Protein AF-A0A954HXX6-F1 (afdb_monomer)

Radius of gyration: 40.53 Å; Cα contacts (8 Å, |Δi|>4): 606; chains: 1; bounding box: 80×91×129 Å

Solvent-accessible surface area (backbone atoms only — not comparable to full-atom values): 27710 Å² total; per-residue (Å²): 133,92,82,87,87,83,88,88,87,85,90,79,89,86,84,88,86,80,82,85,83,89,87,81,86,80,91,85,85,80,82,90,76,82,86,73,76,79,72,83,77,65,93,74,74,62,68,73,45,69,90,47,86,68,91,82,79,88,73,93,83,75,96,83,85,81,90,83,90,81,83,90,83,81,93,83,88,83,90,85,86,87,82,84,87,86,83,87,84,82,90,84,86,85,87,86,85,87,87,82,91,78,82,81,86,78,79,84,85,67,85,68,83,80,73,48,73,47,95,61,99,61,77,76,86,67,87,64,80,61,55,48,36,50,41,64,46,68,45,72,33,76,78,8,32,29,27,66,38,60,37,87,92,21,32,32,44,76,64,69,55,51,60,56,22,26,38,30,22,45,72,66,25,52,26,11,26,60,95,86,43,74,36,64,61,51,58,45,40,60,72,60,28,48,98,79,27,42,37,41,31,35,30,30,40,60,88,77,66,46,78,42,82,44,77,40,52,36,38,62,65,46,46,67,36,31,27,37,38,40,62,86,67,100,66,73,51,57,87,64,16,30,37,39,43,31,41,26,39,48,88,47,94,91,52,86,60,49,77,76,30,77,34,79,47,70,77,38,51,66,75,73,38,76,48,71,42,64,35,60,60,86,81,59,57,88,89,57,49,35,26,50,45,41,36,32,30,43,88,94,38,56,41,26,30,44,84,67,89,41,64,25,55,87,90,32,64,44,63,71,42,78,39,67,32,41,74,58,75,65,70,23,70,63,56,52,48,50,52,52,51,52,48,50,45,47,46,30,38,70,71,66,67,38,77,65,51,73,69,55,48,52,32,52,50,56,34,50,75,71,70,46,58,68,66,60,52,51,23,40,58,69,40,33,67,68,41,40,54,73,25,75,68,34,76,69,46,37,55,40,50,49,30,38,74,74,68,71,38,79,64,50,77,66,56,48,54,53,52,51,52,49,34,59,74,49,75,62,40,47,50,59,48,42,43,53,49,52,53,57,54,73,67,64,125

Mean predicted aligned error: 19.92 Å

Secondary structure (DSSP, 8-state):
---------------------------S--------------TT--TTSTT--------SS---------PPP-----------------------------------------PBPPSSSS-----SPPSEE--EEEEEETTEEEEEEEPTTSHHHHTT--TT-EEEEETTEE-EEETTEEE-HHHHHHHHS-TT-EEEEEEE-TTT--EEEEEEEPEESSEEEEEEEE-SS--PPPTTEEEEEEEEEESSTTSPPEEEEEEEEEEE-SS-EEEEEEE-GGG--TTSEEEEEEEEEETTEEEEE--S-EEESTTS--SSEEEE-EE-STT-HHHHHHHHHHHHHHHIIIIISSPPPHHHHHHHHHHHHTT--HHHHHHHHHTSHHHHHHTTT-HHHHHHHHHHHHTSSPPPHHHHHHHHHHHHHTTT-HHHHHHHHHHHHHH--

Nearest PDB structures (foldseek):
  5wec-assembly1_A  TM=9.262E-01  e=3.530E-09  Vibrio cholerae O395
  8bcy-assembly1_A  TM=2.534E-01  e=5.682E-02  Homo sapiens
  6g6w-assembly1_A  TM=2.147E-01  e=6.371E-02  Homo sapiens
  5m6u-assembly1_A  TM=2.571E-01  e=2.515E-01  Homo sapiens
  7lq1-assembly1_A  TM=2.203E-01  e=2.820E-01  Homo sapiens

Sequence (445 aa):
MIRKLSLTATMLAAALTTGRPACAIDPVRTPTGNPQVPQPIDPYTNPYLPGISIGGSVIPGTSVYPGGTTLPPGLQNDSRNRVNDPLSSIPGGVSPDTGDFSAAVNGTSRVAPQYLPPGQTVPPQTQQPSKWRLGVYSKDTDAGVRIIQVVRGSAAERAGLEANDVIVCVAGYQVGYVGGVPYDCAYEFERNADADGWVSLLVQNNRDSKLMPLPLQLDSRYSRIDGNITYRENYPLPQGAMATVELRETLRPGAPAVTIARKEITNLTTTPIRYVLDYDPSLIDNRRTYALHATITSGTQTLFATRSTIPVINNGSLRNVPVLVESTGAGSPYADRNRQIEQIVTWFRTYLGREPRALELAAWQAHIDRGGSINDAQVQILSMPEFYNKADASDVTYIRELHKLILNKEPTQQELAYWMNRVQANNRLRPEVAREFLAAVGVQR

Foldseek 3Di:
DDDDYDDDDDDDDDDDDDDDDDDDDPPDDDDDDDPDDPDPDPPPPFCLFPPDPDPDDDDPDDDDDDDDDDDDDDDDDDDDDDDDDDDDDDPDDDDDDDDDDDDPDDDDPPVDPPQDEAPDPADPPDPDFFQFAQAFDWDFDQQAIFGQQHHPPFQCVVLVHGHGKGFQDKQRHGAGQHPNHHHDVSVSQRVAQDPQQWIWTFIQHPPPRDTDIGIIHTDGLWDKFKAWEDEDDPDWDAFFKKKKKFKWWDPDVPDDTDTQWMDMDTGGTDDRDIDMTTGHCVPDDLVTWIFMKMFIDHDPGTQWIQPDTQTDDNPHDRYRRYTYIYGPPPRNLVVVLVVLLVVLQVCCCQQLVDGDDPVSSVSSSVCVSVVHDSLLSNLSSLQTPSNCVVLVVDPLSSVQSLCCRPVVDGDDPVRSVVLVVVCVVVVVRSSSSSSVSVVVVVPPD

pLDDT: mean 71.83, std 24.6, range [24.84, 97.19]

Structure (mmCIF, N/CA/C/O backbone):
data_AF-A0A954HXX6-F1
#
_entry.id   AF-A0A954HXX6-F1
#
loop_
_atom_site.group_PDB
_atom_site.id
_atom_site.type_symbol
_atom_site.label_atom_id
_atom_site.label_alt_id
_atom_site.label_comp_id
_atom_site.label_asym_id
_atom_site.label_entity_id
_atom_site.label_seq_id
_atom_site.pdbx_PDB_ins_code
_atom_site.Cartn_x
_atom_site.Cartn_y
_atom_site.Cartn_z
_atom_site.occupancy
_atom_site.B_iso_or_equiv
_atom_site.auth_seq_id
_atom_site.auth_comp_id
_atom_site.auth_asym_id
_atom_site.auth_atom_id
_atom_site.pdbx_PDB_model_num
ATOM 1 N N . MET A 1 1 ? -0.246 18.489 89.925 1.00 41.41 1 MET A N 1
ATOM 2 C CA . MET A 1 1 ? 0.199 19.675 89.157 1.00 41.41 1 MET A CA 1
ATOM 3 C C . MET A 1 1 ? 1.666 19.466 88.798 1.00 41.41 1 MET A C 1
ATOM 5 O O . MET A 1 1 ? 2.406 19.188 89.729 1.00 41.41 1 MET A O 1
ATOM 9 N N . ILE A 1 2 ? 2.052 19.653 87.515 1.00 35.06 2 ILE A N 1
ATOM 10 C CA . ILE A 1 2 ? 3.448 19.841 87.017 1.00 35.06 2 ILE A CA 1
ATOM 11 C C . ILE A 1 2 ? 4.269 18.512 86.987 1.00 35.06 2 ILE A C 1
ATOM 13 O O . ILE A 1 2 ? 4.214 17.780 87.958 1.00 35.06 2 ILE A O 1
ATOM 17 N N . ARG A 1 3 ? 5.030 18.039 85.977 1.00 32.28 3 ARG A N 1
ATOM 18 C CA . ARG A 1 3 ? 5.702 18.504 84.729 1.00 32.28 3 ARG A CA 1
ATOM 19 C C . ARG A 1 3 ? 5.977 17.244 83.857 1.00 32.28 3 ARG A C 1
ATOM 21 O O . ARG A 1 3 ? 6.195 16.179 84.411 1.00 32.28 3 ARG A O 1
ATOM 28 N N . LYS A 1 4 ? 5.791 17.278 82.530 1.00 32.78 4 LYS A N 1
ATOM 29 C CA . LYS A 1 4 ? 6.809 17.353 81.444 1.00 32.78 4 LYS A CA 1
ATOM 30 C C . LYS A 1 4 ? 7.990 16.343 81.444 1.00 32.78 4 LYS A C 1
ATOM 32 O O . LYS A 1 4 ? 8.864 16.431 82.290 1.00 32.78 4 LYS A O 1
ATOM 37 N N . LEU A 1 5 ? 8.044 15.610 80.318 1.00 33.66 5 LEU A N 1
ATOM 38 C CA . LEU A 1 5 ? 9.165 15.295 79.401 1.00 33.66 5 LEU A CA 1
ATOM 39 C C . LEU A 1 5 ? 10.297 14.282 79.725 1.00 33.66 5 LEU A C 1
ATOM 41 O O . LEU A 1 5 ? 11.064 14.438 80.662 1.00 33.66 5 LEU A O 1
ATOM 45 N N . SER A 1 6 ? 10.445 13.396 78.722 1.00 30.44 6 SER A N 1
ATOM 46 C CA . SER A 1 6 ? 11.641 12.957 77.965 1.00 30.44 6 SER A CA 1
ATOM 47 C C . SER A 1 6 ? 12.633 11.924 78.515 1.00 30.44 6 SER A C 1
ATOM 49 O O . SER A 1 6 ? 13.354 12.177 79.470 1.00 30.44 6 SER A O 1
ATOM 51 N N . LEU A 1 7 ? 12.707 10.825 77.743 1.00 34.28 7 LEU A N 1
ATOM 52 C CA . LEU A 1 7 ? 13.873 10.059 77.265 1.00 34.28 7 LEU A CA 1
ATOM 53 C C . LEU A 1 7 ? 15.247 10.344 77.895 1.00 34.28 7 LEU A C 1
ATOM 55 O O . LEU A 1 7 ? 15.769 11.441 77.727 1.00 34.28 7 LEU A O 1
ATOM 59 N N . THR A 1 8 ? 15.916 9.265 78.313 1.00 29.12 8 THR A N 1
ATOM 60 C CA . THR A 1 8 ? 17.307 8.954 77.927 1.00 29.12 8 THR A CA 1
ATOM 61 C C . THR A 1 8 ? 17.613 7.471 78.152 1.00 29.12 8 THR A C 1
ATOM 63 O O . THR A 1 8 ? 17.172 6.858 79.120 1.00 29.12 8 THR A O 1
ATOM 66 N N . ALA A 1 9 ? 18.346 6.901 77.198 1.00 31.19 9 ALA A N 1
ATOM 67 C CA . ALA A 1 9 ? 18.813 5.524 77.139 1.00 31.19 9 ALA A CA 1
ATOM 68 C C . ALA A 1 9 ? 20.226 5.395 77.722 1.00 31.19 9 ALA A C 1
ATOM 70 O O . ALA A 1 9 ? 21.036 6.290 77.489 1.00 31.19 9 ALA A O 1
ATOM 71 N N . THR A 1 10 ? 20.555 4.245 78.325 1.00 31.36 10 THR A N 1
ATOM 72 C CA . THR A 1 10 ? 21.948 3.774 78.419 1.00 31.36 10 THR A CA 1
ATOM 73 C C . THR A 1 10 ? 22.027 2.243 78.456 1.00 31.36 10 THR A C 1
ATOM 75 O O . THR A 1 10 ? 21.275 1.579 79.163 1.00 31.36 10 THR A O 1
ATOM 78 N N . MET A 1 11 ? 22.947 1.723 77.641 1.00 29.50 11 MET A N 1
ATOM 79 C CA . MET A 1 11 ? 23.333 0.329 77.394 1.00 29.50 11 MET A CA 1
ATOM 80 C C . MET A 1 11 ? 24.035 -0.379 78.568 1.00 29.50 11 MET A C 1
ATOM 82 O O . MET A 1 11 ? 24.769 0.270 79.307 1.00 29.50 11 MET A O 1
ATOM 86 N N . LEU A 1 12 ? 23.955 -1.722 78.588 1.00 28.64 12 LEU A N 1
ATOM 87 C CA . LEU A 1 12 ? 25.070 -2.684 78.788 1.00 28.64 12 LEU A CA 1
ATOM 88 C C . LEU A 1 12 ? 24.532 -4.104 78.454 1.00 28.64 12 LEU A C 1
ATOM 90 O O . LEU A 1 12 ? 23.548 -4.523 79.052 1.00 28.64 12 LEU A O 1
ATOM 94 N N . ALA A 1 13 ? 24.881 -4.735 77.320 1.00 26.92 13 ALA A N 1
ATOM 95 C CA . ALA A 1 13 ? 25.992 -5.692 77.097 1.00 26.92 13 ALA A CA 1
ATOM 96 C C . ALA A 1 13 ? 26.048 -6.850 78.122 1.00 26.92 13 ALA A C 1
ATOM 98 O O . ALA A 1 13 ? 25.933 -6.602 79.311 1.00 26.92 13 ALA A O 1
ATOM 99 N N . ALA A 1 14 ? 26.321 -8.121 77.818 1.00 27.56 14 ALA A N 1
ATOM 100 C CA . ALA A 1 14 ? 26.478 -8.944 76.617 1.00 27.56 14 ALA A CA 1
ATOM 101 C C . ALA A 1 14 ? 26.744 -10.379 77.137 1.00 27.56 14 ALA A C 1
ATOM 103 O O . ALA A 1 14 ? 27.437 -10.519 78.140 1.00 27.56 14 ALA A O 1
ATOM 104 N N . ALA A 1 15 ? 26.268 -11.427 76.457 1.00 29.20 15 ALA A N 1
ATOM 105 C CA . ALA A 1 15 ? 26.912 -12.750 76.447 1.00 29.20 15 ALA A CA 1
ATOM 106 C C . ALA A 1 15 ? 26.351 -13.595 75.290 1.00 29.20 15 ALA A C 1
ATOM 108 O O . ALA A 1 15 ? 25.379 -14.333 75.430 1.00 29.20 15 ALA A O 1
ATOM 109 N N . LEU A 1 16 ? 26.980 -13.442 74.123 1.00 30.64 16 LEU A N 1
ATOM 110 C CA . LEU A 1 16 ? 27.105 -14.500 73.123 1.00 30.64 16 LEU A CA 1
ATOM 111 C C . LEU A 1 16 ? 28.192 -15.482 73.573 1.00 30.64 16 LEU A C 1
ATOM 113 O O . LEU A 1 16 ? 29.149 -15.065 74.220 1.00 30.64 16 LEU A O 1
ATOM 117 N N . THR A 1 17 ? 28.066 -16.735 73.132 1.00 30.36 17 THR A N 1
ATOM 118 C CA . THR A 1 17 ? 29.104 -17.686 72.650 1.00 30.36 17 THR A CA 1
ATOM 119 C C . THR A 1 17 ? 28.586 -19.105 72.920 1.00 30.36 17 THR A C 1
ATOM 121 O O . THR A 1 17 ? 27.921 -19.327 73.920 1.00 30.36 17 THR A O 1
ATOM 124 N N . THR A 1 18 ? 28.743 -20.147 72.110 1.00 31.17 18 THR A N 1
ATOM 125 C CA . THR A 1 18 ? 29.427 -20.461 70.842 1.00 31.17 18 THR A CA 1
ATOM 126 C C . THR A 1 18 ? 28.917 -21.874 70.507 1.00 31.17 18 THR A C 1
ATOM 128 O O . THR A 1 18 ? 28.700 -22.669 71.411 1.00 31.17 18 THR A O 1
ATOM 131 N N . GLY A 1 19 ? 28.606 -22.230 69.267 1.00 27.80 19 GLY A N 1
ATOM 132 C CA . GLY A 1 19 ? 29.611 -22.800 68.371 1.00 27.80 19 GLY A CA 1
ATOM 133 C C . GLY A 1 19 ? 29.189 -24.211 67.939 1.00 27.80 19 GLY A C 1
ATOM 134 O O . GLY A 1 19 ? 28.997 -25.094 68.766 1.00 27.80 19 GLY A O 1
ATOM 135 N N . ARG A 1 20 ? 29.016 -24.399 66.626 1.00 39.72 20 ARG A N 1
ATOM 136 C CA . ARG A 1 20 ? 28.943 -25.712 65.956 1.00 39.72 20 ARG A CA 1
ATOM 137 C C . ARG A 1 20 ? 30.314 -26.417 66.041 1.00 39.72 20 ARG A C 1
ATOM 139 O O . ARG A 1 20 ? 31.318 -25.738 66.255 1.00 39.72 20 ARG A O 1
ATOM 146 N N . PRO A 1 21 ? 30.389 -27.726 65.747 1.00 35.66 21 PRO A N 1
ATOM 147 C CA . PRO A 1 21 ? 30.813 -28.064 64.386 1.00 35.66 21 PRO A CA 1
ATOM 148 C C . PRO A 1 21 ? 30.009 -29.199 63.732 1.00 35.66 21 PRO A C 1
ATOM 150 O O . PRO A 1 21 ? 29.339 -30.000 64.374 1.00 35.66 21 PRO A O 1
ATOM 153 N N . ALA A 1 22 ? 30.076 -29.200 62.403 1.00 30.56 22 ALA A N 1
ATOM 154 C CA . ALA A 1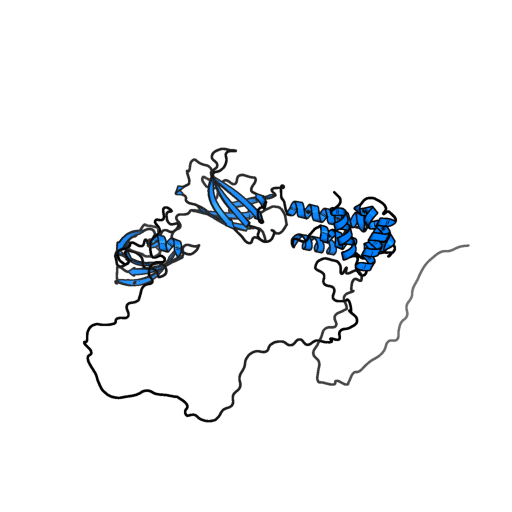 22 ? 29.570 -30.215 61.492 1.00 30.56 22 ALA A CA 1
ATOM 155 C C . ALA A 1 22 ? 30.241 -31.590 61.685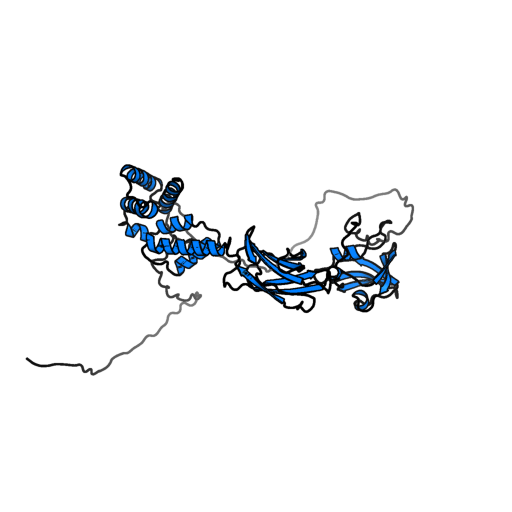 1.00 30.56 22 ALA A C 1
ATOM 157 O O . ALA A 1 22 ? 31.369 -31.639 62.164 1.00 30.56 22 ALA A O 1
ATOM 158 N N . CYS A 1 23 ? 29.569 -32.664 61.242 1.00 29.33 23 CYS A N 1
ATOM 159 C CA . CYS A 1 23 ? 30.110 -33.720 60.362 1.00 29.33 23 CYS A CA 1
ATOM 160 C C . CYS A 1 23 ? 29.150 -34.923 60.287 1.00 29.33 23 CYS A C 1
ATOM 162 O O . CYS A 1 23 ? 29.116 -35.747 61.190 1.00 29.33 23 CYS A O 1
ATOM 164 N N . ALA A 1 24 ? 28.410 -35.036 59.184 1.00 30.55 24 ALA A N 1
ATOM 165 C CA . ALA A 1 24 ? 28.187 -36.297 58.472 1.00 30.55 24 ALA A CA 1
ATOM 166 C C . ALA A 1 24 ? 27.642 -35.941 57.084 1.00 30.55 24 ALA A C 1
ATOM 168 O O . ALA A 1 24 ? 26.452 -35.720 56.875 1.00 30.55 24 ALA A O 1
ATOM 169 N N . ILE A 1 25 ? 28.593 -35.780 56.170 1.00 31.30 25 ILE A N 1
ATOM 170 C CA . ILE A 1 25 ? 28.407 -35.834 54.727 1.00 31.30 25 ILE A CA 1
ATOM 171 C C . ILE A 1 25 ? 27.990 -37.269 54.401 1.00 31.30 25 ILE A C 1
ATOM 173 O O . ILE A 1 25 ? 28.744 -38.189 54.705 1.00 31.30 25 ILE A O 1
ATOM 177 N N . ASP A 1 26 ? 26.828 -37.453 53.782 1.00 33.34 26 ASP A N 1
ATOM 178 C CA . ASP A 1 26 ? 26.613 -38.602 52.905 1.00 33.34 26 ASP A CA 1
ATOM 179 C C . ASP A 1 26 ? 26.933 -38.131 51.476 1.00 33.34 26 ASP A C 1
ATOM 181 O O . ASP A 1 26 ? 26.212 -37.285 50.927 1.00 33.34 26 ASP A O 1
ATOM 185 N N . PRO A 1 27 ? 28.068 -38.541 50.886 1.00 40.75 27 PRO A N 1
ATOM 186 C CA . PRO A 1 27 ? 28.430 -38.160 49.542 1.00 40.75 27 PRO A CA 1
ATOM 187 C C . PRO A 1 27 ? 27.837 -39.205 48.603 1.00 40.75 27 PRO A C 1
ATOM 189 O O . PRO A 1 27 ? 28.434 -40.256 48.419 1.00 40.75 27 PRO A O 1
ATOM 192 N N . VAL A 1 28 ? 26.675 -38.912 48.017 1.00 44.00 28 VAL A N 1
ATOM 193 C CA . VAL A 1 28 ? 26.312 -39.195 46.610 1.00 44.00 28 VAL A CA 1
ATOM 194 C C . VAL A 1 28 ? 24.820 -38.888 46.423 1.00 44.00 28 VAL A C 1
ATOM 196 O O . VAL A 1 28 ? 23.957 -39.720 46.679 1.00 44.00 28 VAL A O 1
ATOM 199 N N . ARG A 1 29 ? 24.554 -37.663 45.934 1.00 30.81 29 ARG A N 1
ATOM 200 C CA . ARG A 1 29 ? 23.444 -37.201 45.060 1.00 30.81 29 ARG A CA 1
ATOM 201 C C . ARG A 1 29 ? 22.873 -35.847 45.495 1.00 30.81 29 ARG A C 1
ATOM 203 O O . ARG A 1 29 ? 21.807 -35.753 46.090 1.00 30.81 29 ARG A O 1
ATOM 210 N N . THR A 1 30 ? 23.534 -34.781 45.065 1.00 34.59 30 THR A N 1
ATOM 211 C CA . THR A 1 30 ? 22.850 -33.545 44.653 1.00 34.59 30 THR A CA 1
ATOM 212 C C . THR A 1 30 ? 22.913 -33.439 43.127 1.00 34.59 30 THR A C 1
ATOM 214 O O . THR A 1 30 ? 23.863 -33.927 42.511 1.00 34.59 30 THR A O 1
ATOM 217 N N . PRO A 1 31 ? 21.897 -32.823 42.505 1.00 33.34 31 PRO A N 1
ATOM 218 C CA . PRO A 1 31 ? 22.186 -31.533 41.889 1.00 33.34 31 PRO A CA 1
ATOM 219 C C . PRO A 1 31 ? 21.185 -30.446 42.306 1.00 33.34 31 PRO A C 1
ATOM 221 O O . PRO A 1 31 ? 19.979 -30.556 42.117 1.00 33.34 31 PRO A O 1
ATOM 224 N N . THR A 1 32 ? 21.755 -29.394 42.892 1.00 41.19 32 THR A N 1
ATOM 225 C CA . THR A 1 32 ? 21.444 -27.964 42.719 1.00 41.19 32 THR A CA 1
ATOM 226 C C . THR A 1 32 ? 20.113 -27.574 42.057 1.00 41.19 32 THR A C 1
ATOM 228 O O . THR A 1 32 ? 19.982 -27.614 40.835 1.00 41.19 32 THR A O 1
ATOM 231 N N . GLY A 1 33 ? 19.202 -27.024 42.866 1.00 29.53 33 GLY A N 1
ATOM 232 C CA . GLY A 1 33 ? 18.099 -26.162 42.439 1.00 29.53 33 GLY A CA 1
ATOM 233 C C . GLY A 1 33 ? 17.953 -24.991 43.417 1.00 29.53 33 GLY A C 1
ATOM 234 O O . GLY A 1 33 ? 17.816 -25.193 44.619 1.00 29.53 33 GLY A O 1
ATOM 235 N N . ASN A 1 34 ? 18.065 -23.774 42.893 1.00 30.14 34 ASN A N 1
ATOM 236 C CA . ASN A 1 34 ? 18.049 -22.487 43.595 1.00 30.14 34 ASN A CA 1
ATOM 237 C C . ASN A 1 34 ? 16.744 -22.303 44.415 1.00 30.14 34 ASN A C 1
ATOM 239 O O . ASN A 1 34 ? 15.674 -22.530 43.845 1.00 30.14 34 ASN A O 1
ATOM 243 N N . PRO A 1 35 ? 16.756 -21.869 45.694 1.00 31.36 35 PRO A N 1
ATOM 244 C CA . PRO A 1 35 ? 15.517 -21.569 46.407 1.00 31.36 35 PRO A CA 1
ATOM 245 C C . PRO A 1 35 ? 14.899 -20.294 45.822 1.00 31.36 35 PRO A C 1
ATOM 247 O O . PRO A 1 35 ? 15.326 -19.180 46.126 1.00 31.36 35 PRO A O 1
ATOM 250 N N . GLN A 1 36 ? 13.902 -20.444 44.946 1.00 30.78 36 GLN A N 1
ATOM 251 C CA . GLN A 1 36 ? 13.072 -19.313 44.551 1.00 30.78 36 GLN A CA 1
ATOM 252 C C . GLN A 1 36 ? 12.306 -18.828 45.780 1.00 30.78 36 GLN A C 1
ATOM 254 O O . GLN A 1 36 ? 11.487 -19.548 46.349 1.00 30.78 36 GLN A O 1
ATOM 259 N N . VAL A 1 37 ? 12.577 -17.584 46.169 1.00 31.75 37 VAL A N 1
ATOM 260 C CA . VAL A 1 37 ? 11.682 -16.790 47.010 1.00 31.75 37 VAL A CA 1
ATOM 261 C C . VAL A 1 37 ? 10.301 -16.824 46.342 1.00 31.75 37 VAL A C 1
ATOM 263 O O . VAL A 1 37 ? 10.209 -16.411 45.180 1.00 31.75 37 VAL A O 1
ATOM 266 N N . PRO A 1 38 ? 9.239 -17.319 47.004 1.00 32.47 38 PRO A N 1
ATOM 267 C CA . PRO A 1 38 ? 7.900 -17.260 46.438 1.00 32.47 38 PRO A CA 1
ATOM 268 C C . PRO A 1 38 ? 7.553 -15.793 46.182 1.00 32.47 38 PRO A C 1
ATOM 270 O O . PRO A 1 38 ? 7.509 -14.987 47.112 1.00 32.47 38 PRO A O 1
ATOM 273 N N . GLN A 1 39 ? 7.363 -15.433 44.912 1.00 34.06 39 GLN A N 1
ATOM 274 C CA . GLN A 1 39 ? 6.786 -14.140 44.556 1.00 34.06 39 GLN A CA 1
ATOM 275 C C . GLN A 1 39 ? 5.391 -14.064 45.200 1.00 34.06 39 GLN A C 1
ATOM 277 O O . GLN A 1 39 ? 4.679 -15.075 45.175 1.00 34.06 39 GLN A O 1
ATOM 282 N N . PRO A 1 40 ? 4.978 -12.923 45.781 1.00 29.47 40 PRO A N 1
ATOM 283 C CA . PRO A 1 40 ? 3.629 -12.781 46.304 1.00 29.47 40 PRO A CA 1
ATOM 284 C C . PRO A 1 40 ? 2.646 -13.021 45.161 1.00 29.47 40 PRO A C 1
ATOM 286 O O . PRO A 1 40 ? 2.650 -12.301 44.164 1.00 29.47 40 PRO A O 1
ATOM 289 N N . ILE A 1 41 ? 1.831 -14.061 45.290 1.00 35.38 41 ILE A N 1
ATOM 290 C CA . ILE A 1 41 ? 0.692 -14.280 44.407 1.00 35.38 41 ILE A CA 1
ATOM 291 C C . ILE A 1 41 ? -0.264 -13.126 44.703 1.00 35.38 41 ILE A C 1
ATOM 293 O O . ILE A 1 41 ? -0.757 -13.035 45.826 1.00 35.38 41 ILE A O 1
ATOM 297 N N . ASP A 1 42 ? -0.474 -12.220 43.747 1.00 37.06 42 ASP A N 1
ATOM 298 C CA . ASP A 1 42 ? -1.486 -11.175 43.890 1.00 37.06 42 ASP A CA 1
ATOM 299 C C . ASP A 1 42 ? -2.862 -11.871 43.939 1.00 37.06 42 ASP A C 1
ATOM 301 O O . ASP A 1 42 ? -3.270 -12.494 42.944 1.00 37.06 42 ASP A O 1
ATOM 305 N N . PRO A 1 43 ? -3.575 -11.830 45.083 1.00 34.88 43 PRO A N 1
ATOM 306 C CA . PRO A 1 43 ? -4.821 -12.569 45.275 1.00 34.88 43 PRO A CA 1
ATOM 307 C C . PRO A 1 43 ? -5.969 -12.076 44.375 1.00 34.88 43 PRO A C 1
ATOM 309 O O . PRO A 1 43 ? -7.059 -12.642 44.423 1.00 34.88 43 PRO A O 1
ATOM 312 N N . TYR A 1 44 ? -5.736 -11.059 43.537 1.00 37.47 44 TYR A N 1
ATOM 313 C CA . TYR A 1 44 ? -6.722 -10.469 42.631 1.00 37.47 44 TYR A CA 1
ATOM 314 C C . TYR A 1 44 ? -6.477 -10.750 41.142 1.00 37.47 44 TYR A C 1
ATOM 316 O O . TYR A 1 44 ? -7.064 -10.079 40.290 1.00 37.47 44 TYR A O 1
ATOM 324 N N . THR A 1 45 ? -5.643 -11.737 40.792 1.00 41.66 45 THR A N 1
ATOM 325 C CA . THR A 1 45 ? -5.467 -12.136 39.384 1.00 41.66 45 THR A CA 1
ATOM 326 C C . THR A 1 45 ? -6.812 -12.611 38.815 1.00 41.66 45 THR A C 1
ATOM 328 O O . THR A 1 45 ? -7.319 -13.663 39.193 1.00 41.66 45 THR A O 1
ATOM 331 N N . ASN A 1 46 ? -7.427 -11.801 37.946 1.00 49.25 46 ASN A N 1
ATOM 332 C CA . ASN A 1 46 ? -8.789 -12.006 37.457 1.00 49.25 46 ASN A CA 1
ATOM 333 C C . ASN A 1 46 ? -8.815 -13.076 36.339 1.00 49.25 46 ASN A C 1
ATOM 335 O O . ASN A 1 46 ? -8.332 -12.792 35.239 1.00 49.25 46 ASN A O 1
ATOM 339 N N . PRO A 1 47 ? -9.395 -14.274 36.563 1.00 51.69 47 PRO A N 1
ATOM 340 C CA . PRO A 1 47 ? -9.428 -15.354 35.569 1.00 51.69 47 PRO A CA 1
ATOM 341 C C . PRO A 1 47 ? -10.350 -15.063 34.371 1.00 51.69 47 PRO A C 1
ATOM 343 O O . PRO A 1 47 ? -10.393 -15.850 33.432 1.00 51.69 47 PRO A O 1
ATOM 346 N N . TYR A 1 48 ? -11.084 -13.945 34.392 1.00 54.50 48 TYR A N 1
ATOM 347 C CA . TYR A 1 48 ? -12.034 -13.543 33.350 1.00 54.50 48 TYR A CA 1
ATOM 348 C C . TYR A 1 48 ? -11.449 -12.532 32.344 1.00 54.50 48 TYR A C 1
ATOM 350 O O . TYR A 1 48 ? -12.175 -11.977 31.521 1.00 54.50 48 TYR A O 1
ATOM 358 N N . LEU A 1 49 ? -10.140 -12.259 32.398 1.00 62.25 49 LEU A N 1
ATOM 359 C CA . LEU A 1 49 ? -9.472 -11.419 31.402 1.00 62.25 49 LEU A CA 1
ATOM 360 C C . LEU A 1 49 ? -9.183 -12.209 30.111 1.00 62.25 49 LEU A C 1
ATOM 362 O O . LEU A 1 49 ? -8.699 -13.344 30.172 1.00 62.25 49 LEU A O 1
ATOM 366 N N . PRO A 1 50 ? -9.419 -11.622 28.924 1.00 55.28 50 PRO A N 1
ATOM 367 C CA . PRO A 1 50 ? -9.185 -12.303 27.657 1.00 55.28 50 PRO A CA 1
ATOM 368 C C . PRO A 1 50 ? -7.699 -12.636 27.475 1.00 55.28 50 PRO A C 1
ATOM 370 O O . PRO A 1 50 ? -6.846 -11.755 27.425 1.00 55.28 50 PRO A O 1
ATOM 373 N N . GLY A 1 51 ? -7.389 -13.925 27.310 1.00 48.62 51 GLY A N 1
ATOM 374 C CA . GLY A 1 51 ? -6.021 -14.418 27.100 1.00 48.62 51 GLY A CA 1
ATOM 375 C C . GLY A 1 51 ? -5.241 -14.774 28.370 1.00 48.62 51 GLY A C 1
ATOM 376 O O . GLY A 1 51 ? -4.086 -15.172 28.249 1.00 48.62 51 GLY A O 1
ATOM 377 N N . ILE A 1 52 ? -5.846 -14.689 29.561 1.00 46.09 52 ILE A N 1
ATOM 378 C CA . ILE A 1 52 ? -5.244 -15.194 30.804 1.00 46.09 52 ILE A CA 1
ATOM 379 C C . ILE A 1 52 ? -5.848 -16.567 31.119 1.00 46.09 52 ILE A C 1
ATOM 381 O O . ILE A 1 52 ? -6.949 -16.666 31.650 1.00 46.09 52 ILE A O 1
ATOM 385 N N . SER A 1 53 ? -5.137 -17.650 30.799 1.00 33.12 53 SER A N 1
ATOM 386 C CA . SER A 1 53 ? -5.492 -18.987 31.288 1.00 33.12 53 SER A CA 1
ATOM 387 C C . SER A 1 53 ? -4.956 -19.169 32.711 1.00 33.12 53 SER A C 1
ATOM 389 O O . SER A 1 53 ? -3.764 -19.423 32.892 1.00 33.12 53 SER A O 1
ATOM 391 N N . ILE A 1 54 ? -5.818 -19.058 33.725 1.00 34.84 54 ILE A N 1
ATOM 392 C CA . ILE A 1 54 ? -5.491 -19.520 35.081 1.00 34.84 54 ILE A CA 1
ATOM 393 C C . ILE A 1 54 ? -5.858 -21.003 35.164 1.00 34.84 54 ILE A C 1
ATOM 395 O O . ILE A 1 54 ? -7.031 -21.369 35.154 1.00 34.84 54 ILE A O 1
ATOM 399 N N . GLY A 1 55 ? -4.845 -21.869 35.217 1.00 33.38 55 GLY A N 1
ATOM 400 C CA . GLY A 1 55 ? -5.040 -23.273 35.560 1.00 33.38 55 GLY A CA 1
ATOM 401 C C . GLY A 1 55 ? -5.600 -23.383 36.978 1.00 33.38 55 GLY A C 1
ATOM 402 O O . GLY A 1 55 ? -4.938 -22.979 37.930 1.00 33.38 55 GLY A O 1
ATOM 403 N N . GLY A 1 56 ? -6.816 -23.916 37.115 1.00 31.33 56 GLY A N 1
ATOM 404 C CA . GLY A 1 56 ? -7.410 -24.215 38.418 1.00 31.33 56 GLY A CA 1
ATOM 405 C C . GLY A 1 56 ? -8.927 -24.051 38.479 1.00 31.33 56 GLY A C 1
ATOM 406 O O . GLY A 1 56 ? -9.434 -23.084 39.036 1.00 31.33 56 GLY A O 1
ATOM 407 N N . SER A 1 57 ? -9.672 -25.040 37.990 1.00 28.31 57 SER A N 1
ATOM 408 C CA . SER A 1 57 ? -10.947 -25.421 38.608 1.00 28.31 57 SER A CA 1
ATOM 409 C C . SER A 1 57 ? -11.114 -26.928 38.495 1.00 28.31 57 SER A C 1
ATOM 411 O O . SER A 1 57 ? -11.165 -27.500 37.409 1.00 28.31 57 SER A O 1
ATOM 413 N N . VAL A 1 58 ? -11.097 -27.553 39.667 1.00 26.36 58 VAL A N 1
ATOM 414 C CA . VAL A 1 58 ? -11.230 -28.984 39.904 1.00 26.36 58 VAL A CA 1
ATOM 415 C C . VAL A 1 58 ? -12.638 -29.410 39.499 1.00 26.36 58 VAL A C 1
ATOM 417 O O . VAL A 1 58 ? -13.616 -28.990 40.112 1.00 26.36 58 VAL A O 1
ATOM 420 N N . ILE A 1 59 ? -12.738 -30.260 38.479 1.00 28.45 59 ILE A N 1
ATOM 421 C CA . ILE A 1 59 ? -13.921 -31.090 38.245 1.00 28.45 59 ILE A CA 1
ATOM 422 C C . ILE A 1 59 ? -13.807 -32.277 39.215 1.00 28.45 59 ILE A C 1
ATOM 424 O O . ILE A 1 59 ? -12.802 -32.992 39.157 1.00 28.45 59 ILE A O 1
ATOM 428 N N . PRO A 1 60 ? -14.776 -32.532 40.113 1.00 25.20 60 PRO A N 1
ATOM 429 C CA . PRO A 1 60 ? -14.795 -33.782 40.850 1.00 25.20 60 PRO A CA 1
ATOM 430 C C . PRO A 1 60 ? -15.195 -34.898 39.881 1.00 25.20 60 PRO A C 1
ATOM 432 O O . PRO A 1 60 ? -16.333 -34.946 39.420 1.00 25.20 60 PRO A O 1
ATOM 435 N N . GLY A 1 61 ? -14.255 -35.800 39.592 1.00 30.47 61 GLY A N 1
ATOM 436 C CA . GLY A 1 61 ? -14.569 -37.113 39.030 1.00 30.47 61 GLY A CA 1
ATOM 437 C C . GLY A 1 61 ? -14.105 -37.386 37.602 1.00 30.47 61 GLY A C 1
ATOM 438 O O . GLY A 1 61 ? -14.914 -37.805 36.792 1.00 30.47 61 GLY A O 1
ATOM 439 N N . THR A 1 62 ? -12.805 -37.274 37.325 1.00 27.45 62 THR A N 1
ATOM 440 C CA . THR A 1 62 ? -12.083 -38.254 36.487 1.00 27.45 62 THR A CA 1
ATOM 441 C C . THR A 1 62 ? -10.618 -38.272 36.914 1.00 27.45 62 THR A C 1
ATOM 443 O O . THR A 1 62 ? -9.949 -37.242 36.909 1.00 27.45 62 THR A O 1
ATOM 446 N N . SER A 1 63 ? -10.140 -39.442 37.335 1.00 27.36 63 SER A N 1
ATOM 447 C CA . SER A 1 63 ? -8.774 -39.681 37.804 1.00 27.36 63 SER A CA 1
ATOM 448 C C . SER A 1 63 ? -7.757 -39.527 36.672 1.00 27.36 63 SER A C 1
ATOM 450 O O . SER A 1 63 ? -7.782 -40.330 35.744 1.00 27.36 63 SER A O 1
ATOM 452 N N . VAL A 1 64 ? -6.847 -38.550 36.777 1.00 26.70 64 VAL A N 1
ATOM 453 C CA . VAL A 1 64 ? -5.515 -38.578 36.146 1.00 26.70 64 VAL A CA 1
ATOM 454 C C . VAL A 1 64 ? -4.522 -37.797 37.024 1.00 26.70 64 VAL A C 1
ATOM 456 O O . VAL A 1 64 ? -4.728 -36.622 37.307 1.00 26.70 64 VAL A O 1
ATOM 459 N N . TYR A 1 65 ? -3.424 -38.443 37.418 1.00 27.73 65 TYR A N 1
ATOM 460 C CA . TYR A 1 65 ? -2.180 -37.858 37.956 1.00 27.73 65 TYR A CA 1
ATOM 461 C C . TYR A 1 65 ? -1.012 -38.783 37.514 1.00 27.73 65 TYR A C 1
ATOM 463 O O . TYR A 1 65 ? -1.260 -39.975 37.332 1.00 27.73 65 TYR A O 1
ATOM 471 N N . PRO A 1 66 ? 0.270 -38.352 37.475 1.00 37.94 66 PRO A N 1
ATOM 472 C CA . PRO A 1 66 ? 0.825 -37.156 36.818 1.00 37.94 66 PRO A CA 1
ATOM 473 C C . PRO A 1 66 ? 2.186 -37.381 36.086 1.00 37.94 66 PRO A C 1
ATOM 475 O O . PRO A 1 66 ? 2.947 -38.271 36.433 1.00 37.94 66 PRO A O 1
ATOM 478 N N . GLY A 1 67 ? 2.519 -36.480 35.147 1.00 26.50 67 GLY A N 1
ATOM 479 C CA . GLY A 1 67 ? 3.859 -35.903 34.880 1.00 26.50 67 GLY A CA 1
ATOM 480 C C . GLY A 1 67 ? 5.068 -36.776 34.470 1.00 26.50 67 GLY A C 1
ATOM 481 O O . GLY A 1 67 ? 5.565 -37.580 35.248 1.00 26.50 67 GLY A O 1
ATOM 482 N N . GLY A 1 68 ? 5.676 -36.458 33.316 1.00 25.33 68 GLY A N 1
ATOM 483 C CA . GLY A 1 68 ? 7.049 -36.867 32.984 1.00 25.33 68 GLY A CA 1
ATOM 484 C C . GLY A 1 68 ? 7.609 -36.221 31.708 1.00 25.33 68 GLY A C 1
ATOM 485 O O . GLY A 1 68 ? 7.405 -36.725 30.611 1.00 25.33 68 GLY A O 1
ATOM 486 N N . THR A 1 69 ? 8.342 -35.116 31.847 1.00 30.31 69 THR A N 1
ATOM 487 C CA . THR A 1 69 ? 9.259 -34.574 30.826 1.00 30.31 69 THR A CA 1
ATOM 488 C C . THR A 1 69 ? 10.472 -35.487 30.647 1.00 30.31 69 THR A C 1
ATOM 490 O O . THR A 1 69 ? 11.164 -35.739 31.630 1.00 30.31 69 THR A O 1
ATOM 493 N N . THR A 1 70 ? 10.814 -35.877 29.412 1.00 29.09 70 THR A N 1
ATOM 494 C CA . THR A 1 70 ? 12.203 -36.214 29.037 1.00 29.09 70 THR A CA 1
ATOM 495 C C . THR A 1 70 ? 12.540 -35.740 27.618 1.00 29.09 70 THR A C 1
ATOM 497 O O . THR A 1 70 ? 11.718 -35.777 26.707 1.00 29.09 70 THR A O 1
ATOM 500 N N . LEU A 1 71 ? 13.764 -35.222 27.505 1.00 28.94 71 LEU A N 1
ATOM 501 C CA . LEU A 1 71 ? 14.465 -34.694 26.331 1.00 28.94 71 LEU A CA 1
ATOM 502 C C . LEU A 1 71 ? 14.794 -35.793 25.294 1.00 28.94 71 LEU A C 1
ATOM 504 O O . LEU A 1 71 ? 14.886 -36.960 25.673 1.00 28.94 71 LEU A O 1
ATOM 508 N N . PRO A 1 72 ? 15.085 -35.445 24.025 1.00 33.38 72 PRO A N 1
ATOM 509 C CA . PRO A 1 72 ? 15.601 -36.396 23.041 1.00 33.38 72 PRO A CA 1
ATOM 510 C C . PRO A 1 72 ? 17.142 -36.504 23.101 1.00 33.38 72 PRO A C 1
ATOM 512 O O . PRO A 1 72 ? 17.811 -35.468 23.121 1.00 33.38 72 PRO A O 1
ATOM 515 N N . PRO A 1 73 ? 17.743 -37.710 23.060 1.00 30.84 73 PRO A N 1
ATOM 516 C CA . PRO A 1 73 ? 19.171 -37.872 22.792 1.00 30.84 73 PRO A CA 1
ATOM 517 C C . PRO A 1 73 ? 19.443 -38.358 21.360 1.00 30.84 73 PRO A C 1
ATOM 519 O O . PRO A 1 73 ? 18.742 -39.217 20.825 1.00 30.84 73 PRO A O 1
ATOM 522 N N . GLY A 1 74 ? 20.494 -37.798 20.757 1.00 27.03 74 GLY A N 1
ATOM 523 C CA . GLY A 1 74 ? 21.018 -38.172 19.446 1.00 27.03 74 GLY A CA 1
ATOM 524 C C . GLY A 1 74 ? 22.068 -39.294 19.453 1.00 27.03 74 GLY A C 1
ATOM 525 O O . GLY A 1 74 ? 22.477 -39.795 20.493 1.00 27.03 74 GLY A O 1
ATOM 526 N N . LEU A 1 75 ? 22.459 -39.646 18.222 1.00 30.89 75 LEU A N 1
ATOM 527 C CA . LEU A 1 75 ? 23.699 -40.261 17.712 1.00 30.89 75 LEU A CA 1
ATOM 528 C C . LEU A 1 75 ? 24.778 -40.717 18.729 1.00 30.89 75 LEU A C 1
ATOM 530 O O . LEU A 1 75 ? 25.416 -39.867 19.335 1.00 30.89 75 LEU A O 1
ATOM 534 N N . GLN A 1 76 ? 25.104 -42.023 18.766 1.00 27.42 76 GLN A N 1
ATOM 535 C CA . GLN A 1 76 ? 26.374 -42.619 18.269 1.00 27.42 76 GLN A CA 1
ATOM 536 C C . GLN A 1 76 ? 26.618 -44.060 18.777 1.00 27.42 76 GLN A C 1
ATOM 538 O O . GLN A 1 76 ? 26.740 -44.309 19.967 1.00 27.42 76 GLN A O 1
ATOM 543 N N . ASN A 1 77 ? 26.690 -44.978 17.805 1.00 31.31 77 ASN A N 1
ATOM 544 C CA . ASN A 1 77 ? 27.714 -46.007 17.560 1.00 31.31 77 ASN A CA 1
ATOM 545 C C . ASN A 1 77 ? 28.387 -46.740 18.747 1.00 31.31 77 ASN A C 1
ATOM 547 O O . ASN A 1 77 ? 29.167 -46.128 19.464 1.00 31.31 77 ASN A O 1
ATOM 551 N N . ASP A 1 78 ? 28.241 -48.076 18.817 1.00 27.02 78 ASP A N 1
ATOM 552 C CA . ASP A 1 78 ? 29.412 -48.973 18.872 1.00 27.02 78 ASP A CA 1
ATOM 553 C C . ASP A 1 78 ? 29.093 -50.472 18.635 1.00 27.02 78 ASP A C 1
ATOM 555 O O . ASP A 1 78 ? 28.506 -51.169 19.457 1.00 27.02 78 ASP A O 1
ATOM 559 N N . SER A 1 79 ? 29.505 -50.948 17.457 1.00 31.36 79 SER A N 1
ATOM 560 C CA . SER A 1 79 ? 30.443 -52.060 17.222 1.00 31.36 79 SER A CA 1
ATOM 561 C C . SER A 1 79 ? 30.397 -53.333 18.099 1.00 31.36 79 SER A C 1
ATOM 563 O O . SER A 1 79 ? 30.867 -53.314 19.234 1.00 31.36 79 SER A O 1
ATOM 565 N N . ARG A 1 80 ? 30.062 -54.495 17.492 1.00 29.23 80 ARG A N 1
ATOM 566 C CA . ARG A 1 80 ? 30.872 -55.752 17.509 1.00 29.23 80 ARG A CA 1
ATOM 567 C C . ARG A 1 80 ? 30.242 -56.907 16.695 1.00 29.23 80 ARG A C 1
ATOM 569 O O . ARG A 1 80 ? 29.431 -57.672 17.189 1.00 29.23 80 ARG A O 1
ATOM 576 N N . ASN A 1 81 ? 30.703 -57.001 15.447 1.00 29.17 81 ASN A N 1
ATOM 577 C CA . ASN A 1 81 ? 31.325 -58.150 14.766 1.00 29.17 81 ASN A CA 1
ATOM 578 C C . ASN A 1 81 ? 30.721 -59.580 14.768 1.00 29.17 81 ASN A C 1
ATOM 580 O O . ASN A 1 81 ? 30.497 -60.170 15.820 1.00 29.17 81 ASN A O 1
ATOM 584 N N . ARG A 1 82 ? 30.815 -60.172 13.552 1.00 27.59 82 ARG A N 1
ATOM 585 C CA . ARG A 1 82 ? 30.877 -61.605 13.148 1.00 27.59 82 ARG A CA 1
ATOM 586 C C . ARG A 1 82 ? 29.517 -62.331 13.036 1.00 27.59 82 ARG A C 1
ATOM 588 O O . ARG A 1 82 ? 28.773 -62.363 13.998 1.00 27.59 82 ARG A O 1
ATOM 595 N N . VAL A 1 83 ? 29.129 -62.957 11.911 1.00 28.56 83 VAL A N 1
ATOM 596 C CA . VAL A 1 83 ? 29.855 -63.921 11.049 1.00 28.56 83 VAL A CA 1
ATOM 597 C C . VAL A 1 83 ? 29.179 -64.056 9.649 1.00 28.56 83 VAL A C 1
ATOM 599 O O . VAL A 1 83 ? 27.963 -64.163 9.587 1.00 28.56 83 VAL A O 1
ATOM 602 N N . ASN A 1 84 ? 30.004 -64.109 8.588 1.00 29.08 84 ASN A N 1
ATOM 603 C CA . ASN A 1 84 ? 29.898 -64.756 7.252 1.00 29.08 84 ASN A CA 1
ATOM 604 C C . ASN A 1 84 ? 28.684 -64.582 6.295 1.00 29.08 84 ASN A C 1
ATOM 606 O O . ASN A 1 84 ? 27.575 -65.031 6.560 1.00 29.08 84 ASN A O 1
ATOM 610 N N . ASP A 1 85 ? 29.013 -64.093 5.088 1.00 27.31 85 ASP A N 1
ATOM 611 C CA . ASP A 1 85 ? 28.439 -64.407 3.756 1.00 27.31 85 ASP A CA 1
ATOM 612 C C . ASP A 1 85 ? 28.307 -65.929 3.470 1.00 27.31 85 ASP A C 1
ATOM 614 O O . ASP A 1 85 ? 28.958 -66.725 4.154 1.00 27.31 85 ASP A O 1
ATOM 618 N N . PRO A 1 86 ? 27.724 -66.374 2.330 1.00 46.06 86 PRO A N 1
ATOM 619 C CA . PRO A 1 86 ? 26.579 -65.867 1.551 1.00 46.06 86 PRO A CA 1
ATOM 620 C C . PRO A 1 86 ? 25.614 -67.026 1.154 1.00 46.06 86 PRO A C 1
ATOM 622 O O . PRO A 1 86 ? 25.973 -68.187 1.310 1.00 46.06 86 PRO A O 1
ATOM 625 N N . LEU A 1 87 ? 24.418 -66.736 0.604 1.00 24.84 87 LEU A N 1
ATOM 626 C CA . LEU A 1 87 ? 23.713 -67.488 -0.472 1.00 24.84 87 LEU A CA 1
ATOM 627 C C . LEU A 1 87 ? 22.171 -67.388 -0.414 1.00 24.84 87 LEU A C 1
ATOM 629 O O . LEU A 1 87 ? 21.522 -67.731 0.567 1.00 24.84 87 LEU A O 1
ATOM 633 N N . SER A 1 88 ? 21.633 -67.036 -1.587 1.00 27.67 88 SER A N 1
ATOM 634 C CA . SER A 1 88 ? 20.420 -67.568 -2.228 1.00 27.67 88 SER A CA 1
ATOM 635 C C . SER A 1 88 ? 19.041 -67.367 -1.584 1.00 27.67 88 SER A C 1
ATOM 637 O O . SER A 1 88 ? 18.604 -68.161 -0.760 1.00 27.67 88 SER A O 1
ATOM 639 N N . SER A 1 89 ? 18.263 -66.468 -2.196 1.00 30.67 89 SER A N 1
ATOM 640 C CA . SER A 1 89 ? 17.061 -66.890 -2.937 1.00 30.67 89 SER A CA 1
ATOM 641 C C . SER A 1 89 ? 16.614 -65.809 -3.931 1.00 30.67 89 SER A C 1
ATOM 643 O O . SER A 1 89 ? 15.905 -64.867 -3.585 1.00 30.67 89 SER A O 1
ATOM 645 N N . ILE A 1 90 ? 17.049 -65.987 -5.180 1.00 31.59 90 ILE A N 1
ATOM 646 C CA . ILE A 1 90 ? 16.368 -65.527 -6.396 1.00 31.59 90 ILE A CA 1
ATOM 647 C C . ILE A 1 90 ? 15.235 -66.527 -6.696 1.00 31.59 90 ILE A C 1
ATOM 649 O O . ILE A 1 90 ? 15.421 -67.727 -6.489 1.00 31.59 90 ILE A O 1
ATOM 653 N N . PRO A 1 91 ? 14.113 -66.071 -7.266 1.00 30.36 91 PRO A N 1
ATOM 654 C CA . PRO A 1 91 ? 13.569 -66.713 -8.468 1.00 30.36 91 PRO A CA 1
ATOM 655 C C . PRO A 1 91 ? 13.396 -65.642 -9.561 1.00 30.36 91 PRO A C 1
ATOM 657 O O . PRO A 1 91 ? 12.736 -64.641 -9.318 1.00 30.36 91 PRO A O 1
ATOM 660 N N . GLY A 1 92 ? 13.938 -65.685 -10.778 1.00 28.08 92 GLY A N 1
ATOM 661 C CA . GLY A 1 92 ? 14.671 -66.639 -11.626 1.00 28.08 92 GLY A CA 1
ATOM 662 C C . GLY A 1 92 ? 14.341 -66.192 -13.069 1.00 28.08 92 GLY A C 1
ATOM 663 O O . GLY A 1 92 ? 13.215 -65.776 -13.306 1.00 28.08 92 GLY A O 1
ATOM 664 N N . GLY A 1 93 ? 15.201 -66.137 -14.083 1.00 27.25 93 GLY A N 1
ATOM 665 C CA . GLY A 1 93 ? 16.636 -66.336 -14.251 1.00 27.25 93 GLY A CA 1
ATOM 666 C C . GLY A 1 93 ? 17.044 -65.713 -15.604 1.00 27.25 93 GLY A C 1
ATOM 667 O O . GLY A 1 93 ? 16.185 -65.408 -16.431 1.00 27.25 93 GLY A O 1
ATOM 668 N N . VAL A 1 94 ? 18.343 -65.510 -15.827 1.00 32.22 94 VAL A N 1
ATOM 669 C CA . VAL A 1 94 ? 18.922 -65.131 -17.134 1.00 32.22 94 VAL A CA 1
ATOM 670 C C . VAL A 1 94 ? 19.972 -66.187 -17.489 1.00 32.22 94 VAL A C 1
ATOM 672 O O . VAL A 1 94 ? 20.798 -66.502 -16.635 1.00 32.22 94 VAL A O 1
ATOM 675 N N . SER A 1 95 ? 19.878 -66.829 -18.663 1.00 31.62 95 SER A N 1
ATOM 676 C CA . SER A 1 95 ? 20.845 -66.785 -19.796 1.00 31.62 95 SER A CA 1
ATOM 677 C C . SER A 1 95 ? 21.286 -68.214 -20.183 1.00 31.62 95 SER A C 1
ATOM 679 O O . SER A 1 95 ? 21.095 -69.113 -19.365 1.00 31.62 95 SER A O 1
ATOM 681 N N . PRO A 1 96 ? 22.031 -68.448 -21.286 1.00 53.44 96 PRO A N 1
ATOM 682 C CA . PRO A 1 96 ? 21.975 -67.892 -22.656 1.00 53.44 96 PRO A CA 1
ATOM 683 C C . PRO A 1 96 ? 22.034 -69.021 -23.729 1.00 53.44 96 PRO A C 1
ATOM 685 O O . PRO A 1 96 ? 22.548 -70.086 -23.423 1.00 53.44 96 PRO A O 1
ATOM 688 N N . ASP A 1 97 ? 21.577 -68.817 -24.975 1.00 31.47 97 ASP A N 1
ATOM 689 C CA . ASP A 1 97 ? 22.387 -69.146 -26.171 1.00 31.47 97 ASP A CA 1
ATOM 690 C C . ASP A 1 97 ? 21.710 -68.858 -27.528 1.00 31.47 97 ASP A C 1
ATOM 692 O O . ASP A 1 97 ? 20.532 -69.127 -27.735 1.00 31.47 97 ASP A O 1
ATOM 696 N N . THR A 1 98 ? 22.564 -68.360 -28.428 1.00 34.47 98 THR A N 1
ATOM 697 C CA . THR A 1 98 ? 22.587 -68.397 -29.907 1.00 34.47 98 THR A CA 1
ATOM 698 C C . THR A 1 98 ? 21.418 -67.921 -30.797 1.00 34.47 98 THR A C 1
ATOM 700 O O . THR A 1 98 ? 20.383 -68.560 -30.938 1.00 34.47 98 THR A O 1
ATOM 703 N N . GLY A 1 99 ? 21.745 -66.880 -31.586 1.00 29.00 99 GLY A N 1
ATOM 704 C CA . GLY A 1 99 ? 21.135 -66.503 -32.873 1.00 29.00 99 GLY A CA 1
ATOM 705 C C . GLY A 1 99 ? 20.154 -65.335 -32.737 1.00 29.00 99 GLY A C 1
ATOM 706 O O . GLY A 1 99 ? 19.093 -65.497 -32.164 1.00 29.00 99 GLY A O 1
ATOM 707 N N . ASP A 1 100 ? 20.415 -64.118 -33.210 1.00 30.30 100 ASP A N 1
ATOM 708 C CA . ASP A 1 100 ? 20.891 -63.823 -34.555 1.00 30.30 100 ASP A CA 1
ATOM 709 C C . ASP A 1 100 ? 21.487 -62.403 -34.628 1.00 30.30 100 ASP A C 1
ATOM 711 O O . ASP A 1 100 ? 20.940 -61.438 -34.086 1.00 30.30 100 ASP A O 1
ATOM 715 N N . PHE A 1 101 ? 22.630 -62.286 -35.302 1.00 31.48 101 PHE A N 1
ATOM 716 C CA . PHE A 1 101 ? 23.299 -61.026 -35.598 1.00 31.48 101 PHE A CA 1
ATOM 717 C C . PHE A 1 101 ? 22.809 -60.520 -36.955 1.00 31.48 101 PHE A C 1
ATOM 719 O O . PHE A 1 101 ? 23.221 -61.020 -37.996 1.00 31.48 101 PHE A O 1
ATOM 726 N N . SER A 1 102 ? 22.037 -59.437 -36.966 1.00 33.97 102 SER A N 1
ATOM 727 C CA . SER A 1 102 ? 22.005 -58.534 -38.123 1.00 33.97 102 SER A CA 1
ATOM 728 C C . SER A 1 102 ? 22.011 -57.079 -37.665 1.00 33.97 102 SER A C 1
ATOM 730 O O . SER A 1 102 ? 21.063 -56.312 -37.807 1.00 33.97 102 SER A O 1
ATOM 732 N N . ALA A 1 103 ? 23.159 -56.693 -37.109 1.00 32.81 103 ALA A N 1
ATOM 733 C CA . ALA A 1 103 ? 23.574 -55.306 -37.041 1.00 32.81 103 ALA A CA 1
ATOM 734 C C . ALA A 1 103 ? 23.871 -54.801 -38.463 1.00 32.81 103 ALA A C 1
ATOM 736 O O . ALA A 1 103 ? 24.916 -55.107 -39.037 1.00 32.81 103 ALA A O 1
ATOM 737 N N . ALA A 1 104 ? 22.978 -53.978 -39.012 1.00 30.02 104 ALA A N 1
ATOM 738 C CA . ALA A 1 104 ? 23.386 -52.958 -39.965 1.00 30.02 104 ALA A CA 1
ATOM 739 C C . ALA A 1 104 ? 23.973 -51.792 -39.160 1.00 30.02 104 ALA A C 1
ATOM 741 O O . ALA A 1 104 ? 23.267 -50.979 -38.567 1.00 30.02 104 ALA A O 1
ATOM 742 N N . VAL A 1 105 ? 25.301 -51.775 -39.107 1.00 43.84 105 VAL A N 1
ATOM 743 C CA . VAL A 1 105 ? 26.134 -50.640 -38.712 1.00 43.84 105 VAL A CA 1
ATOM 744 C C . VAL A 1 105 ? 25.670 -49.388 -39.453 1.00 43.84 105 VAL A C 1
ATOM 746 O O . VAL A 1 105 ? 25.687 -49.390 -40.678 1.00 43.84 105 VAL A O 1
ATOM 749 N N . ASN A 1 106 ? 25.309 -48.327 -38.721 1.00 34.59 106 ASN A N 1
ATOM 750 C CA . ASN A 1 106 ? 25.604 -46.940 -39.093 1.00 34.59 106 ASN A CA 1
ATOM 751 C C . ASN A 1 106 ? 25.315 -45.957 -37.942 1.00 34.59 106 ASN A C 1
ATOM 753 O O . ASN A 1 106 ? 24.185 -45.833 -37.485 1.00 34.59 106 ASN A O 1
ATOM 757 N N . GLY A 1 107 ? 26.343 -45.190 -37.561 1.00 33.47 107 GLY A N 1
ATOM 758 C CA . GLY A 1 107 ? 26.175 -43.796 -37.135 1.00 33.47 107 GLY A CA 1
ATOM 759 C C . GLY A 1 107 ? 26.068 -43.500 -35.636 1.00 33.47 107 GLY A C 1
ATOM 760 O O . GLY A 1 107 ? 24.985 -43.285 -35.115 1.00 33.47 107 GLY A O 1
ATOM 761 N N . THR A 1 108 ? 27.224 -43.365 -34.978 1.00 39.19 108 THR A N 1
ATOM 762 C CA . THR A 1 108 ? 27.518 -42.341 -33.948 1.00 39.19 108 THR A CA 1
ATOM 763 C C . THR A 1 108 ? 26.341 -41.800 -33.118 1.00 39.19 108 THR A C 1
ATOM 765 O O . THR A 1 108 ? 25.864 -40.690 -33.360 1.00 39.19 108 THR A O 1
ATOM 768 N N . SER A 1 109 ? 25.967 -42.483 -32.037 1.00 35.31 109 SER A N 1
ATOM 769 C CA . SER A 1 109 ? 25.221 -41.847 -30.944 1.00 35.31 109 SER A CA 1
ATOM 770 C C . SER A 1 109 ? 26.179 -40.994 -30.110 1.00 35.31 109 SER A C 1
ATOM 772 O O . SER A 1 109 ? 26.612 -41.376 -29.025 1.00 35.31 109 SER A O 1
ATOM 774 N N . ARG A 1 110 ? 26.545 -39.816 -30.630 1.00 39.72 110 ARG A N 1
ATOM 775 C CA . ARG A 1 110 ? 26.935 -38.718 -29.743 1.00 39.72 110 ARG A CA 1
ATOM 776 C C . ARG A 1 110 ? 25.686 -38.396 -28.932 1.00 39.72 110 ARG A C 1
ATOM 778 O O . ARG A 1 110 ? 24.651 -38.100 -29.522 1.00 39.72 110 ARG A O 1
ATOM 785 N N . VAL A 1 111 ? 25.767 -38.477 -27.607 1.00 38.12 111 VAL A N 1
ATOM 786 C CA . VAL A 1 111 ? 24.760 -37.876 -26.728 1.00 38.12 111 VAL A CA 1
ATOM 787 C C . VAL A 1 111 ? 24.770 -36.385 -27.053 1.00 38.12 111 VAL A C 1
ATOM 789 O O . VAL A 1 111 ? 25.662 -35.656 -26.623 1.00 38.12 111 VAL A O 1
ATOM 792 N N . ALA A 1 112 ? 23.858 -35.950 -27.920 1.00 38.09 112 ALA A N 1
ATOM 793 C CA . ALA A 1 112 ? 23.649 -34.538 -28.165 1.00 38.09 112 ALA A CA 1
ATOM 794 C C . ALA A 1 112 ? 23.119 -33.953 -26.849 1.00 38.09 112 ALA A C 1
ATOM 796 O O . ALA A 1 112 ? 22.160 -34.512 -26.307 1.00 38.09 112 ALA A O 1
ATOM 797 N N . PRO A 1 113 ? 23.723 -32.888 -26.294 1.00 41.34 113 PRO A N 1
ATOM 798 C CA . PRO A 1 113 ? 23.095 -32.179 -25.194 1.00 41.34 113 PRO A CA 1
ATOM 799 C C . PRO A 1 113 ? 21.719 -31.723 -25.686 1.00 41.34 113 PRO A C 1
ATOM 801 O O . PRO A 1 113 ? 21.617 -30.919 -26.610 1.00 41.34 113 PRO A O 1
ATOM 804 N N . GLN A 1 114 ? 20.655 -32.304 -25.136 1.00 44.72 114 GLN A N 1
ATOM 805 C CA . GLN A 1 114 ? 19.306 -31.837 -25.414 1.00 44.72 114 GLN A CA 1
ATOM 806 C C . GLN A 1 114 ? 19.123 -30.526 -24.656 1.00 44.72 114 GLN A C 1
ATOM 808 O O . GLN A 1 114 ? 18.979 -30.508 -23.435 1.00 44.72 114 GLN A O 1
ATOM 813 N N . TYR A 1 115 ? 19.208 -29.426 -25.400 1.00 55.56 115 TYR A N 1
ATOM 814 C CA . TYR A 1 115 ? 18.875 -28.091 -24.927 1.00 55.56 115 TYR A CA 1
ATOM 815 C C . TYR A 1 115 ? 17.411 -28.060 -24.482 1.00 55.56 115 TYR A C 1
ATOM 817 O O . TYR A 1 115 ? 16.551 -28.671 -25.125 1.00 55.56 115 TYR A O 1
ATOM 825 N N . LEU A 1 116 ? 17.119 -27.367 -23.376 1.00 57.12 116 LEU A N 1
ATOM 826 C CA . LEU A 1 116 ? 15.733 -27.161 -22.977 1.00 57.12 116 LEU A CA 1
ATOM 827 C C . LEU A 1 116 ? 15.043 -26.291 -24.038 1.00 57.12 116 LEU A C 1
ATOM 829 O O . LEU A 1 116 ? 15.578 -25.232 -24.386 1.00 57.12 116 LEU A O 1
ATOM 833 N N . PRO A 1 117 ? 13.868 -26.707 -24.547 1.00 62.12 117 PRO A N 1
ATOM 834 C CA . PRO A 1 117 ? 13.074 -25.852 -25.410 1.00 62.12 117 PRO A CA 1
ATOM 835 C C . PRO A 1 117 ? 12.745 -24.547 -24.668 1.00 62.12 117 PRO A C 1
ATOM 837 O O . PRO A 1 117 ? 12.614 -24.569 -23.437 1.00 62.12 117 PRO A O 1
ATOM 840 N N . PRO A 1 118 ? 12.609 -23.422 -25.387 1.00 61.91 118 PRO A N 1
ATOM 841 C CA . PRO A 1 118 ? 12.266 -22.142 -24.784 1.00 61.91 118 PRO A CA 1
ATOM 842 C C . PRO A 1 118 ? 11.034 -22.255 -23.887 1.00 61.91 118 PRO A C 1
ATOM 844 O O . PRO A 1 118 ? 10.114 -23.044 -24.140 1.00 61.91 118 PRO A O 1
ATOM 847 N N . GLY A 1 119 ? 11.008 -21.472 -22.813 1.00 59.47 119 GLY A N 1
ATOM 848 C CA . GLY A 1 119 ? 9.871 -21.462 -21.913 1.00 59.47 119 GLY A CA 1
ATOM 849 C C . GLY A 1 119 ? 8.655 -20.868 -22.629 1.00 59.47 119 GLY A C 1
ATOM 850 O O . GLY A 1 119 ? 8.498 -19.657 -22.629 1.00 59.47 119 GLY A O 1
ATOM 851 N N . GLN A 1 120 ? 7.762 -21.732 -23.123 1.00 56.41 120 GLN A N 1
ATOM 852 C CA . GLN A 1 120 ? 6.581 -21.504 -23.985 1.00 56.41 120 GLN A CA 1
ATOM 853 C C . GLN A 1 120 ? 6.818 -21.889 -25.459 1.00 56.41 120 GLN A C 1
ATOM 855 O O . GLN A 1 120 ? 7.772 -21.469 -26.105 1.00 56.41 120 GLN A O 1
ATOM 860 N N . THR A 1 121 ? 5.898 -22.688 -26.012 1.00 54.12 121 THR A N 1
ATOM 861 C CA . THR A 1 121 ? 5.935 -23.187 -27.403 1.00 54.12 121 THR A CA 1
ATOM 862 C C . THR A 1 121 ? 5.568 -22.126 -28.442 1.00 54.12 121 THR A C 1
ATOM 864 O O . THR A 1 121 ? 5.670 -22.384 -29.636 1.00 54.12 121 THR A O 1
ATOM 867 N N . VAL A 1 122 ? 5.130 -20.943 -28.004 1.00 54.34 122 VAL A N 1
ATOM 868 C CA . VAL A 1 122 ? 4.797 -19.804 -28.862 1.00 54.34 122 VAL A CA 1
ATOM 869 C C . VAL A 1 122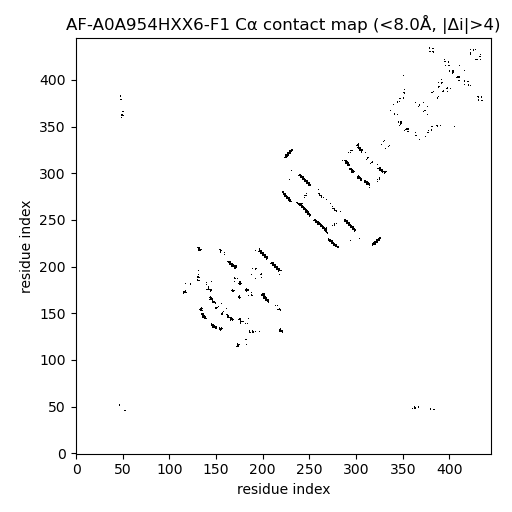 ? 5.333 -18.539 -28.188 1.00 54.34 122 VAL A C 1
ATOM 871 O O . VAL A 1 122 ? 4.960 -18.292 -27.040 1.00 54.34 122 VAL A O 1
ATOM 874 N N . PRO A 1 123 ? 6.188 -17.741 -28.853 1.00 54.06 123 PRO A N 1
ATOM 875 C CA . PRO A 1 123 ? 6.623 -16.463 -28.308 1.00 54.06 123 PRO A CA 1
ATOM 876 C C . PRO A 1 123 ? 5.402 -15.537 -28.174 1.00 54.06 123 PRO A C 1
ATOM 878 O O . PRO A 1 123 ? 4.678 -15.333 -29.155 1.00 54.06 123 PRO A O 1
ATOM 881 N N . PRO A 1 124 ? 5.120 -14.971 -26.990 1.00 52.81 124 PRO A N 1
ATOM 882 C CA . PRO A 1 124 ? 4.079 -13.964 -26.876 1.00 52.81 124 PRO A CA 1
ATOM 883 C C . PRO A 1 124 ? 4.477 -12.729 -27.692 1.00 52.81 124 PRO A C 1
ATOM 885 O O . PRO A 1 124 ? 5.596 -12.234 -27.592 1.00 52.81 124 PRO A O 1
ATOM 888 N N . GLN A 1 125 ? 3.544 -12.206 -28.490 1.00 47.12 125 GLN A N 1
ATOM 889 C CA . GLN A 1 125 ? 3.682 -10.907 -29.153 1.00 47.12 125 GLN A CA 1
ATOM 890 C C . GLN A 1 125 ? 3.605 -9.798 -28.092 1.00 47.12 125 GLN A C 1
ATOM 892 O O . GLN A 1 125 ? 2.562 -9.172 -27.897 1.00 47.12 125 GLN A O 1
ATOM 897 N N . THR A 1 126 ? 4.667 -9.589 -27.317 1.00 47.03 126 THR A N 1
ATOM 898 C CA . THR A 1 126 ? 4.657 -8.595 -26.242 1.00 47.03 126 THR A CA 1
ATOM 899 C C . THR A 1 126 ? 4.730 -7.188 -26.825 1.00 47.03 126 THR A C 1
ATOM 901 O O . THR A 1 126 ? 5.777 -6.730 -27.266 1.00 47.03 126 THR A O 1
ATOM 904 N N . GLN A 1 127 ? 3.599 -6.480 -26.785 1.00 48.66 127 GLN A N 1
ATOM 905 C CA . GLN A 1 127 ? 3.502 -5.037 -27.051 1.00 48.66 127 GLN A CA 1
ATOM 906 C C . GLN A 1 127 ? 4.153 -4.185 -25.945 1.00 48.66 127 GLN A C 1
ATOM 908 O O . GLN A 1 127 ? 4.323 -2.980 -26.112 1.00 48.66 127 GLN A O 1
ATOM 913 N N . GLN A 1 128 ? 4.506 -4.789 -24.805 1.00 54.12 128 GLN A N 1
ATOM 914 C CA . GLN A 1 128 ? 5.262 -4.116 -23.759 1.00 54.12 128 GLN A CA 1
ATOM 915 C C . GLN A 1 128 ? 6.751 -4.315 -24.016 1.00 54.12 128 GLN A C 1
ATOM 917 O O . GLN A 1 128 ? 7.187 -5.454 -24.186 1.00 54.12 128 GLN A O 1
ATOM 922 N N . PRO A 1 129 ? 7.548 -3.239 -24.040 1.00 62.19 129 PRO A N 1
ATOM 923 C CA . PRO A 1 129 ? 8.970 -3.410 -24.272 1.00 62.19 129 PRO A CA 1
ATOM 924 C C . PRO A 1 129 ? 9.577 -4.167 -23.054 1.00 62.19 129 PRO A C 1
ATOM 926 O O . PRO A 1 129 ? 9.001 -4.097 -21.963 1.00 62.19 129 PRO A O 1
ATOM 929 N N . SER A 1 130 ? 10.770 -4.759 -23.157 1.00 74.12 130 SER A N 1
ATOM 930 C CA . SER A 1 130 ? 11.469 -5.417 -22.031 1.00 74.12 130 SER A CA 1
ATOM 931 C C . SER A 1 130 ? 12.044 -4.416 -21.007 1.00 74.12 130 SER A C 1
ATOM 933 O O . SER A 1 130 ? 12.644 -3.408 -21.401 1.00 74.12 130 SER A O 1
ATOM 935 N N . LYS A 1 131 ? 11.848 -4.640 -19.697 1.00 83.44 131 LYS A N 1
ATOM 936 C CA . LYS A 1 131 ? 12.524 -3.920 -18.601 1.00 83.44 131 LYS A CA 1
ATOM 937 C C . LYS A 1 131 ? 14.044 -3.992 -18.742 1.00 83.44 131 LYS A C 1
ATOM 939 O O . LYS A 1 131 ? 14.719 -2.978 -18.567 1.00 83.44 131 LYS A O 1
ATOM 944 N N . TRP A 1 132 ? 14.576 -5.170 -19.021 1.00 88.62 132 TRP A N 1
ATOM 945 C CA . TRP A 1 132 ? 16.000 -5.443 -19.027 1.00 88.62 132 TRP A CA 1
ATOM 946 C C . TRP A 1 132 ? 16.608 -5.269 -20.412 1.00 88.62 132 TRP A C 1
ATOM 948 O O . TRP A 1 132 ? 16.007 -5.589 -21.444 1.00 88.62 132 TRP A O 1
ATOM 958 N N . ARG A 1 133 ? 17.832 -4.743 -20.430 1.00 89.06 133 ARG A N 1
ATOM 959 C CA . ARG A 1 133 ? 18.602 -4.477 -21.639 1.00 89.06 133 ARG A CA 1
ATOM 960 C C . ARG A 1 133 ? 20.022 -4.979 -21.471 1.00 89.06 133 ARG A C 1
ATOM 962 O O . ARG A 1 133 ? 20.714 -4.642 -20.516 1.00 89.06 133 ARG A O 1
ATOM 969 N N . LEU A 1 134 ? 20.465 -5.741 -22.462 1.00 90.44 134 LEU A N 1
ATOM 970 C CA . LEU A 1 134 ? 21.860 -6.142 -22.583 1.00 90.44 134 LEU A CA 1
ATOM 971 C C . LEU A 1 134 ? 22.709 -5.039 -23.246 1.00 90.44 134 LEU A C 1
ATOM 973 O O . LEU A 1 134 ? 23.875 -4.872 -22.908 1.00 90.44 134 LEU A O 1
ATOM 977 N N . GLY A 1 135 ? 22.111 -4.257 -24.155 1.00 89.31 135 GLY A N 1
ATOM 978 C CA . GLY A 1 135 ? 22.781 -3.168 -24.874 1.00 89.31 135 GLY A CA 1
ATOM 979 C C . GLY A 1 135 ? 23.634 -3.646 -26.049 1.00 89.31 135 GLY A C 1
ATOM 980 O O . GLY A 1 135 ? 24.791 -3.258 -26.192 1.00 89.31 135 GLY A O 1
ATOM 981 N N . VAL A 1 136 ? 23.050 -4.480 -26.910 1.00 92.75 136 VAL A N 1
ATOM 982 C CA . VAL A 1 136 ? 23.679 -4.980 -28.139 1.00 92.75 136 VAL A CA 1
ATOM 983 C C . VAL A 1 136 ? 22.759 -4.773 -29.335 1.00 92.75 136 VAL A C 1
ATOM 985 O O . VAL A 1 136 ? 21.538 -4.809 -29.200 1.00 92.75 136 VAL A O 1
ATOM 988 N N . TYR A 1 137 ? 23.352 -4.596 -30.510 1.00 91.38 137 TYR A N 1
ATOM 989 C CA . TYR A 1 137 ? 22.693 -4.877 -31.779 1.00 91.38 137 TYR A CA 1
ATOM 990 C C . TYR A 1 137 ? 22.977 -6.326 -32.127 1.00 91.38 137 TYR A C 1
ATOM 992 O O . TYR A 1 137 ? 24.137 -6.743 -32.117 1.00 91.38 137 TYR A O 1
ATOM 1000 N N . SER A 1 138 ? 21.941 -7.089 -32.440 1.00 92.12 138 SER A N 1
ATOM 1001 C CA . SER A 1 138 ? 22.062 -8.515 -32.700 1.00 92.12 138 SER A CA 1
ATOM 1002 C C . SER A 1 138 ? 21.311 -8.945 -33.952 1.00 92.12 138 SER A C 1
ATOM 1004 O O . SER A 1 138 ? 20.490 -8.215 -34.507 1.00 92.12 138 SER A O 1
ATOM 1006 N N . LYS A 1 139 ? 21.637 -10.150 -34.412 1.00 92.19 139 LYS A N 1
ATOM 1007 C CA . LYS A 1 139 ? 20.911 -10.866 -35.451 1.00 92.19 139 LYS A CA 1
ATOM 1008 C C . LYS A 1 139 ? 20.650 -12.285 -34.983 1.00 92.19 139 LYS A C 1
ATOM 1010 O O . LYS A 1 139 ? 21.587 -12.988 -34.603 1.00 92.19 139 LYS A O 1
ATOM 1015 N N . ASP A 1 140 ? 19.398 -12.702 -35.074 1.00 91.69 140 ASP A N 1
ATOM 1016 C CA . ASP A 1 140 ? 18.994 -14.061 -34.739 1.00 91.69 140 ASP A CA 1
ATOM 1017 C C . ASP A 1 140 ? 19.500 -15.047 -35.794 1.00 91.69 140 ASP A C 1
ATOM 1019 O O . ASP A 1 140 ? 19.513 -14.770 -37.000 1.00 91.69 140 ASP A O 1
ATOM 1023 N N . THR A 1 141 ? 19.963 -16.200 -35.326 1.00 91.19 141 THR A N 1
ATOM 1024 C CA . THR A 1 141 ? 20.522 -17.289 -36.132 1.00 91.19 141 THR A CA 1
ATOM 1025 C C . THR A 1 141 ? 20.030 -18.627 -35.586 1.00 91.19 141 THR A C 1
ATOM 1027 O O . THR A 1 141 ? 19.544 -18.686 -34.458 1.00 91.19 141 THR A O 1
ATOM 1030 N N . ASP A 1 142 ? 20.199 -19.710 -36.342 1.00 86.12 142 ASP A N 1
ATOM 1031 C CA . ASP A 1 142 ? 19.782 -21.059 -35.913 1.00 86.12 142 ASP A CA 1
ATOM 1032 C C . ASP A 1 142 ? 20.601 -21.609 -34.730 1.00 86.12 142 ASP A C 1
ATOM 1034 O O . ASP A 1 142 ? 20.194 -22.553 -34.057 1.00 86.12 142 ASP A O 1
ATOM 1038 N N . ALA A 1 143 ? 21.776 -21.026 -34.468 1.00 84.50 143 ALA A N 1
ATOM 1039 C CA . ALA A 1 143 ? 22.649 -21.412 -33.361 1.00 84.50 143 ALA A CA 1
ATOM 1040 C C . ALA A 1 143 ? 22.450 -20.552 -32.100 1.00 84.50 143 ALA A C 1
ATOM 1042 O O . ALA A 1 143 ? 22.983 -20.887 -31.044 1.00 84.50 143 ALA A O 1
ATOM 1043 N N . GLY A 1 144 ? 21.739 -19.428 -32.209 1.00 90.00 144 GLY A N 1
ATOM 1044 C CA . GLY A 1 144 ? 21.683 -18.417 -31.158 1.00 90.00 144 GLY A CA 1
ATOM 1045 C C . GLY A 1 144 ? 21.500 -16.999 -31.687 1.00 90.00 144 GLY A C 1
ATOM 1046 O O . GLY A 1 144 ? 21.281 -16.763 -32.877 1.00 90.00 144 GLY A O 1
ATOM 1047 N N . VAL A 1 145 ? 21.665 -16.026 -30.803 1.00 93.81 145 VAL A N 1
ATOM 1048 C CA . VAL A 1 145 ? 21.627 -14.596 -31.117 1.00 93.81 145 VAL A CA 1
ATOM 1049 C C . VAL A 1 145 ? 23.055 -14.089 -31.291 1.00 93.81 145 VAL A C 1
ATOM 1051 O O . VAL A 1 145 ? 23.818 -14.010 -30.329 1.00 93.81 145 VAL A O 1
ATOM 1054 N N . ARG A 1 146 ? 23.442 -13.742 -32.522 1.00 95.56 146 ARG A N 1
ATOM 1055 C CA . ARG A 1 146 ? 24.782 -13.219 -32.817 1.00 95.56 146 ARG A CA 1
ATOM 1056 C C . ARG A 1 146 ? 24.840 -11.724 -32.553 1.00 95.56 146 ARG A C 1
ATOM 1058 O O . ARG A 1 146 ? 24.029 -10.969 -33.088 1.00 95.56 146 ARG A O 1
ATOM 1065 N N . ILE A 1 147 ? 25.838 -11.287 -31.801 1.00 95.56 147 ILE A N 1
ATOM 1066 C CA . ILE A 1 147 ? 26.096 -9.875 -31.537 1.00 95.56 147 ILE A CA 1
ATOM 1067 C C . ILE A 1 147 ? 26.739 -9.251 -32.778 1.00 95.56 147 ILE A C 1
ATOM 1069 O O . ILE A 1 147 ? 27.780 -9.696 -33.246 1.00 95.56 147 ILE A O 1
ATOM 1073 N N . ILE A 1 148 ? 26.119 -8.214 -33.332 1.00 96.00 148 ILE A N 1
ATOM 1074 C CA . ILE A 1 148 ? 26.679 -7.406 -34.423 1.00 96.00 148 ILE A CA 1
ATOM 1075 C C . ILE A 1 148 ? 27.537 -6.283 -33.844 1.00 96.00 148 ILE A C 1
ATOM 1077 O O . ILE A 1 148 ? 28.627 -6.008 -34.337 1.00 96.00 148 ILE A O 1
ATOM 1081 N N . GLN A 1 149 ? 27.039 -5.626 -32.799 1.00 93.69 149 GLN A N 1
ATOM 1082 C CA . GLN A 1 149 ? 27.700 -4.486 -32.183 1.00 93.69 149 GLN A CA 1
ATOM 1083 C C . GLN A 1 149 ? 27.310 -4.388 -30.712 1.00 93.69 149 GLN A C 1
ATOM 1085 O O . GLN A 1 149 ? 26.154 -4.601 -30.350 1.00 93.69 149 GLN A O 1
ATOM 1090 N N . VAL A 1 150 ? 28.267 -4.003 -29.875 1.00 94.31 150 VAL A N 1
ATOM 1091 C CA . VAL A 1 150 ? 28.049 -3.728 -28.454 1.00 94.31 150 VAL A CA 1
ATOM 1092 C C . VAL A 1 150 ? 27.928 -2.221 -28.246 1.00 94.31 150 VAL A C 1
ATOM 1094 O O . VAL A 1 150 ? 28.690 -1.439 -28.818 1.00 94.31 150 VAL A O 1
ATOM 1097 N N . VAL A 1 151 ? 26.935 -1.796 -27.466 1.00 92.25 151 VAL A N 1
ATOM 1098 C CA . VAL A 1 151 ? 26.740 -0.384 -27.124 1.00 92.25 151 VAL A CA 1
ATOM 1099 C C . VAL A 1 151 ? 27.699 -0.011 -25.995 1.00 92.25 151 VAL A C 1
ATOM 1101 O O . VAL A 1 151 ? 27.787 -0.710 -24.988 1.00 92.25 151 VAL A O 1
ATOM 1104 N N . ARG A 1 152 ? 28.399 1.115 -26.137 1.00 88.75 152 ARG A N 1
ATOM 1105 C CA . ARG A 1 152 ? 29.323 1.613 -25.113 1.00 88.75 152 ARG A CA 1
ATOM 1106 C C . ARG A 1 152 ? 28.590 1.943 -23.807 1.00 88.75 152 ARG A C 1
ATOM 1108 O O . ARG A 1 152 ? 27.532 2.568 -23.835 1.00 88.75 152 ARG A O 1
ATOM 1115 N N . GLY A 1 153 ? 29.169 1.561 -22.674 1.00 85.44 153 GLY A N 1
ATOM 1116 C CA . GLY A 1 153 ? 28.621 1.739 -21.329 1.00 85.44 153 GLY A CA 1
ATOM 1117 C C . GLY A 1 153 ? 27.501 0.764 -20.960 1.00 85.44 153 GLY A C 1
ATOM 1118 O O . GLY A 1 153 ? 26.917 0.914 -19.890 1.00 85.44 153 GLY A O 1
ATOM 1119 N N . SER A 1 154 ? 27.190 -0.208 -21.823 1.00 92.25 154 SER A N 1
ATOM 1120 C CA . SER A 1 154 ? 26.123 -1.184 -21.588 1.00 92.25 154 SER A CA 1
ATOM 1121 C C . SER A 1 154 ? 26.544 -2.351 -20.694 1.00 92.25 154 SER A C 1
ATOM 1123 O O . SER A 1 154 ? 27.732 -2.615 -20.489 1.00 92.25 154 SER A O 1
ATOM 1125 N N . ALA A 1 155 ? 25.557 -3.109 -20.219 1.00 92.38 155 ALA A N 1
ATOM 1126 C CA . ALA A 1 155 ? 25.745 -4.403 -19.572 1.00 92.38 155 ALA A CA 1
ATOM 1127 C C . ALA A 1 155 ? 26.617 -5.370 -20.390 1.00 92.38 155 ALA A C 1
ATOM 1129 O O . ALA A 1 155 ? 27.477 -6.035 -19.815 1.00 92.38 155 ALA A O 1
ATOM 1130 N N . ALA A 1 156 ? 26.452 -5.418 -21.716 1.00 93.38 156 ALA A N 1
ATOM 1131 C CA . ALA A 1 156 ? 27.271 -6.259 -22.585 1.00 93.38 156 ALA A CA 1
ATOM 1132 C C . ALA A 1 156 ? 28.744 -5.849 -22.606 1.00 93.38 156 ALA A C 1
ATOM 1134 O O . ALA A 1 156 ? 29.608 -6.713 -22.472 1.00 93.38 156 ALA A O 1
ATOM 1135 N N . GLU A 1 157 ? 29.034 -4.550 -22.725 1.00 93.31 157 GLU A N 1
ATOM 1136 C CA . GLU A 1 157 ? 30.419 -4.060 -22.693 1.00 93.31 157 GLU A CA 1
ATOM 1137 C C . GLU A 1 157 ? 31.060 -4.352 -21.330 1.00 93.31 157 GLU A C 1
ATOM 1139 O O . GLU A 1 157 ? 32.178 -4.859 -21.265 1.00 93.31 157 GLU A O 1
ATOM 1144 N N . ARG A 1 158 ? 30.323 -4.121 -20.232 1.00 94.50 158 ARG A N 1
ATOM 1145 C CA . ARG A 1 158 ? 30.783 -4.439 -18.868 1.00 94.50 158 ARG A CA 1
ATOM 1146 C C . ARG A 1 158 ? 31.048 -5.931 -18.664 1.00 94.50 158 ARG A C 1
ATOM 1148 O O . ARG A 1 158 ? 31.932 -6.282 -17.888 1.00 94.50 158 ARG A O 1
ATOM 1155 N N . ALA A 1 159 ? 30.291 -6.792 -19.339 1.00 93.19 159 ALA A N 1
ATOM 1156 C CA . ALA A 1 159 ? 30.458 -8.241 -19.295 1.00 93.19 159 ALA A CA 1
ATOM 1157 C C . ALA A 1 159 ? 31.565 -8.759 -20.235 1.00 93.19 159 ALA A C 1
ATOM 1159 O O . ALA A 1 159 ? 31.848 -9.955 -20.230 1.00 93.19 159 ALA A O 1
ATOM 1160 N N . GLY A 1 160 ? 32.193 -7.884 -21.031 1.00 93.31 160 GLY A N 1
ATOM 1161 C CA . GLY A 1 160 ? 33.261 -8.251 -21.964 1.00 93.31 160 GLY A CA 1
ATOM 1162 C C . GLY A 1 160 ? 32.777 -8.963 -23.228 1.00 93.31 160 GLY A C 1
ATOM 1163 O O . GLY A 1 160 ? 33.567 -9.662 -23.866 1.00 93.31 160 GLY A O 1
ATOM 1164 N N . LEU A 1 161 ? 31.495 -8.814 -23.578 1.00 94.88 161 LEU A N 1
ATOM 1165 C CA . LEU A 1 161 ? 30.968 -9.288 -24.854 1.00 94.88 161 LEU A CA 1
ATOM 1166 C C . LEU A 1 161 ? 31.529 -8.447 -25.998 1.00 94.88 161 LEU A C 1
ATOM 1168 O O . LEU A 1 161 ? 31.707 -7.234 -25.871 1.00 94.88 161 LEU A O 1
ATOM 1172 N N . GLU A 1 162 ? 31.760 -9.094 -27.131 1.00 95.31 162 GLU A N 1
ATOM 1173 C CA . GLU A 1 162 ? 32.302 -8.474 -28.334 1.00 95.31 162 GLU A CA 1
ATOM 1174 C C . GLU A 1 162 ? 31.425 -8.755 -29.557 1.00 95.31 162 GLU A C 1
ATOM 1176 O O . GLU A 1 162 ? 30.521 -9.595 -29.558 1.00 95.31 162 GLU A O 1
ATOM 1181 N N . ALA A 1 163 ? 31.689 -8.023 -30.638 1.00 94.81 163 ALA A N 1
ATOM 1182 C CA . ALA A 1 163 ? 31.067 -8.314 -31.919 1.00 94.81 163 ALA A CA 1
ATOM 1183 C C . ALA A 1 163 ? 31.419 -9.742 -32.377 1.00 94.81 163 ALA A C 1
ATOM 1185 O O . ALA A 1 163 ? 32.570 -10.174 -32.303 1.00 94.81 163 ALA A O 1
ATOM 1186 N N . ASN A 1 164 ? 30.414 -10.424 -32.923 1.00 94.75 164 ASN A N 1
ATOM 1187 C CA . ASN A 1 164 ? 30.383 -11.819 -33.366 1.00 94.75 164 ASN A CA 1
ATOM 1188 C C . ASN A 1 164 ? 30.312 -12.890 -32.272 1.00 94.75 164 ASN A C 1
ATOM 1190 O O . ASN A 1 164 ? 30.204 -14.065 -32.623 1.00 94.75 164 ASN A O 1
ATOM 1194 N N . ASP A 1 165 ? 30.298 -12.533 -30.986 1.00 96.38 165 ASP A N 1
ATOM 1195 C CA . ASP A 1 165 ? 29.911 -13.497 -29.951 1.00 96.38 165 ASP A CA 1
ATOM 1196 C C . ASP A 1 165 ? 28.464 -13.968 -30.194 1.00 96.38 165 ASP A C 1
ATOM 1198 O O . ASP A 1 165 ? 27.610 -13.201 -30.659 1.00 96.38 165 ASP A O 1
ATOM 1202 N N . VAL A 1 166 ? 28.175 -15.238 -29.900 1.00 95.69 166 VAL A N 1
ATOM 1203 C CA . VAL A 1 166 ? 26.838 -15.823 -30.093 1.00 95.69 166 VAL A CA 1
ATOM 1204 C C . VAL A 1 166 ? 26.246 -16.197 -28.745 1.00 95.69 166 VAL A C 1
ATOM 1206 O O . VAL A 1 166 ? 26.762 -17.064 -28.048 1.00 95.69 166 VAL A O 1
ATOM 1209 N N . ILE A 1 167 ? 25.136 -15.569 -28.373 1.00 95.38 167 ILE A N 1
ATOM 1210 C CA . ILE A 1 167 ? 24.367 -15.944 -27.187 1.00 95.38 167 ILE A CA 1
ATOM 1211 C C . ILE A 1 167 ? 23.521 -17.158 -27.561 1.00 95.38 167 ILE A C 1
ATOM 1213 O O . ILE A 1 167 ? 22.604 -17.056 -28.371 1.00 95.38 167 ILE A O 1
ATOM 1217 N N . VAL A 1 168 ? 23.846 -18.307 -26.984 1.00 93.75 168 VAL A N 1
ATOM 1218 C CA . VAL A 1 168 ? 23.178 -19.583 -27.262 1.00 93.75 168 VAL A CA 1
ATOM 1219 C C . VAL A 1 168 ? 21.992 -19.776 -26.324 1.00 93.75 168 VAL A C 1
ATOM 1221 O O . VAL A 1 168 ? 20.906 -20.132 -26.778 1.00 93.75 168 VAL A O 1
ATOM 1224 N N . CYS A 1 169 ? 22.183 -19.492 -25.029 1.00 92.25 169 CYS A N 1
ATOM 1225 C CA . CYS A 1 169 ? 21.125 -19.619 -24.028 1.00 92.25 169 CYS A CA 1
ATOM 1226 C C . CYS A 1 169 ? 21.056 -18.430 -23.067 1.00 92.25 169 CYS A C 1
ATOM 1228 O O . CYS A 1 169 ? 22.068 -17.801 -22.753 1.00 92.25 169 CYS A O 1
ATOM 1230 N N . VAL A 1 170 ? 19.867 -18.216 -22.510 1.00 92.38 170 VAL A N 1
ATOM 1231 C CA . VAL A 1 170 ? 19.584 -17.307 -21.397 1.00 92.38 170 VAL A CA 1
ATOM 1232 C C . VAL A 1 170 ? 18.960 -18.128 -20.272 1.00 92.38 170 VAL A C 1
ATOM 1234 O O . VAL A 1 170 ? 17.940 -18.778 -20.469 1.00 92.38 170 VAL A O 1
ATOM 1237 N N . ALA A 1 171 ? 19.604 -18.167 -19.105 1.00 88.44 171 ALA A N 1
ATOM 1238 C CA . ALA A 1 171 ? 19.199 -18.988 -17.958 1.00 88.44 171 ALA A CA 1
ATOM 1239 C C . ALA A 1 171 ? 18.949 -20.478 -18.296 1.00 88.44 171 ALA A C 1
ATOM 1241 O O . ALA A 1 171 ? 18.143 -21.148 -17.657 1.00 88.44 171 ALA A O 1
ATOM 1242 N N . GLY A 1 172 ? 19.654 -21.001 -19.307 1.00 85.81 172 GLY A N 1
ATOM 1243 C CA . GLY A 1 172 ? 19.517 -22.380 -19.789 1.00 85.81 172 GLY A CA 1
ATOM 1244 C C . GLY A 1 172 ? 18.514 -22.582 -20.933 1.00 85.81 172 GLY A C 1
ATOM 1245 O O . GLY A 1 172 ? 18.540 -23.647 -21.546 1.00 85.81 172 GLY A O 1
ATOM 1246 N N . TYR A 1 173 ? 17.705 -21.577 -21.280 1.00 88.25 173 TYR A N 1
ATOM 1247 C CA . TYR A 1 173 ? 16.772 -21.620 -22.413 1.00 88.25 173 TYR A CA 1
ATOM 1248 C C . TYR A 1 173 ? 17.439 -21.139 -23.699 1.00 88.25 173 TYR A C 1
ATOM 1250 O O . TYR A 1 173 ? 18.103 -20.103 -23.696 1.00 88.25 173 TYR A O 1
ATOM 1258 N N . GLN A 1 174 ? 17.274 -21.888 -24.790 1.00 89.94 174 GLN A N 1
ATOM 1259 C CA . GLN A 1 174 ? 17.853 -21.536 -26.088 1.00 89.94 174 GLN A CA 1
ATOM 1260 C C . GLN A 1 174 ? 17.173 -20.294 -26.691 1.00 89.94 174 GLN A C 1
ATOM 1262 O O . GLN A 1 174 ? 15.959 -20.140 -26.588 1.00 89.94 174 GLN A O 1
ATOM 1267 N N . VAL A 1 175 ? 17.949 -19.425 -27.340 1.00 90.56 175 VAL A N 1
ATOM 1268 C CA . VAL A 1 175 ? 17.463 -18.199 -28.007 1.00 90.56 175 VAL A CA 1
ATOM 1269 C C . VAL A 1 175 ? 17.849 -18.177 -29.490 1.00 90.56 175 VAL A C 1
ATOM 1271 O O . VAL A 1 175 ? 18.652 -18.996 -29.930 1.00 90.56 175 VAL A O 1
ATOM 1274 N N . GLY A 1 176 ? 17.295 -17.250 -30.276 1.00 88.88 176 GLY A N 1
ATOM 1275 C CA . GLY A 1 176 ? 17.481 -17.196 -31.732 1.00 88.88 176 GLY A CA 1
ATOM 1276 C C . GLY A 1 176 ? 16.425 -18.018 -32.472 1.00 88.88 176 GLY A C 1
ATOM 1277 O O . GLY A 1 176 ? 15.283 -18.096 -32.030 1.00 88.88 176 GLY A O 1
ATOM 1278 N N . TYR A 1 177 ? 16.769 -18.632 -33.603 1.00 87.50 177 TYR A N 1
ATOM 1279 C CA . TYR A 1 177 ? 15.832 -19.494 -34.328 1.00 87.50 177 TYR A CA 1
ATOM 1280 C C . TYR A 1 177 ? 15.894 -20.925 -33.792 1.00 87.50 177 TYR A C 1
ATOM 1282 O O . TYR A 1 177 ? 16.889 -21.622 -33.966 1.00 87.50 177 TYR A O 1
ATOM 1290 N N . VAL A 1 178 ? 14.806 -21.389 -33.177 1.00 82.94 178 VAL A N 1
ATOM 1291 C CA . VAL A 1 178 ? 14.672 -22.769 -32.691 1.00 82.94 178 VAL A CA 1
ATOM 1292 C C . VAL A 1 178 ? 13.554 -23.439 -33.479 1.00 82.94 178 VAL A C 1
ATOM 1294 O O . VAL A 1 178 ? 12.394 -23.041 -33.397 1.00 82.94 178 VAL A O 1
ATOM 1297 N N . GLY A 1 179 ? 13.899 -24.424 -34.313 1.00 81.25 179 GLY A N 1
ATOM 1298 C CA . GLY A 1 179 ? 12.922 -25.103 -35.177 1.00 81.25 179 GLY A CA 1
ATOM 1299 C C . GLY A 1 179 ? 12.240 -24.178 -36.198 1.00 81.25 179 GLY A C 1
ATOM 1300 O O . GLY A 1 179 ? 11.091 -24.413 -36.557 1.00 81.25 179 GLY A O 1
ATOM 1301 N N . GLY A 1 180 ? 12.922 -23.111 -36.635 1.00 80.69 180 GLY A N 1
ATOM 1302 C CA . GLY A 1 180 ? 12.386 -22.108 -37.567 1.00 80.69 180 GLY A CA 1
ATOM 1303 C C . GLY A 1 180 ? 11.519 -21.021 -36.919 1.00 80.69 180 GLY A C 1
ATOM 1304 O O . GLY A 1 180 ? 11.067 -20.115 -37.616 1.00 80.69 180 GLY A O 1
ATOM 1305 N N . VAL A 1 181 ? 11.311 -21.073 -35.599 1.00 82.81 181 VAL A N 1
ATOM 1306 C CA . VAL A 1 181 ? 10.581 -20.052 -34.834 1.00 82.81 181 VAL A CA 1
ATOM 1307 C C . VAL A 1 181 ? 11.585 -19.120 -34.143 1.00 82.81 181 VAL A C 1
ATOM 1309 O O . VAL A 1 181 ? 12.511 -19.623 -33.503 1.00 82.81 181 VAL A O 1
ATOM 1312 N N . PRO A 1 182 ? 11.445 -17.786 -34.260 1.00 82.31 182 PRO A N 1
ATOM 1313 C CA . PRO A 1 182 ? 12.314 -16.845 -33.564 1.00 82.31 182 PRO A CA 1
ATOM 1314 C C . PRO A 1 182 ? 11.954 -16.746 -32.075 1.00 82.31 182 PRO A C 1
ATOM 1316 O O . PRO A 1 182 ? 10.791 -16.560 -31.713 1.00 82.31 182 PRO A O 1
ATOM 1319 N N . TYR A 1 183 ? 12.972 -16.813 -31.226 1.00 83.69 183 TYR A N 1
ATOM 1320 C CA . TYR A 1 183 ? 12.906 -16.625 -29.783 1.00 83.69 183 TYR A CA 1
ATOM 1321 C C . TYR A 1 183 ? 13.823 -15.473 -29.377 1.00 83.69 183 TYR A C 1
ATOM 1323 O O . TYR A 1 183 ? 15.050 -15.600 -29.381 1.00 83.69 183 TYR A O 1
ATOM 1331 N N . ASP A 1 184 ? 13.205 -14.343 -29.036 1.00 84.62 184 ASP A N 1
ATOM 1332 C CA . ASP A 1 184 ? 13.902 -13.120 -28.642 1.00 84.62 184 ASP A CA 1
ATOM 1333 C C . ASP A 1 184 ? 14.581 -13.298 -27.275 1.00 84.62 184 ASP A C 1
ATOM 1335 O O . ASP A 1 184 ? 13.952 -13.690 -26.288 1.00 84.62 184 ASP A O 1
ATOM 1339 N N . CYS A 1 185 ? 15.870 -12.968 -27.192 1.00 86.69 185 CYS A N 1
ATOM 1340 C CA . CYS A 1 185 ? 16.611 -13.017 -25.936 1.00 86.69 185 CYS A CA 1
ATOM 1341 C C . CYS A 1 185 ? 16.090 -12.020 -24.891 1.00 86.69 185 CYS A C 1
ATOM 1343 O O . CYS A 1 185 ? 16.183 -12.298 -23.695 1.00 86.69 185 CYS A O 1
ATOM 1345 N N . ALA A 1 186 ? 15.483 -10.905 -25.314 1.00 84.38 186 ALA A N 1
ATOM 1346 C CA . ALA A 1 186 ? 14.857 -9.940 -24.416 1.00 84.38 186 ALA A CA 1
ATOM 1347 C C . ALA A 1 186 ? 13.722 -10.566 -23.595 1.00 84.38 186 ALA A C 1
ATOM 1349 O O . ALA A 1 186 ? 13.558 -10.237 -22.421 1.00 84.38 186 ALA A O 1
ATOM 1350 N N . TYR A 1 187 ? 12.978 -11.505 -24.183 1.00 82.88 187 TYR A N 1
ATOM 1351 C CA . TYR A 1 187 ? 11.914 -12.219 -23.485 1.00 82.88 187 TYR A CA 1
ATOM 1352 C C . TYR A 1 187 ? 12.464 -13.085 -22.346 1.00 82.88 187 TYR A C 1
ATOM 1354 O O . TYR A 1 187 ? 11.959 -13.051 -21.222 1.00 82.88 187 TYR A O 1
ATOM 1362 N N . GLU A 1 188 ? 13.546 -13.816 -22.611 1.00 86.06 188 GLU A N 1
ATOM 1363 C CA . GLU A 1 188 ? 14.175 -14.650 -21.589 1.00 86.06 188 GLU A CA 1
ATOM 1364 C C . GLU A 1 188 ? 14.848 -13.815 -20.490 1.00 86.06 188 GLU A C 1
ATOM 1366 O O . GLU A 1 188 ? 14.904 -14.255 -19.339 1.00 86.06 188 GLU A O 1
ATOM 1371 N N . PHE A 1 189 ? 15.298 -12.592 -20.796 1.00 89.56 189 PHE A N 1
ATOM 1372 C CA . PHE A 1 189 ? 15.750 -11.643 -19.776 1.00 89.56 189 PHE A CA 1
ATOM 1373 C C . PHE A 1 189 ? 14.614 -11.219 -18.843 1.00 89.56 189 PHE A C 1
ATOM 1375 O O . PHE A 1 189 ? 14.789 -11.268 -17.631 1.00 89.56 189 PHE A O 1
ATOM 1382 N N . GLU A 1 190 ? 13.443 -10.850 -19.373 1.00 85.00 190 GLU A N 1
ATOM 1383 C CA . GLU A 1 190 ? 12.281 -10.479 -18.546 1.00 85.00 190 GLU A CA 1
ATOM 1384 C C . GLU A 1 190 ? 11.849 -11.592 -17.602 1.00 85.00 190 GLU A C 1
ATOM 1386 O O . GLU A 1 190 ? 11.456 -11.338 -16.464 1.00 85.00 190 GLU A O 1
ATOM 1391 N N . ARG A 1 191 ? 11.911 -12.828 -18.089 1.00 83.75 191 ARG A N 1
ATOM 1392 C CA . ARG A 1 191 ? 11.436 -13.986 -17.349 1.00 83.75 191 ARG A CA 1
ATOM 1393 C C . ARG A 1 191 ? 12.414 -14.458 -16.280 1.00 83.75 191 ARG A C 1
ATOM 1395 O O . ARG A 1 191 ? 11.969 -14.886 -15.217 1.00 83.75 191 ARG A O 1
ATOM 1402 N N . ASN A 1 192 ? 13.710 -14.456 -16.587 1.00 88.69 192 ASN A N 1
ATOM 1403 C CA . ASN A 1 192 ? 14.701 -15.173 -15.784 1.00 88.69 192 ASN A CA 1
ATOM 1404 C C . ASN A 1 192 ? 15.723 -14.269 -15.091 1.00 88.69 192 ASN A C 1
ATOM 1406 O O . ASN A 1 192 ? 16.471 -14.770 -14.252 1.00 88.69 192 ASN A O 1
ATOM 1410 N N . ALA A 1 193 ? 15.792 -12.975 -15.421 1.00 89.00 193 ALA A N 1
ATOM 1411 C CA . ALA A 1 193 ? 16.613 -12.057 -14.644 1.00 89.00 193 ALA A CA 1
ATOM 1412 C C . ALA A 1 193 ? 15.981 -11.823 -13.265 1.00 89.00 193 ALA A C 1
ATOM 1414 O O . ALA A 1 193 ? 14.760 -11.687 -13.136 1.00 89.00 193 ALA A O 1
ATOM 1415 N N . ASP A 1 194 ? 16.811 -11.773 -12.227 1.00 87.81 194 ASP A N 1
ATOM 1416 C CA . ASP A 1 194 ? 16.340 -11.494 -10.872 1.00 87.81 194 ASP A CA 1
ATOM 1417 C C . ASP A 1 194 ? 15.918 -10.019 -10.684 1.00 87.81 194 ASP A C 1
ATOM 1419 O O . ASP A 1 194 ? 15.916 -9.208 -11.613 1.00 87.81 194 ASP A O 1
ATOM 1423 N N . ALA A 1 195 ? 15.537 -9.641 -9.460 1.00 80.00 195 ALA A N 1
ATOM 1424 C CA . ALA A 1 195 ? 15.099 -8.276 -9.155 1.00 80.00 195 ALA A CA 1
ATOM 1425 C C . ALA A 1 195 ? 16.182 -7.203 -9.399 1.00 80.00 195 ALA A C 1
ATOM 1427 O O . ALA A 1 195 ? 15.840 -6.038 -9.643 1.00 80.00 195 ALA A O 1
ATOM 1428 N N . ASP A 1 196 ? 17.455 -7.599 -9.347 1.00 82.56 196 ASP A N 1
ATOM 1429 C CA . ASP A 1 196 ? 18.628 -6.750 -9.540 1.00 82.56 196 ASP A CA 1
ATOM 1430 C C . ASP A 1 196 ? 19.197 -6.846 -10.967 1.00 82.56 196 ASP A C 1
ATOM 1432 O O . ASP A 1 196 ? 20.140 -6.125 -11.297 1.00 82.56 196 ASP A O 1
ATOM 1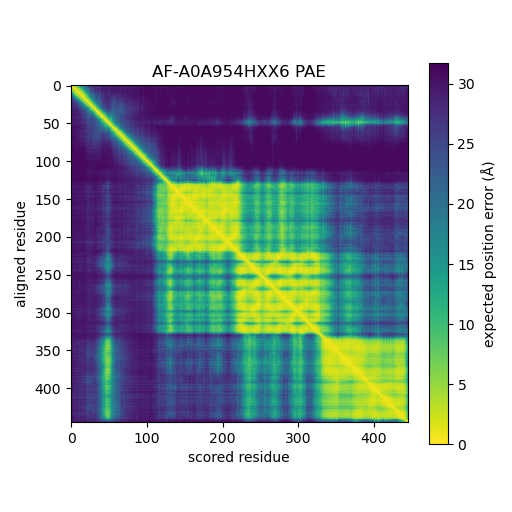436 N N . GLY A 1 197 ? 18.592 -7.668 -11.830 1.00 87.94 197 GLY A N 1
ATOM 1437 C CA . GLY A 1 197 ? 18.938 -7.810 -13.242 1.00 87.94 197 GLY A CA 1
ATOM 1438 C C . GLY A 1 197 ? 20.016 -8.846 -13.522 1.00 87.94 197 GLY A C 1
ATOM 1439 O O . GLY A 1 197 ? 20.549 -8.867 -14.633 1.00 87.94 197 GLY A O 1
ATOM 1440 N N . TRP A 1 198 ? 20.372 -9.686 -12.549 1.00 92.88 198 TRP A N 1
ATOM 1441 C CA . TRP A 1 198 ? 21.332 -10.759 -12.770 1.00 92.88 198 TRP A CA 1
ATOM 1442 C C . TRP A 1 198 ? 20.711 -11.888 -13.575 1.00 92.88 198 TRP A C 1
ATOM 1444 O O . TRP A 1 198 ? 19.633 -12.389 -13.257 1.00 92.88 198 TRP A O 1
ATOM 1454 N N . VAL A 1 199 ? 21.435 -12.318 -14.603 1.00 94.00 199 VAL A N 1
ATOM 1455 C CA . VAL A 1 199 ? 21.094 -13.474 -15.428 1.00 94.00 199 VAL A CA 1
ATOM 1456 C C . VAL A 1 199 ? 22.373 -14.195 -15.843 1.00 94.00 199 VAL A C 1
ATOM 1458 O O . VAL A 1 199 ? 23.436 -13.586 -15.968 1.00 94.00 199 VAL A O 1
ATOM 1461 N N . SER A 1 200 ? 22.279 -15.505 -16.062 1.00 94.19 200 SER A N 1
ATOM 1462 C CA . SER A 1 200 ? 23.377 -16.300 -16.612 1.00 94.19 200 SER A CA 1
ATOM 1463 C C . SER A 1 200 ? 23.142 -16.561 -18.092 1.00 94.19 200 SER A C 1
ATOM 1465 O O . SER A 1 200 ? 22.102 -17.107 -18.466 1.00 94.19 200 SER A O 1
ATOM 1467 N N . LEU A 1 201 ? 24.094 -16.175 -18.934 1.00 94.88 201 LEU A N 1
ATOM 1468 C CA . LEU A 1 201 ? 24.074 -16.470 -20.363 1.00 94.88 201 LEU A CA 1
ATOM 1469 C C . LEU A 1 201 ? 24.975 -17.661 -20.669 1.00 94.88 201 LEU A C 1
ATOM 1471 O O . LEU A 1 201 ? 25.984 -17.862 -20.003 1.00 94.88 201 LEU A O 1
ATOM 1475 N N . LEU A 1 202 ? 24.657 -18.416 -21.715 1.00 95.31 202 LEU A N 1
ATOM 1476 C CA . LEU A 1 202 ? 25.619 -19.301 -22.362 1.00 95.31 202 LEU A CA 1
ATOM 1477 C C . LEU A 1 202 ? 26.055 -18.643 -23.664 1.00 95.31 202 LEU A C 1
ATOM 1479 O O . LEU A 1 202 ? 25.238 -18.470 -24.567 1.00 95.31 202 LEU A O 1
ATOM 1483 N N . VAL A 1 203 ? 27.327 -18.267 -23.749 1.00 95.56 203 VAL A N 1
ATOM 1484 C CA . VAL A 1 203 ? 27.868 -17.500 -24.874 1.00 95.56 203 VAL A CA 1
ATOM 1485 C C . VAL A 1 203 ? 28.944 -18.314 -25.568 1.00 95.56 203 VAL A C 1
ATOM 1487 O O . VAL A 1 203 ? 29.846 -18.836 -24.921 1.00 95.56 203 VAL A O 1
ATOM 1490 N N . GLN A 1 204 ? 28.862 -18.413 -26.888 1.00 95.44 204 GLN A N 1
ATOM 1491 C CA . GLN A 1 204 ? 29.958 -18.858 -27.726 1.00 95.44 204 GLN A CA 1
ATOM 1492 C C . GLN A 1 204 ? 30.868 -17.669 -28.021 1.00 95.44 204 GLN A C 1
ATOM 1494 O O . GLN A 1 204 ? 30.453 -16.705 -28.666 1.00 95.44 204 GLN A O 1
ATOM 1499 N N . ASN A 1 205 ? 32.104 -17.745 -27.543 1.00 92.94 205 ASN A N 1
ATOM 1500 C CA . ASN A 1 205 ? 33.101 -16.709 -27.756 1.00 92.94 205 ASN A CA 1
ATOM 1501 C C . ASN A 1 205 ? 33.586 -16.742 -29.212 1.00 92.94 205 ASN A C 1
ATOM 1503 O O . ASN A 1 205 ? 33.996 -17.791 -29.711 1.00 92.94 205 ASN A O 1
ATOM 1507 N N . ASN A 1 206 ? 33.579 -15.600 -29.893 1.00 92.00 206 ASN A N 1
ATOM 1508 C CA . ASN A 1 206 ? 34.024 -15.484 -31.281 1.00 92.00 206 ASN A CA 1
ATOM 1509 C C . ASN A 1 206 ? 35.503 -15.869 -31.469 1.00 92.00 206 ASN A C 1
ATOM 1511 O O . ASN A 1 206 ? 35.895 -16.371 -32.519 1.00 92.00 206 ASN A O 1
ATOM 1515 N N . ARG A 1 207 ? 36.341 -15.650 -30.451 1.00 92.19 207 ARG A N 1
ATOM 1516 C CA . ARG A 1 207 ? 37.799 -15.827 -30.552 1.00 92.19 207 ARG A CA 1
ATOM 1517 C C . ARG A 1 207 ? 38.219 -17.288 -30.637 1.00 92.19 207 ARG A C 1
ATOM 1519 O O . ARG A 1 207 ? 39.125 -17.616 -31.396 1.00 92.19 207 ARG A O 1
ATOM 1526 N N . ASP A 1 208 ? 37.594 -18.153 -29.843 1.00 93.56 208 ASP A N 1
ATOM 1527 C CA . ASP A 1 208 ? 37.985 -19.561 -29.709 1.00 93.56 208 ASP A CA 1
ATOM 1528 C C . ASP A 1 208 ? 36.828 -20.549 -29.927 1.00 93.56 208 ASP A C 1
ATOM 1530 O O . ASP A 1 208 ? 37.020 -21.760 -29.815 1.00 93.56 208 ASP A O 1
ATOM 1534 N N . SER A 1 209 ? 35.637 -20.045 -30.267 1.00 90.12 209 SER A N 1
ATOM 1535 C CA . SER A 1 209 ? 34.407 -20.819 -30.472 1.00 90.12 209 SER A CA 1
ATOM 1536 C C . SER A 1 209 ? 33.960 -21.648 -29.261 1.00 90.12 209 SER A C 1
ATOM 1538 O O . SER A 1 209 ? 33.093 -22.517 -29.410 1.00 90.12 209 SER A O 1
ATOM 1540 N N . LYS A 1 210 ? 34.509 -21.402 -28.062 1.00 93.69 210 LYS A N 1
ATOM 1541 C CA . LYS A 1 210 ? 34.116 -22.118 -26.845 1.00 93.69 210 LYS A CA 1
ATOM 1542 C C . LYS A 1 210 ? 32.836 -21.546 -26.258 1.00 93.69 210 LYS A C 1
ATOM 1544 O O . LYS A 1 210 ? 32.603 -20.341 -26.284 1.00 93.69 210 LYS A O 1
ATOM 1549 N N . LEU A 1 211 ? 32.032 -22.435 -25.682 1.00 92.94 211 LEU A N 1
ATOM 1550 C CA . LEU A 1 211 ? 30.860 -22.074 -24.894 1.00 92.94 211 LEU A CA 1
ATOM 1551 C C . LEU A 1 211 ? 31.289 -21.754 -23.463 1.00 92.94 211 LEU A C 1
ATOM 1553 O O . LEU A 1 211 ? 31.926 -22.581 -22.810 1.00 92.94 211 LEU A O 1
ATOM 1557 N N . MET A 1 212 ? 30.918 -20.576 -22.976 1.00 93.06 212 MET A N 1
ATOM 1558 C CA . MET A 1 212 ? 31.193 -20.133 -21.615 1.00 93.06 212 MET A CA 1
ATOM 1559 C C . MET A 1 212 ? 29.910 -19.659 -20.923 1.00 93.06 212 MET A C 1
ATOM 1561 O O . MET A 1 212 ? 29.118 -18.935 -21.536 1.00 93.06 212 MET A O 1
ATOM 1565 N N . PRO A 1 213 ? 29.682 -20.048 -19.655 1.00 94.19 213 PRO A N 1
ATOM 1566 C CA . PRO A 1 213 ? 28.662 -19.418 -18.837 1.00 94.19 213 PRO A CA 1
ATOM 1567 C C . PRO A 1 213 ? 29.123 -18.004 -18.464 1.00 94.19 213 PRO A C 1
ATOM 1569 O O . PRO A 1 213 ? 30.230 -17.818 -17.959 1.00 94.19 213 PRO A O 1
ATOM 1572 N N . LEU A 1 214 ? 28.273 -17.013 -18.703 1.00 94.38 214 LEU A N 1
ATOM 1573 C CA . LEU A 1 214 ? 28.542 -15.606 -18.444 1.00 94.38 214 LEU A CA 1
ATOM 1574 C C . LEU A 1 214 ? 27.441 -15.034 -17.540 1.00 94.38 214 LEU A C 1
ATOM 1576 O O . LEU A 1 214 ? 26.390 -14.625 -18.043 1.00 94.38 214 LEU A O 1
ATOM 1580 N N . PRO A 1 215 ? 27.643 -15.018 -16.211 1.00 94.25 215 PRO A N 1
ATOM 1581 C CA . PRO A 1 215 ? 26.773 -14.275 -15.314 1.00 94.25 215 PRO A CA 1
ATOM 1582 C C . PRO A 1 215 ? 27.009 -12.778 -15.516 1.00 94.25 215 PRO A C 1
ATOM 1584 O O . PRO A 1 215 ? 28.141 -12.302 -15.428 1.00 94.25 215 PRO A O 1
ATOM 1587 N N . LEU A 1 216 ? 25.945 -12.026 -15.776 1.00 95.00 216 LEU A N 1
ATOM 1588 C CA . LEU A 1 216 ? 26.025 -10.577 -15.922 1.00 95.00 216 LEU A CA 1
ATOM 1589 C C . LEU A 1 216 ? 24.784 -9.891 -15.364 1.00 95.00 216 LEU A C 1
ATOM 1591 O O . LEU A 1 216 ? 23.725 -10.502 -15.226 1.00 95.00 216 LEU A O 1
ATOM 1595 N N . GLN A 1 217 ? 24.934 -8.603 -15.070 1.00 93.75 217 GLN A N 1
ATOM 1596 C CA . GLN A 1 217 ? 23.845 -7.744 -14.627 1.00 93.75 217 GLN A CA 1
ATOM 1597 C C . GLN A 1 217 ? 23.366 -6.868 -15.784 1.00 93.75 217 GLN A C 1
ATOM 1599 O O . GLN A 1 217 ? 24.114 -6.002 -16.251 1.00 93.75 217 GLN A O 1
ATOM 1604 N N . LEU A 1 218 ? 22.126 -7.085 -16.217 1.00 91.81 218 LEU A N 1
ATOM 1605 C CA . LEU A 1 218 ? 21.463 -6.315 -17.264 1.00 91.81 218 LEU A CA 1
ATOM 1606 C C . LEU A 1 218 ? 21.168 -4.886 -16.806 1.00 91.81 218 LEU A C 1
ATOM 1608 O O . LEU A 1 218 ? 20.924 -4.621 -15.628 1.00 91.81 218 LEU A O 1
ATOM 1612 N N . ASP A 1 219 ? 21.131 -3.963 -17.761 1.00 88.00 219 ASP A N 1
ATOM 1613 C CA . ASP A 1 219 ? 20.721 -2.594 -17.487 1.00 88.00 219 ASP A CA 1
ATOM 1614 C C . ASP A 1 219 ? 19.190 -2.527 -17.453 1.00 88.00 219 ASP A C 1
ATOM 1616 O O . ASP A 1 219 ? 18.500 -3.003 -18.357 1.00 88.00 219 ASP A O 1
ATOM 1620 N N . SER A 1 220 ? 18.635 -1.916 -16.410 1.00 85.50 220 SER A N 1
ATOM 1621 C CA . SER A 1 220 ? 17.208 -1.607 -16.362 1.00 85.50 220 SER A CA 1
ATOM 1622 C C . SER A 1 220 ? 16.932 -0.395 -17.245 1.00 85.50 220 SER A C 1
ATOM 1624 O O . SER A 1 220 ? 17.538 0.661 -17.073 1.00 85.50 220 SER A O 1
ATOM 1626 N N . ARG A 1 221 ? 15.960 -0.497 -18.153 1.00 82.19 221 ARG A N 1
ATOM 1627 C CA . ARG A 1 221 ? 15.417 0.685 -18.838 1.00 82.19 221 ARG A CA 1
ATOM 1628 C C . ARG A 1 221 ? 14.655 1.603 -17.884 1.00 82.19 221 ARG A C 1
ATOM 1630 O O . ARG A 1 221 ? 14.399 2.756 -18.216 1.00 82.19 221 ARG A O 1
ATOM 1637 N N . TYR A 1 222 ? 14.179 1.044 -16.771 1.00 85.62 222 TYR A N 1
ATOM 1638 C CA . TYR A 1 222 ? 13.400 1.779 -15.799 1.00 85.62 222 TYR A CA 1
ATOM 1639 C C . TYR A 1 222 ? 14.337 2.587 -14.922 1.00 85.62 222 TYR A C 1
ATOM 1641 O O . TYR A 1 222 ? 15.358 2.077 -14.452 1.00 85.62 222 TYR A O 1
ATOM 1649 N N . SER A 1 223 ? 13.957 3.836 -14.686 1.00 87.62 223 SER A N 1
ATOM 1650 C CA . SER A 1 223 ? 14.537 4.638 -13.620 1.00 87.62 223 SER A CA 1
ATOM 1651 C C . SER A 1 223 ? 13.860 4.301 -12.302 1.00 87.62 223 SER A C 1
ATOM 1653 O O . SER A 1 223 ? 12.743 3.789 -12.267 1.00 87.62 223 SER A O 1
ATOM 1655 N N . ARG A 1 224 ? 14.560 4.579 -11.206 1.00 90.19 224 ARG A N 1
ATOM 1656 C CA . ARG A 1 224 ? 14.160 4.160 -9.867 1.00 90.19 224 ARG A CA 1
ATOM 1657 C C . ARG A 1 224 ? 13.966 5.362 -8.960 1.00 90.19 224 ARG A C 1
ATOM 1659 O O . ARG A 1 224 ? 14.791 6.274 -8.964 1.00 90.19 224 ARG A O 1
ATOM 1666 N N . ILE A 1 225 ? 12.893 5.316 -8.178 1.00 94.88 225 ILE A N 1
ATOM 1667 C CA . ILE A 1 225 ? 12.652 6.193 -7.037 1.00 94.88 225 ILE A CA 1
ATOM 1668 C C . ILE A 1 225 ? 12.660 5.331 -5.779 1.00 94.88 225 ILE A C 1
ATOM 1670 O O . ILE A 1 225 ? 11.932 4.342 -5.704 1.00 94.88 225 ILE A O 1
ATOM 1674 N N . ASP A 1 226 ? 13.477 5.680 -4.794 1.00 95.50 226 ASP A N 1
ATOM 1675 C CA . ASP A 1 226 ? 13.573 4.944 -3.534 1.00 95.50 226 ASP A CA 1
ATOM 1676 C C . ASP A 1 226 ? 13.407 5.858 -2.321 1.00 95.50 226 ASP A C 1
ATOM 1678 O O . ASP A 1 226 ? 13.664 7.062 -2.382 1.00 95.50 226 ASP A O 1
ATOM 1682 N N . GLY A 1 227 ? 12.955 5.277 -1.209 1.00 95.88 227 GLY A N 1
ATOM 1683 C CA . GLY A 1 227 ? 12.752 6.022 0.023 1.00 95.88 227 GLY A CA 1
ATOM 1684 C C . GLY A 1 227 ? 12.092 5.226 1.138 1.00 95.88 227 GLY A C 1
ATOM 1685 O O . GLY A 1 227 ? 12.094 3.990 1.152 1.00 95.88 227 GLY A O 1
ATOM 1686 N N . ASN A 1 228 ? 11.534 5.963 2.095 1.00 95.62 228 ASN A N 1
ATOM 1687 C CA . ASN A 1 228 ? 10.808 5.412 3.231 1.00 95.62 228 ASN A CA 1
ATOM 1688 C C . ASN A 1 228 ? 9.407 6.018 3.336 1.00 95.62 228 ASN A C 1
ATOM 1690 O O . ASN A 1 228 ? 9.206 7.190 3.033 1.00 95.62 228 ASN A O 1
ATOM 1694 N N . ILE A 1 229 ? 8.448 5.205 3.771 1.00 95.19 229 ILE A N 1
ATOM 1695 C CA . ILE A 1 229 ? 7.117 5.648 4.176 1.00 95.19 229 ILE A CA 1
ATOM 1696 C C . ILE A 1 229 ? 7.067 5.650 5.703 1.00 95.19 229 ILE A C 1
ATOM 1698 O O . ILE A 1 229 ? 7.428 4.655 6.343 1.00 95.19 229 ILE A O 1
ATOM 1702 N N . THR A 1 230 ? 6.615 6.757 6.280 1.00 93.19 230 THR A N 1
ATOM 1703 C CA . THR A 1 230 ? 6.416 6.935 7.722 1.00 93.19 230 THR A CA 1
ATOM 1704 C C . THR A 1 230 ? 5.033 7.519 8.004 1.00 93.19 230 THR A C 1
ATOM 1706 O O . THR A 1 230 ? 4.435 8.169 7.147 1.00 93.19 230 THR A O 1
ATOM 1709 N N . TYR A 1 231 ? 4.519 7.286 9.209 1.00 88.44 231 TYR A N 1
ATOM 1710 C CA . TYR A 1 231 ? 3.357 7.982 9.765 1.00 88.44 231 TYR A CA 1
ATOM 1711 C C . TYR A 1 231 ? 3.691 8.473 11.178 1.00 88.44 231 TYR A C 1
ATOM 1713 O O . TYR A 1 231 ? 4.721 8.095 11.739 1.00 88.44 231 TYR A O 1
ATOM 1721 N N . ARG A 1 232 ? 2.891 9.397 11.719 1.00 79.12 232 ARG A N 1
ATOM 1722 C CA . ARG A 1 232 ? 3.227 10.115 12.968 1.00 79.12 232 ARG A CA 1
ATOM 1723 C C . ARG A 1 232 ? 2.788 9.374 14.224 1.00 79.12 232 ARG A C 1
ATOM 1725 O O . ARG A 1 232 ? 3.273 9.655 15.314 1.00 79.12 232 ARG A O 1
ATOM 1732 N N . GLU A 1 233 ? 1.815 8.497 14.081 1.00 74.38 233 GLU A N 1
ATOM 1733 C CA . GLU A 1 233 ? 1.180 7.780 15.166 1.00 74.38 233 GLU A CA 1
ATOM 1734 C C . GLU A 1 233 ? 2.074 6.619 15.645 1.00 74.38 233 GLU A C 1
ATOM 1736 O O . GLU A 1 233 ? 2.610 5.866 14.844 1.00 74.38 233 GLU A O 1
ATOM 1741 N N . ASN A 1 234 ? 2.232 6.428 16.958 1.00 66.62 234 ASN A N 1
ATOM 1742 C CA . ASN A 1 234 ? 3.100 5.378 17.525 1.00 66.62 234 ASN A CA 1
ATOM 1743 C C . ASN A 1 234 ? 2.375 4.027 17.705 1.00 66.62 234 ASN A C 1
ATOM 1745 O O . ASN A 1 234 ? 2.515 3.377 18.740 1.00 66.62 234 ASN A O 1
ATOM 1749 N N . TYR A 1 235 ? 1.574 3.604 16.726 1.00 70.38 235 TYR A N 1
ATOM 1750 C CA . TYR A 1 235 ? 0.828 2.337 16.791 1.00 70.38 235 TYR A CA 1
ATOM 1751 C C . TYR A 1 235 ? 1.311 1.353 15.723 1.00 70.38 235 TYR A C 1
ATOM 1753 O O . TYR A 1 235 ? 1.646 1.801 14.628 1.00 70.38 235 TYR A O 1
ATOM 1761 N N . PRO A 1 236 ? 1.354 0.036 15.998 1.00 76.25 236 PRO A N 1
ATOM 1762 C CA . PRO A 1 236 ? 1.690 -0.970 14.990 1.00 76.25 236 PRO A CA 1
ATOM 1763 C C . PRO A 1 236 ? 0.600 -1.071 13.912 1.00 76.25 236 PRO A C 1
ATOM 1765 O O . PRO A 1 236 ? -0.571 -0.795 14.176 1.00 76.25 236 PRO A O 1
ATOM 1768 N N . LEU A 1 237 ? 0.986 -1.494 12.704 1.00 82.44 237 LEU A N 1
ATOM 1769 C CA . LEU A 1 237 ? 0.039 -1.741 11.612 1.00 82.44 237 LEU A CA 1
ATOM 1770 C C . LEU A 1 237 ? -0.745 -3.049 11.851 1.00 82.44 237 LEU A C 1
ATOM 1772 O O . LEU A 1 237 ? -0.158 -4.008 12.359 1.00 82.44 237 LEU A O 1
ATOM 1776 N N . PRO A 1 238 ? -2.045 -3.134 11.490 1.00 78.25 238 PRO A N 1
ATOM 1777 C CA . PRO A 1 238 ? -2.813 -4.365 11.600 1.00 78.25 238 PRO A CA 1
ATOM 1778 C C . PRO A 1 238 ? -2.244 -5.436 10.671 1.00 78.25 238 PRO A C 1
ATOM 1780 O O . PRO A 1 238 ? -1.629 -5.143 9.642 1.00 78.25 238 PRO A O 1
ATOM 1783 N N . GLN A 1 239 ? -2.506 -6.697 11.007 1.00 78.38 239 GLN A N 1
ATOM 1784 C CA . GLN A 1 239 ? -2.112 -7.815 10.160 1.00 78.38 239 GLN A CA 1
ATOM 1785 C C . GLN A 1 239 ? -2.751 -7.690 8.769 1.00 78.38 239 GLN A C 1
ATOM 1787 O O . GLN A 1 239 ? -3.933 -7.380 8.640 1.00 78.38 239 GLN A O 1
ATOM 1792 N N . GLY A 1 240 ? -1.962 -7.943 7.722 1.00 82.12 240 GLY A N 1
ATOM 1793 C CA . GLY A 1 240 ? -2.426 -7.833 6.337 1.00 82.12 240 GLY A CA 1
ATOM 1794 C C . GLY A 1 240 ? -2.440 -6.403 5.790 1.00 82.12 240 GLY A C 1
ATOM 1795 O O . GLY A 1 240 ? -2.947 -6.191 4.691 1.00 82.12 240 GLY A O 1
ATOM 1796 N N . ALA A 1 241 ? -1.866 -5.431 6.510 1.00 89.12 241 ALA A N 1
ATOM 1797 C CA . ALA A 1 241 ? -1.676 -4.092 5.974 1.00 89.12 241 ALA A CA 1
ATOM 1798 C C . ALA A 1 241 ? -0.772 -4.107 4.726 1.00 89.12 241 ALA A C 1
ATOM 1800 O O . ALA A 1 241 ? 0.276 -4.766 4.693 1.00 89.12 241 ALA A O 1
ATOM 1801 N N . MET A 1 242 ? -1.175 -3.340 3.714 1.00 93.69 242 MET A N 1
ATOM 1802 C CA . MET A 1 242 ? -0.465 -3.171 2.449 1.00 93.69 242 MET A CA 1
ATOM 1803 C C . MET A 1 242 ? -0.282 -1.688 2.138 1.00 93.69 242 MET A C 1
ATOM 1805 O O . MET A 1 242 ? -1.241 -0.913 2.174 1.00 93.69 242 MET A O 1
ATOM 1809 N N . ALA A 1 243 ? 0.943 -1.298 1.795 1.00 95.06 243 ALA A N 1
ATOM 1810 C CA . ALA A 1 243 ? 1.251 0.031 1.295 1.00 95.06 243 ALA A CA 1
ATOM 1811 C C . ALA A 1 243 ? 1.287 0.015 -0.230 1.00 95.06 243 ALA A C 1
ATOM 1813 O O . ALA A 1 243 ? 1.885 -0.870 -0.838 1.00 95.06 243 ALA A O 1
ATOM 1814 N N . THR A 1 244 ? 0.690 1.029 -0.840 1.00 97.00 244 THR A N 1
ATOM 1815 C CA . THR A 1 244 ? 0.770 1.283 -2.276 1.00 97.00 244 THR A CA 1
ATOM 1816 C C . THR A 1 244 ? 1.445 2.626 -2.484 1.00 97.00 244 THR A C 1
ATOM 1818 O O . THR A 1 244 ? 0.972 3.625 -1.946 1.00 97.00 244 THR A O 1
ATOM 1821 N N . VAL A 1 245 ? 2.530 2.657 -3.255 1.00 97.19 245 VAL A N 1
ATOM 1822 C CA . VAL A 1 245 ? 3.229 3.878 -3.676 1.00 97.19 245 VAL A CA 1
ATOM 1823 C C . VAL A 1 245 ? 3.016 4.070 -5.166 1.00 97.19 245 VAL A C 1
ATOM 1825 O O . VAL A 1 245 ? 3.245 3.156 -5.956 1.00 97.19 245 VAL A O 1
ATOM 1828 N N . GLU A 1 246 ? 2.599 5.263 -5.558 1.00 97.19 246 GLU A N 1
ATOM 1829 C CA . GLU A 1 246 ? 2.314 5.615 -6.941 1.00 97.19 246 GLU A CA 1
ATOM 1830 C C . GLU A 1 246 ? 3.107 6.845 -7.366 1.00 97.19 246 GLU A C 1
ATOM 1832 O O . GLU A 1 246 ? 3.161 7.844 -6.647 1.00 97.19 246 GLU A O 1
ATOM 1837 N N . LEU A 1 247 ? 3.672 6.781 -8.570 1.00 96.19 247 LEU A N 1
ATOM 1838 C CA . LEU A 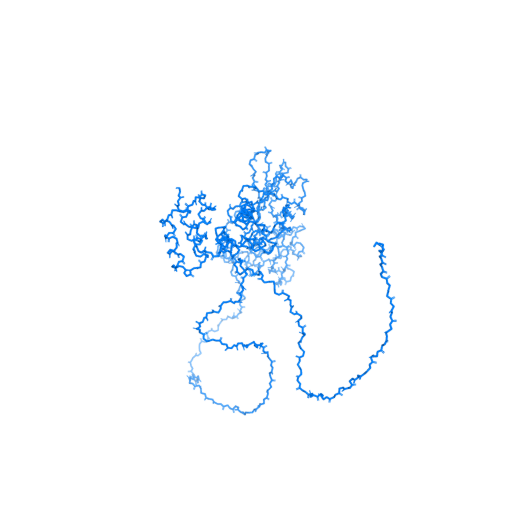1 247 ? 4.160 7.945 -9.294 1.00 96.19 247 LEU A CA 1
ATOM 1839 C C . LEU A 1 247 ? 2.994 8.504 -10.095 1.00 96.19 247 LEU A C 1
ATOM 1841 O O . LEU A 1 247 ? 2.472 7.823 -10.981 1.00 96.19 247 LEU A O 1
ATOM 1845 N N . ARG A 1 248 ? 2.592 9.735 -9.791 1.00 94.50 248 ARG A N 1
ATOM 1846 C CA . ARG A 1 248 ? 1.463 10.389 -10.441 1.00 94.50 248 ARG A CA 1
ATOM 1847 C C . ARG A 1 248 ? 1.897 11.649 -11.171 1.00 94.50 248 ARG A C 1
ATOM 1849 O O . ARG A 1 248 ? 2.645 12.468 -10.640 1.00 94.50 248 ARG A O 1
ATOM 1856 N N . GLU A 1 249 ? 1.386 11.821 -12.377 1.00 92.00 249 GLU A N 1
ATOM 1857 C CA . GLU A 1 249 ? 1.512 13.055 -13.136 1.00 92.00 249 GLU A CA 1
ATOM 1858 C C . GLU A 1 249 ? 0.437 14.056 -12.694 1.00 92.00 249 GLU A C 1
ATOM 1860 O O . GLU A 1 249 ? -0.756 13.739 -12.652 1.00 92.00 249 GLU A O 1
ATOM 1865 N N . THR A 1 250 ? 0.858 15.279 -12.376 1.00 84.50 250 THR A N 1
ATOM 1866 C CA . THR A 1 250 ? -0.030 16.379 -11.992 1.00 84.50 250 THR A CA 1
ATOM 1867 C C . THR A 1 250 ? -0.170 17.352 -13.159 1.00 84.50 250 THR A C 1
ATOM 1869 O O . THR A 1 250 ? 0.716 18.165 -13.410 1.00 84.50 250 THR A O 1
ATOM 1872 N N . LEU A 1 251 ? -1.305 17.289 -13.858 1.00 78.44 251 LEU A N 1
ATOM 1873 C CA . LEU A 1 251 ? -1.597 18.161 -15.003 1.00 78.44 251 LEU A CA 1
ATOM 1874 C C . LEU A 1 251 ? -1.830 19.616 -14.576 1.00 78.44 251 LEU A C 1
ATOM 1876 O O . LEU A 1 251 ? -1.324 20.543 -15.205 1.00 78.44 251 LEU A O 1
ATOM 1880 N N . ARG A 1 252 ? -2.632 19.817 -13.520 1.00 75.94 252 ARG A N 1
ATOM 1881 C CA . ARG A 1 252 ? -2.961 21.115 -12.906 1.00 75.94 252 ARG A CA 1
ATOM 1882 C C . ARG A 1 252 ? -3.327 20.904 -11.431 1.00 75.94 252 ARG A C 1
ATOM 1884 O O . ARG A 1 252 ? -3.838 19.832 -11.102 1.00 75.94 252 ARG A O 1
ATOM 1891 N N . PRO A 1 253 ? -3.133 21.900 -10.548 1.00 68.94 253 PRO A N 1
ATOM 1892 C CA . PRO A 1 253 ? -3.633 21.830 -9.176 1.00 68.94 253 PRO A CA 1
ATOM 1893 C C . PRO A 1 253 ? -5.135 21.499 -9.149 1.00 68.94 253 PRO A C 1
ATOM 1895 O O . PRO A 1 253 ? -5.926 22.169 -9.808 1.00 68.94 253 PRO A O 1
ATOM 1898 N N . GLY A 1 254 ? -5.517 20.445 -8.422 1.00 69.38 254 GLY A N 1
ATOM 1899 C CA . GLY A 1 254 ? -6.909 19.991 -8.289 1.00 69.38 254 GLY A CA 1
ATOM 1900 C C . GLY A 1 254 ? -7.443 19.100 -9.420 1.00 69.38 254 GLY A C 1
ATOM 1901 O O . GLY A 1 254 ? -8.538 18.561 -9.283 1.00 69.38 254 GLY A O 1
ATOM 1902 N N . ALA A 1 255 ? -6.697 18.900 -10.512 1.00 74.69 255 ALA A N 1
ATOM 1903 C CA . ALA A 1 255 ? -7.068 17.927 -11.540 1.00 74.69 255 ALA A CA 1
ATOM 1904 C C . ALA A 1 255 ? -6.790 16.487 -11.059 1.00 74.69 255 ALA A C 1
ATOM 1906 O O . ALA A 1 255 ? -5.839 16.275 -10.299 1.00 74.69 255 ALA A O 1
ATOM 1907 N N . PRO A 1 256 ? -7.573 15.486 -11.508 1.00 77.56 256 PRO A N 1
ATOM 1908 C CA . PRO A 1 256 ? -7.270 14.089 -11.229 1.00 77.56 256 PRO A CA 1
ATOM 1909 C C . PRO A 1 256 ? -5.896 13.739 -11.803 1.00 77.56 256 PRO A C 1
ATOM 1911 O O . PRO A 1 256 ? -5.592 14.034 -12.960 1.00 77.56 256 PRO A O 1
ATOM 1914 N N . ALA A 1 257 ? -5.056 13.141 -10.966 1.00 85.06 257 ALA A N 1
ATOM 1915 C CA . ALA A 1 257 ? -3.701 12.783 -11.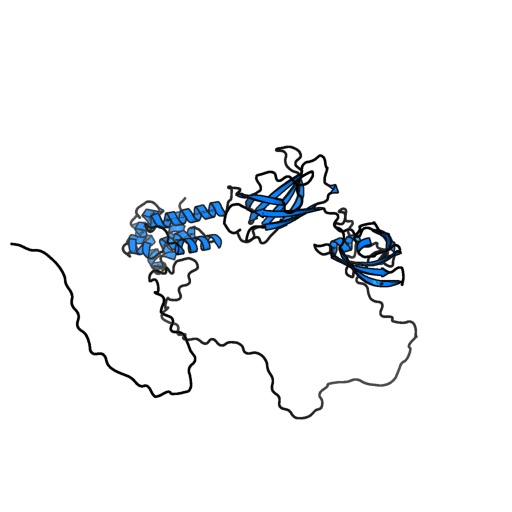341 1.00 85.06 257 ALA A CA 1
ATOM 1916 C C . ALA A 1 257 ? -3.682 11.437 -12.082 1.00 85.06 257 ALA A C 1
ATOM 1918 O O . ALA A 1 257 ? -4.454 10.533 -11.757 1.00 85.06 257 ALA A O 1
ATOM 1919 N N . VAL A 1 258 ? -2.793 11.306 -13.067 1.00 90.94 258 VAL A N 1
ATOM 1920 C CA . VAL A 1 258 ? -2.631 10.073 -13.854 1.00 90.94 258 VAL A CA 1
ATOM 1921 C C . VAL A 1 258 ? -1.511 9.240 -13.245 1.00 90.94 258 VAL A C 1
ATOM 1923 O O . VAL A 1 258 ? -0.407 9.743 -13.052 1.00 90.94 258 VAL A O 1
ATOM 1926 N N . THR A 1 259 ? -1.772 7.970 -12.940 1.00 93.94 259 THR A N 1
ATOM 1927 C CA . THR A 1 259 ? -0.749 7.058 -12.409 1.00 93.94 259 THR A CA 1
ATOM 1928 C C . THR A 1 259 ? 0.159 6.561 -13.533 1.00 93.94 259 THR A C 1
ATOM 1930 O O . THR A 1 259 ? -0.308 5.926 -14.473 1.00 93.94 259 THR A O 1
ATOM 1933 N N . ILE A 1 260 ? 1.459 6.829 -13.409 1.00 92.44 260 ILE A N 1
ATOM 1934 C CA . ILE A 1 260 ? 2.509 6.412 -14.351 1.00 92.44 260 ILE A CA 1
ATOM 1935 C C . ILE A 1 260 ? 3.140 5.087 -13.918 1.00 92.44 260 ILE A C 1
ATOM 1937 O O . ILE A 1 260 ? 3.440 4.232 -14.745 1.00 92.44 260 ILE A O 1
ATOM 1941 N N . ALA A 1 261 ? 3.332 4.909 -12.610 1.00 92.12 261 ALA A N 1
ATOM 1942 C CA . ALA A 1 261 ? 3.868 3.685 -12.029 1.00 92.12 261 ALA A CA 1
ATOM 1943 C C . ALA A 1 261 ? 3.243 3.429 -10.656 1.00 92.12 261 ALA A C 1
ATOM 1945 O O . ALA A 1 261 ? 2.886 4.370 -9.943 1.00 92.12 261 ALA A O 1
ATOM 1946 N N . ARG A 1 262 ? 3.141 2.155 -10.274 1.00 95.50 262 ARG A N 1
ATOM 1947 C CA . ARG A 1 262 ? 2.604 1.703 -8.987 1.00 95.50 262 ARG A CA 1
ATOM 1948 C C . ARG A 1 262 ? 3.490 0.603 -8.412 1.00 95.50 262 ARG A C 1
ATOM 1950 O O . ARG A 1 262 ? 3.909 -0.299 -9.134 1.00 95.50 262 ARG A O 1
ATOM 1957 N N . LYS A 1 263 ? 3.704 0.640 -7.099 1.00 94.56 263 LYS A N 1
ATOM 1958 C CA . LYS A 1 263 ? 4.315 -0.439 -6.325 1.00 94.56 263 LYS A CA 1
ATOM 1959 C C . LYS A 1 263 ? 3.463 -0.771 -5.109 1.00 94.56 263 LYS A C 1
ATOM 1961 O O . LYS A 1 263 ? 3.146 0.114 -4.323 1.00 94.56 263 LYS A O 1
ATOM 1966 N N . GLU A 1 264 ? 3.170 -2.051 -4.936 1.00 95.69 264 GLU A N 1
ATOM 1967 C CA . GLU A 1 264 ? 2.502 -2.591 -3.751 1.00 95.69 264 GLU A CA 1
ATOM 1968 C C . GLU A 1 264 ? 3.519 -3.304 -2.847 1.00 95.69 264 GLU A C 1
ATOM 1970 O O . GLU A 1 264 ? 4.467 -3.939 -3.326 1.00 95.69 264 GLU A O 1
ATOM 1975 N N . ILE A 1 265 ? 3.349 -3.144 -1.534 1.00 93.69 265 ILE A N 1
ATOM 1976 C CA . ILE A 1 265 ? 4.215 -3.676 -0.480 1.00 93.69 265 ILE A CA 1
ATOM 1977 C C . ILE A 1 265 ? 3.315 -4.289 0.590 1.00 93.69 265 ILE A C 1
ATOM 1979 O O . ILE A 1 265 ? 2.568 -3.579 1.262 1.00 93.69 265 ILE A O 1
ATOM 1983 N N . THR A 1 266 ? 3.376 -5.607 0.739 1.00 92.19 266 THR A N 1
ATOM 1984 C CA . THR A 1 266 ? 2.492 -6.394 1.611 1.00 92.19 266 THR A CA 1
ATOM 1985 C C . THR A 1 266 ? 3.170 -6.781 2.926 1.00 92.19 266 THR A C 1
ATOM 1987 O O . THR A 1 266 ? 4.378 -6.616 3.086 1.00 92.19 266 THR A O 1
ATOM 1990 N N . ASN A 1 267 ? 2.396 -7.372 3.845 1.00 83.31 267 ASN A N 1
ATOM 1991 C CA . ASN A 1 267 ? 2.871 -7.931 5.120 1.00 83.31 267 ASN A CA 1
ATOM 1992 C C . ASN A 1 267 ? 3.573 -6.900 6.014 1.00 83.31 267 ASN A C 1
ATOM 1994 O O . ASN A 1 267 ? 4.614 -7.171 6.612 1.00 83.31 267 ASN A O 1
ATOM 1998 N N . LEU A 1 268 ? 2.994 -5.705 6.095 1.00 86.75 268 LEU A N 1
ATOM 1999 C CA . LEU A 1 268 ? 3.549 -4.610 6.875 1.00 86.75 268 LEU A CA 1
ATOM 2000 C C . LEU A 1 268 ? 3.167 -4.739 8.348 1.00 86.75 268 LEU A C 1
ATOM 2002 O O . LEU A 1 268 ? 2.004 -4.956 8.674 1.00 86.75 268 LEU A O 1
ATOM 2006 N N . THR A 1 269 ? 4.144 -4.560 9.233 1.00 74.62 269 THR A N 1
ATOM 2007 C CA . THR A 1 269 ? 3.940 -4.610 10.692 1.00 74.62 269 THR A CA 1
ATOM 2008 C C . THR A 1 269 ? 4.454 -3.357 11.396 1.00 74.62 269 THR A C 1
ATOM 2010 O O . THR A 1 269 ? 3.880 -2.937 12.400 1.00 74.62 269 THR A O 1
ATOM 2013 N N . THR A 1 270 ? 5.501 -2.720 10.861 1.00 82.50 270 THR A N 1
ATOM 2014 C CA . THR A 1 270 ? 6.143 -1.542 11.456 1.00 82.50 270 THR A CA 1
ATOM 2015 C C . THR A 1 270 ? 6.594 -0.536 10.393 1.00 82.50 270 THR A C 1
ATOM 2017 O O . THR A 1 270 ? 6.707 -0.852 9.207 1.00 82.50 270 THR A O 1
ATOM 2020 N N . THR A 1 271 ? 6.865 0.695 10.830 1.00 82.44 271 THR A N 1
ATOM 2021 C CA . THR A 1 271 ? 7.566 1.732 10.057 1.00 82.44 271 THR A CA 1
ATOM 2022 C C . THR A 1 271 ? 8.978 1.955 10.596 1.00 82.44 271 THR A C 1
ATOM 2024 O O . THR A 1 271 ? 9.198 1.744 11.791 1.00 82.44 271 THR A O 1
ATOM 2027 N N . PRO A 1 272 ? 9.928 2.447 9.777 1.00 91.25 272 PRO A N 1
ATOM 2028 C CA . PRO A 1 272 ? 9.773 2.927 8.396 1.00 91.25 272 PRO A CA 1
ATOM 2029 C C . PRO A 1 272 ? 9.619 1.804 7.359 1.00 91.25 272 PRO A C 1
ATOM 2031 O O . PRO A 1 272 ? 10.352 0.819 7.384 1.00 91.25 272 PRO A O 1
ATOM 2034 N N . ILE A 1 273 ? 8.703 1.982 6.403 1.00 93.25 273 ILE A N 1
ATOM 2035 C CA . ILE A 1 273 ? 8.500 1.031 5.299 1.00 93.25 273 ILE A CA 1
ATOM 2036 C C . ILE A 1 273 ? 9.386 1.456 4.132 1.00 93.25 273 ILE A C 1
ATOM 2038 O O . ILE A 1 273 ? 9.168 2.510 3.535 1.00 93.25 273 ILE A O 1
ATOM 2042 N N . ARG A 1 274 ? 10.390 0.650 3.791 1.00 94.94 274 ARG A N 1
ATOM 2043 C CA . ARG A 1 274 ? 11.243 0.921 2.629 1.00 94.94 274 ARG A CA 1
ATOM 2044 C C . ARG A 1 274 ? 10.484 0.625 1.338 1.00 94.94 274 ARG A C 1
ATOM 2046 O O . ARG A 1 274 ? 9.890 -0.443 1.212 1.00 94.94 274 ARG A O 1
ATOM 2053 N N . TYR A 1 275 ? 10.556 1.532 0.367 1.00 94.94 275 TYR A N 1
ATOM 2054 C CA . TYR A 1 275 ? 9.983 1.321 -0.961 1.00 94.94 275 TYR A CA 1
ATOM 2055 C C . TYR A 1 275 ? 11.006 1.555 -2.069 1.00 94.94 275 TYR A C 1
ATOM 2057 O O . TYR A 1 275 ? 11.970 2.309 -1.920 1.00 94.94 275 TYR A O 1
ATOM 2065 N N . VAL A 1 276 ? 10.753 0.886 -3.192 1.00 94.31 276 VAL A N 1
ATOM 2066 C CA . VAL A 1 276 ? 11.469 1.044 -4.455 1.00 94.31 276 VAL A CA 1
ATOM 2067 C C . VAL A 1 276 ? 10.429 1.030 -5.569 1.00 94.31 276 VAL A C 1
ATOM 2069 O O . VAL A 1 276 ? 9.712 0.041 -5.734 1.00 94.31 276 VAL A O 1
ATOM 2072 N N . LEU A 1 277 ? 10.330 2.135 -6.298 1.00 93.94 277 LEU A N 1
ATOM 2073 C CA . LEU A 1 277 ? 9.395 2.339 -7.395 1.00 93.94 277 LEU A CA 1
ATOM 2074 C C . LEU A 1 277 ? 10.176 2.502 -8.700 1.00 93.94 277 LEU A C 1
ATOM 2076 O O . LEU A 1 277 ? 10.849 3.510 -8.909 1.00 93.94 277 LEU A O 1
ATOM 2080 N N . ASP A 1 278 ? 10.074 1.503 -9.569 1.00 91.25 278 ASP A N 1
ATOM 2081 C CA . ASP A 1 278 ? 10.628 1.551 -10.919 1.00 91.25 278 ASP A CA 1
ATOM 2082 C C . ASP A 1 278 ? 9.592 2.193 -11.870 1.00 91.25 278 ASP A C 1
ATOM 2084 O O . ASP A 1 278 ? 8.398 1.897 -11.778 1.00 91.25 278 ASP A O 1
ATOM 2088 N N . TYR A 1 279 ? 10.030 3.070 -12.777 1.00 90.31 279 TYR A N 1
ATOM 2089 C CA . TYR A 1 279 ? 9.182 3.730 -13.780 1.00 90.31 279 TYR A CA 1
ATOM 2090 C C . TYR A 1 279 ? 9.889 3.844 -15.137 1.00 90.31 279 TYR A C 1
ATOM 2092 O O . TYR A 1 279 ? 11.119 3.868 -15.204 1.00 90.31 279 TYR A O 1
ATOM 2100 N N . ASP A 1 280 ? 9.120 3.944 -16.224 1.00 87.62 280 ASP A N 1
ATOM 2101 C CA . ASP A 1 280 ? 9.651 4.152 -17.576 1.00 87.62 280 ASP A CA 1
ATOM 2102 C C . ASP A 1 280 ? 9.936 5.639 -17.849 1.00 87.62 280 ASP A C 1
ATOM 2104 O O . ASP A 1 280 ? 8.995 6.437 -17.884 1.00 87.62 280 ASP A O 1
ATOM 2108 N N . PRO A 1 281 ? 11.202 6.040 -18.076 1.00 87.69 281 PRO A N 1
ATOM 2109 C CA . PRO A 1 281 ? 11.543 7.427 -18.381 1.00 87.69 281 PRO A CA 1
ATOM 2110 C C . PRO A 1 281 ? 10.945 7.937 -19.695 1.00 87.69 281 PRO A C 1
ATOM 2112 O O . PRO A 1 281 ? 10.807 9.143 -19.856 1.00 87.69 281 PRO A O 1
ATOM 2115 N N . SER A 1 282 ? 10.576 7.058 -20.634 1.00 84.88 282 SER A N 1
ATOM 2116 C CA . SER A 1 282 ? 9.949 7.468 -21.901 1.00 84.88 282 SER A CA 1
ATOM 2117 C C . SER A 1 282 ? 8.522 7.995 -21.728 1.00 84.88 282 SER A C 1
ATOM 2119 O O . SER A 1 282 ? 8.026 8.719 -22.589 1.00 84.88 282 SER A O 1
ATOM 2121 N N . LEU A 1 283 ? 7.881 7.678 -20.597 1.00 87.12 283 LEU A N 1
ATOM 2122 C CA . LEU A 1 283 ? 6.572 8.211 -20.212 1.00 87.12 283 LEU A CA 1
ATOM 2123 C C . LEU A 1 283 ? 6.674 9.584 -19.526 1.00 87.12 283 LEU A C 1
ATOM 2125 O O . LEU A 1 283 ? 5.654 10.164 -19.154 1.00 87.12 283 LEU A O 1
ATOM 2129 N N . ILE A 1 284 ? 7.892 10.098 -19.329 1.00 90.38 284 ILE A N 1
ATOM 2130 C CA . ILE A 1 284 ? 8.144 11.368 -18.654 1.00 90.38 284 ILE A CA 1
ATOM 2131 C C . ILE A 1 284 ? 8.323 12.489 -19.676 1.00 90.38 284 ILE A C 1
ATOM 2133 O O . ILE A 1 284 ? 9.157 12.426 -20.575 1.00 90.38 284 ILE A O 1
ATOM 2137 N N . ASP A 1 285 ? 7.565 13.562 -19.478 1.00 88.69 285 ASP A N 1
ATOM 2138 C CA . ASP A 1 285 ? 7.706 14.831 -20.175 1.00 88.69 285 ASP A CA 1
ATOM 2139 C C . ASP A 1 285 ? 8.369 15.838 -19.224 1.00 88.69 285 ASP A C 1
ATOM 2141 O O . ASP A 1 285 ? 7.839 16.171 -18.159 1.00 88.69 285 ASP A O 1
ATOM 2145 N N . ASN A 1 286 ? 9.534 16.357 -19.617 1.00 87.12 286 ASN A N 1
ATOM 2146 C CA . ASN A 1 286 ? 10.313 17.307 -18.815 1.00 87.12 286 ASN A CA 1
ATOM 2147 C C . ASN A 1 286 ? 9.571 18.626 -18.525 1.00 87.12 286 ASN A C 1
ATOM 2149 O O . ASN A 1 286 ? 10.017 19.415 -17.695 1.00 87.12 286 ASN A O 1
ATOM 2153 N N . ARG A 1 287 ? 8.451 18.893 -19.208 1.00 86.81 287 ARG A N 1
ATOM 2154 C CA . ARG A 1 287 ? 7.614 20.085 -19.008 1.00 86.81 287 ARG A CA 1
ATOM 2155 C C . ARG A 1 287 ? 6.498 19.878 -17.980 1.00 86.81 287 ARG A C 1
ATOM 2157 O O . ARG A 1 287 ? 5.764 20.826 -17.704 1.00 86.81 287 ARG A O 1
ATOM 2164 N N . ARG A 1 288 ? 6.331 18.659 -17.456 1.00 88.81 288 ARG A N 1
ATOM 2165 C CA . ARG A 1 288 ? 5.252 18.287 -16.530 1.00 88.81 288 ARG A CA 1
ATOM 2166 C C . ARG A 1 288 ? 5.769 18.059 -15.114 1.00 88.81 288 ARG A C 1
ATOM 2168 O O . ARG A 1 288 ? 6.968 17.898 -14.883 1.00 88.81 288 ARG A O 1
ATOM 2175 N N . THR A 1 289 ? 4.840 18.041 -14.163 1.00 89.94 289 THR A N 1
ATOM 2176 C CA . THR A 1 289 ? 5.140 17.843 -12.743 1.00 89.94 289 THR A CA 1
ATOM 2177 C C . THR A 1 289 ? 4.714 16.452 -12.311 1.00 89.94 289 THR A C 1
ATOM 2179 O O . THR A 1 289 ? 3.583 16.034 -12.566 1.00 89.94 289 THR A O 1
ATOM 2182 N N . TYR A 1 290 ? 5.600 15.762 -11.601 1.00 93.56 290 TYR A N 1
ATOM 2183 C CA . TYR A 1 290 ? 5.346 14.433 -11.067 1.00 93.56 290 TYR A CA 1
ATOM 2184 C C . TYR A 1 290 ? 5.431 14.461 -9.547 1.00 93.56 290 TYR A C 1
ATOM 2186 O O . TYR A 1 290 ? 6.227 15.197 -8.964 1.00 93.56 290 TYR A O 1
ATOM 2194 N N . ALA A 1 291 ? 4.583 13.675 -8.899 1.00 93.69 291 ALA A N 1
ATOM 2195 C CA . ALA A 1 291 ? 4.551 13.574 -7.454 1.00 93.69 291 ALA A CA 1
ATOM 2196 C C . ALA A 1 291 ? 4.332 12.131 -7.011 1.00 93.69 291 ALA A C 1
ATOM 2198 O O . ALA A 1 291 ? 3.652 11.354 -7.686 1.00 93.69 291 ALA A O 1
ATOM 2199 N N . LEU A 1 292 ? 4.891 11.787 -5.855 1.00 95.69 292 LEU A N 1
ATOM 2200 C CA . LEU A 1 292 ? 4.570 10.538 -5.185 1.00 95.69 292 LEU A CA 1
ATOM 2201 C C . LEU A 1 292 ? 3.271 10.673 -4.400 1.00 95.69 292 LEU A C 1
ATOM 2203 O O . LEU A 1 292 ? 3.017 11.680 -3.737 1.00 95.69 292 LEU A O 1
ATOM 2207 N N . HIS A 1 293 ? 2.482 9.610 -4.435 1.00 95.50 293 HIS A N 1
ATOM 2208 C CA . HIS A 1 293 ? 1.342 9.423 -3.560 1.00 95.50 293 HIS A CA 1
ATOM 2209 C C . HIS A 1 293 ? 1.409 8.028 -2.956 1.00 95.50 293 HIS A C 1
ATOM 2211 O O . HIS A 1 293 ? 1.551 7.049 -3.684 1.00 95.50 293 HIS A O 1
ATOM 2217 N N . ALA A 1 294 ? 1.296 7.932 -1.636 1.00 96.25 294 ALA A N 1
ATOM 2218 C CA . ALA A 1 294 ? 1.251 6.658 -0.945 1.00 96.25 294 ALA A CA 1
ATOM 2219 C C . ALA A 1 294 ? -0.044 6.496 -0.156 1.00 96.25 294 ALA A C 1
ATOM 2221 O O . ALA A 1 294 ? -0.599 7.450 0.392 1.00 96.25 294 ALA A O 1
ATOM 2222 N N . THR A 1 295 ? -0.501 5.253 -0.077 1.00 94.69 295 THR A N 1
ATOM 2223 C CA . THR A 1 295 ? -1.626 4.838 0.760 1.00 94.69 295 THR A CA 1
ATOM 2224 C C . THR A 1 295 ? -1.246 3.590 1.534 1.00 94.69 295 THR A C 1
ATOM 2226 O O . THR A 1 295 ? -0.493 2.757 1.034 1.00 94.69 295 THR A O 1
ATOM 2229 N N . ILE A 1 296 ? -1.753 3.458 2.755 1.00 92.06 296 ILE A N 1
ATOM 2230 C CA . ILE A 1 296 ? -1.687 2.223 3.535 1.00 92.06 296 ILE A CA 1
ATOM 2231 C C . ILE A 1 296 ? -3.118 1.753 3.743 1.00 92.06 296 ILE A C 1
ATOM 2233 O O . ILE A 1 296 ? -3.965 2.502 4.233 1.00 92.06 296 ILE A O 1
ATOM 2237 N N . THR A 1 297 ? -3.375 0.511 3.368 1.00 89.00 297 THR A N 1
ATOM 2238 C CA . THR A 1 297 ? -4.693 -0.120 3.390 1.00 89.00 297 THR A CA 1
ATOM 2239 C C . THR A 1 297 ? -4.662 -1.374 4.252 1.00 89.00 297 THR A C 1
ATOM 2241 O O . THR A 1 297 ? -3.615 -2.000 4.396 1.00 89.00 297 THR A O 1
ATOM 2244 N N . SER A 1 298 ? -5.803 -1.734 4.831 1.00 85.62 298 SER A N 1
ATOM 2245 C CA . SER A 1 298 ? -6.039 -3.042 5.444 1.00 85.62 298 SER A CA 1
ATOM 2246 C C . SER A 1 298 ? -7.382 -3.561 4.942 1.00 85.62 298 SER A C 1
ATOM 2248 O O . SER A 1 298 ? -8.408 -2.895 5.103 1.00 85.62 298 SER A O 1
ATOM 2250 N N . GLY A 1 299 ? -7.371 -4.703 4.252 1.00 80.75 299 GLY A N 1
ATOM 2251 C CA . GLY A 1 299 ? -8.542 -5.187 3.520 1.00 80.75 299 GLY A CA 1
ATOM 2252 C C . GLY A 1 299 ? -9.026 -4.154 2.495 1.00 80.75 299 GLY A C 1
ATOM 2253 O O . GLY A 1 299 ? -8.288 -3.771 1.593 1.00 80.75 299 GLY A O 1
ATOM 2254 N N . THR A 1 300 ? -10.262 -3.679 2.643 1.00 78.38 300 THR A N 1
ATOM 2255 C CA . THR A 1 300 ? -10.880 -2.676 1.754 1.00 78.38 300 THR A CA 1
ATOM 2256 C C . THR A 1 300 ? -10.762 -1.239 2.269 1.00 78.38 300 THR A C 1
ATOM 2258 O O . THR A 1 300 ? -11.316 -0.323 1.664 1.00 78.38 300 THR A O 1
ATOM 2261 N N . GLN A 1 301 ? -10.101 -1.027 3.409 1.00 80.62 301 GLN A N 1
ATOM 2262 C CA . GLN A 1 301 ? -10.127 0.239 4.134 1.00 80.62 301 GLN A CA 1
ATOM 2263 C C . GLN A 1 301 ? -8.783 0.968 4.043 1.00 80.62 301 GLN A C 1
ATOM 2265 O O . GLN A 1 301 ? -7.735 0.410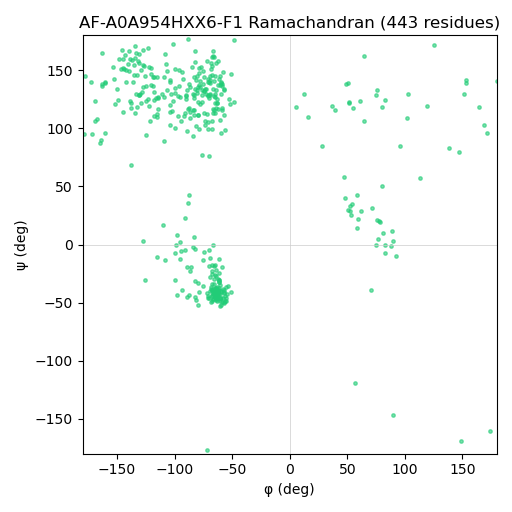 4.374 1.00 80.62 301 GLN A O 1
ATOM 2270 N N . THR A 1 302 ? -8.806 2.236 3.622 1.00 87.44 302 THR A N 1
ATOM 2271 C CA . THR A 1 302 ? -7.616 3.100 3.583 1.00 87.44 302 THR A CA 1
ATOM 2272 C C . THR A 1 302 ? -7.370 3.723 4.950 1.00 87.44 302 THR A C 1
ATOM 2274 O O . THR A 1 302 ? -8.121 4.593 5.387 1.00 87.44 302 THR A O 1
ATOM 2277 N N . LEU A 1 303 ? -6.290 3.298 5.601 1.00 84.50 303 LEU A N 1
ATOM 2278 C CA . LEU A 1 303 ? -5.891 3.720 6.944 1.00 84.50 303 LEU A CA 1
ATOM 2279 C C . LEU A 1 303 ? -5.157 5.060 6.923 1.00 84.50 303 LEU A C 1
ATOM 2281 O O . LEU A 1 303 ? -5.453 5.963 7.705 1.00 84.50 303 LEU A O 1
ATOM 2285 N N . PHE A 1 304 ? -4.184 5.160 6.017 1.00 89.38 304 PHE A N 1
ATOM 2286 C CA . PHE A 1 304 ? -3.308 6.313 5.878 1.00 89.38 304 PHE A CA 1
ATOM 2287 C C . PHE A 1 304 ? -3.168 6.684 4.409 1.00 89.38 304 PHE A C 1
ATOM 2289 O O . PHE A 1 304 ? -3.140 5.812 3.539 1.00 89.38 304 PHE A O 1
ATOM 2296 N N . ALA A 1 305 ? -3.043 7.976 4.133 1.00 92.56 305 ALA A N 1
ATOM 2297 C CA . ALA A 1 305 ? -2.791 8.490 2.797 1.00 92.56 305 ALA A CA 1
ATOM 2298 C C . ALA A 1 305 ? -1.896 9.729 2.852 1.00 92.56 305 ALA A C 1
ATOM 2300 O O . ALA A 1 305 ? -1.902 10.484 3.827 1.00 92.56 305 ALA A O 1
ATOM 2301 N N . THR A 1 306 ? -1.127 9.961 1.794 1.00 93.69 306 THR A N 1
ATOM 2302 C CA . THR A 1 306 ? -0.374 11.206 1.634 1.00 93.69 306 THR A CA 1
ATOM 2303 C C . THR A 1 306 ? -1.338 12.386 1.458 1.00 93.69 306 THR A C 1
ATOM 2305 O O . THR A 1 306 ? -2.199 12.349 0.577 1.00 93.69 306 THR A O 1
ATOM 2308 N N . ARG A 1 307 ? -1.179 13.448 2.264 1.00 88.12 307 ARG A N 1
ATOM 2309 C CA . ARG A 1 307 ? -1.964 14.696 2.151 1.00 88.12 307 ARG A CA 1
ATOM 2310 C C . ARG A 1 307 ? -1.241 15.828 1.427 1.00 88.12 307 ARG A C 1
ATOM 2312 O O . ARG A 1 307 ? -1.892 16.661 0.803 1.00 88.12 307 ARG A O 1
ATOM 2319 N N . SER A 1 308 ? 0.084 15.876 1.517 1.00 86.44 308 SER A N 1
ATOM 2320 C CA . SER A 1 308 ? 0.914 16.879 0.851 1.00 86.44 308 SER A CA 1
ATOM 2321 C C . SER A 1 308 ? 1.459 16.365 -0.481 1.00 86.44 308 SER A C 1
ATOM 2323 O O . SER A 1 308 ? 1.710 15.177 -0.661 1.00 86.44 308 SER A O 1
ATOM 2325 N N . THR A 1 309 ? 1.674 17.265 -1.437 1.00 86.94 309 THR A N 1
ATOM 2326 C CA . THR A 1 309 ? 2.347 16.906 -2.689 1.00 86.94 309 THR A CA 1
ATOM 2327 C C . THR A 1 309 ? 3.827 16.646 -2.422 1.00 86.94 309 THR A C 1
ATOM 2329 O O . THR A 1 309 ? 4.509 17.504 -1.864 1.00 86.94 309 THR A O 1
ATOM 2332 N N . ILE A 1 310 ? 4.331 15.490 -2.858 1.00 92.56 310 ILE A N 1
ATOM 2333 C CA . ILE A 1 310 ? 5.749 15.119 -2.759 1.00 92.56 310 ILE A CA 1
ATOM 2334 C C . ILE A 1 310 ? 6.336 15.145 -4.173 1.00 92.56 310 ILE A C 1
ATOM 2336 O O . ILE A 1 310 ? 6.254 14.131 -4.870 1.00 92.56 310 ILE A O 1
ATOM 2340 N N . PRO A 1 311 ? 6.857 16.291 -4.647 1.00 92.06 311 PRO A N 1
ATOM 2341 C CA . PRO A 1 311 ? 7.366 16.403 -6.004 1.00 92.06 311 PRO A CA 1
ATOM 2342 C C . PRO A 1 311 ? 8.611 15.534 -6.193 1.00 92.06 311 PRO A C 1
ATOM 2344 O O . PRO A 1 311 ? 9.537 15.547 -5.381 1.00 92.06 311 PRO A O 1
ATOM 2347 N N . VAL A 1 312 ? 8.628 14.797 -7.296 1.00 92.00 312 VAL A N 1
ATOM 2348 C CA . VAL A 1 312 ? 9.743 13.958 -7.745 1.00 92.00 312 VAL A CA 1
ATOM 2349 C C . VAL A 1 312 ? 9.960 14.195 -9.229 1.00 92.00 312 VAL A C 1
ATOM 2351 O O . VAL A 1 312 ? 9.043 14.648 -9.912 1.00 92.00 312 VAL A O 1
ATOM 2354 N N . ILE A 1 313 ? 11.150 13.856 -9.738 1.00 87.81 313 ILE A N 1
ATOM 2355 C CA . ILE A 1 313 ? 11.521 14.102 -11.145 1.00 87.81 313 ILE A CA 1
ATOM 2356 C C . ILE A 1 313 ? 11.569 15.627 -11.429 1.00 87.81 313 ILE A C 1
ATOM 2358 O O . ILE A 1 313 ? 11.109 16.428 -10.620 1.00 87.81 313 ILE A O 1
ATOM 2362 N N . ASN A 1 314 ? 12.218 16.071 -12.513 1.00 82.75 314 ASN A N 1
ATOM 2363 C CA . ASN A 1 314 ? 12.268 17.487 -12.934 1.00 82.75 314 ASN A CA 1
ATOM 2364 C C . ASN A 1 314 ? 12.593 18.475 -11.785 1.00 82.75 314 ASN A C 1
ATOM 2366 O O . ASN A 1 314 ? 11.818 19.387 -11.508 1.00 82.75 314 ASN A O 1
ATOM 2370 N N . ASN A 1 315 ? 13.747 18.276 -11.128 1.00 74.38 315 ASN A N 1
ATOM 2371 C CA . ASN A 1 315 ? 14.249 18.960 -9.913 1.00 74.38 315 ASN A CA 1
ATOM 2372 C C . ASN A 1 315 ? 13.831 18.352 -8.558 1.00 74.38 315 ASN A C 1
ATOM 2374 O O . ASN A 1 315 ? 14.274 18.841 -7.519 1.00 74.38 315 ASN A O 1
ATOM 2378 N N . GLY A 1 316 ? 13.041 17.275 -8.537 1.00 80.12 316 GLY A N 1
ATOM 2379 C CA . GLY A 1 316 ? 12.807 16.472 -7.332 1.00 80.12 316 GLY A CA 1
ATOM 2380 C C . GLY A 1 316 ? 13.883 15.403 -7.093 1.00 80.12 316 GLY A C 1
ATOM 2381 O O . GLY A 1 316 ? 14.490 14.897 -8.040 1.00 80.12 316 GLY A O 1
ATOM 2382 N N . SER A 1 317 ? 14.105 15.023 -5.828 1.00 88.06 317 SER A N 1
ATOM 2383 C CA . SER A 1 317 ? 14.996 13.899 -5.500 1.00 88.06 317 SER A CA 1
ATOM 2384 C C . SER A 1 317 ? 14.397 12.577 -5.984 1.00 88.06 317 SER A C 1
ATOM 2386 O O . SER A 1 317 ? 13.182 12.391 -5.961 1.00 88.06 317 SER A O 1
ATOM 2388 N N . LEU A 1 318 ? 15.260 11.652 -6.403 1.00 90.62 318 LEU A N 1
ATOM 2389 C CA . LEU A 1 318 ? 14.882 10.282 -6.768 1.00 90.62 318 LEU A CA 1
ATOM 2390 C C . LEU A 1 318 ? 15.364 9.253 -5.737 1.00 90.62 318 LEU A C 1
ATOM 2392 O O . LEU A 1 318 ? 14.930 8.110 -5.764 1.00 90.62 318 LEU A O 1
ATOM 2396 N N . ARG A 1 319 ? 16.260 9.639 -4.823 1.00 93.75 319 ARG A N 1
ATOM 2397 C CA . ARG A 1 319 ? 16.844 8.735 -3.824 1.00 93.75 319 ARG A CA 1
ATOM 2398 C C . ARG A 1 319 ? 16.479 9.183 -2.421 1.00 93.75 319 ARG A C 1
ATOM 2400 O O . ARG A 1 319 ? 16.456 10.388 -2.153 1.00 93.75 319 ARG A O 1
ATOM 2407 N N . ASN A 1 320 ? 16.253 8.220 -1.532 1.00 92.94 320 ASN A N 1
ATOM 2408 C CA . ASN A 1 320 ? 15.874 8.442 -0.137 1.00 92.94 320 ASN A CA 1
ATOM 2409 C C . ASN A 1 320 ? 14.726 9.454 0.041 1.00 92.94 320 ASN A C 1
ATOM 2411 O O . ASN A 1 320 ? 14.766 10.278 0.952 1.00 92.94 320 ASN A O 1
ATOM 2415 N N . VAL A 1 321 ? 13.716 9.422 -0.830 1.00 96.00 321 VAL A N 1
ATOM 2416 C CA . VAL A 1 321 ? 12.594 10.367 -0.795 1.00 96.00 321 VAL A CA 1
ATOM 2417 C C . VAL A 1 321 ? 11.662 10.006 0.370 1.00 96.00 321 VAL A C 1
ATOM 2419 O O . VAL A 1 321 ? 11.031 8.941 0.333 1.00 96.00 321 VAL A O 1
ATOM 2422 N N . PRO A 1 322 ? 11.556 10.849 1.415 1.00 95.00 322 PRO A N 1
ATOM 2423 C CA . PRO A 1 322 ? 10.690 10.561 2.546 1.00 95.00 322 PRO A CA 1
ATOM 2424 C C . PRO A 1 322 ? 9.229 10.777 2.154 1.00 95.00 322 PRO A C 1
ATOM 2426 O O . PRO A 1 322 ? 8.862 11.809 1.591 1.00 95.00 322 PRO A O 1
ATOM 2429 N N . VAL A 1 323 ? 8.386 9.806 2.483 1.00 95.69 323 VAL A N 1
ATOM 2430 C CA . VAL A 1 323 ? 6.947 9.855 2.243 1.00 95.69 323 VAL A CA 1
ATOM 2431 C C . VAL A 1 323 ? 6.228 9.805 3.577 1.00 95.69 323 VAL A C 1
ATOM 2433 O O . VAL A 1 323 ? 6.212 8.781 4.254 1.00 95.69 323 VAL A O 1
ATOM 2436 N N . LEU A 1 324 ? 5.614 10.923 3.951 1.00 94.19 324 LEU A N 1
ATOM 2437 C CA . LEU A 1 324 ? 4.750 10.984 5.120 1.00 94.19 324 LEU A CA 1
ATOM 2438 C C . LEU A 1 324 ? 3.314 10.649 4.705 1.00 94.19 324 LEU A C 1
ATOM 2440 O O . LEU A 1 324 ? 2.756 11.289 3.810 1.00 94.19 324 LEU A O 1
ATOM 2444 N N . VAL A 1 325 ? 2.711 9.665 5.366 1.00 92.50 325 VAL A N 1
ATOM 2445 C CA . VAL A 1 325 ? 1.276 9.382 5.263 1.00 92.50 325 VAL A CA 1
ATOM 2446 C C . VAL A 1 325 ? 0.581 9.757 6.566 1.00 92.50 325 VAL A C 1
ATOM 2448 O O . VAL A 1 325 ? 1.142 9.626 7.652 1.00 92.50 325 VAL A O 1
ATOM 2451 N N . GLU A 1 326 ? -0.642 10.260 6.450 1.00 89.56 326 GLU A N 1
ATOM 2452 C CA . GLU A 1 326 ? -1.453 10.714 7.577 1.00 89.56 326 GLU A CA 1
ATOM 2453 C C . GLU A 1 326 ? -2.758 9.928 7.637 1.00 89.56 326 GLU A C 1
ATOM 2455 O O . GLU A 1 326 ? -3.268 9.475 6.608 1.00 89.56 326 GLU A O 1
ATOM 2460 N N . SER A 1 327 ? -3.319 9.791 8.841 1.00 83.56 327 SER A N 1
ATOM 2461 C CA . SER A 1 327 ? -4.607 9.127 9.037 1.00 83.56 327 SER A CA 1
ATOM 2462 C C . SER A 1 327 ? -5.708 9.795 8.205 1.00 83.56 327 SER A C 1
ATOM 2464 O O . SER A 1 327 ? -5.856 11.023 8.177 1.00 83.56 327 SER A O 1
ATOM 2466 N N . THR A 1 328 ? -6.516 8.984 7.527 1.00 78.44 328 THR A N 1
ATOM 2467 C CA . THR A 1 328 ? -7.663 9.452 6.732 1.00 78.44 328 THR A CA 1
ATOM 2468 C C . THR A 1 328 ? -8.858 9.861 7.601 1.00 78.44 328 THR A C 1
ATOM 2470 O O . THR A 1 328 ? -9.762 10.529 7.106 1.00 78.44 328 THR A O 1
ATOM 2473 N N . GLY A 1 329 ? -8.867 9.515 8.896 1.00 61.75 329 GLY A N 1
ATOM 2474 C CA . GLY A 1 329 ? -9.915 9.860 9.871 1.00 61.75 329 GLY A CA 1
ATOM 2475 C C . GLY A 1 329 ? -11.252 9.129 9.671 1.00 61.75 329 GLY A C 1
ATOM 2476 O O . GLY A 1 329 ? -11.864 8.691 10.643 1.00 61.75 329 GLY A O 1
ATOM 2477 N N . ALA A 1 330 ? -11.687 8.939 8.424 1.00 50.78 330 ALA A N 1
ATOM 2478 C CA . ALA A 1 330 ? -12.871 8.175 8.047 1.00 50.78 330 ALA A CA 1
ATOM 2479 C C . ALA A 1 330 ? -12.506 6.697 7.856 1.00 50.78 330 ALA A C 1
ATOM 2481 O O . ALA A 1 330 ? -11.709 6.360 6.985 1.00 50.78 330 ALA A O 1
ATOM 2482 N N . GLY A 1 331 ? -13.074 5.807 8.673 1.00 51.97 331 GLY A N 1
ATOM 2483 C CA . GLY A 1 331 ? -12.724 4.385 8.612 1.00 51.97 331 GLY A CA 1
ATOM 2484 C C . GLY A 1 331 ? -11.324 4.097 9.152 1.00 51.97 331 GLY A C 1
ATOM 2485 O O . GLY A 1 331 ? -10.617 3.220 8.686 1.00 51.97 331 GLY A O 1
ATOM 2486 N N . SER A 1 332 ? -10.892 4.887 10.122 1.00 58.81 332 SER A N 1
ATOM 2487 C CA . SER A 1 332 ? -9.836 4.517 11.041 1.00 58.81 332 SER A CA 1
ATOM 2488 C C . SER A 1 332 ? -10.139 3.207 11.796 1.00 58.81 332 SER A C 1
ATOM 2490 O O . SER A 1 332 ? -10.831 3.383 12.796 1.00 58.81 332 SER A O 1
ATOM 2492 N N . PRO A 1 333 ? -9.693 1.959 11.505 1.00 57.88 333 PRO A N 1
ATOM 2493 C CA . PRO A 1 333 ? -9.860 0.887 12.489 1.00 57.88 333 PRO A CA 1
ATOM 2494 C C . PRO A 1 333 ? -9.161 1.264 13.798 1.00 57.88 333 PRO A C 1
ATOM 2496 O O . PRO A 1 333 ? -9.542 0.773 14.847 1.00 57.88 333 PRO A O 1
ATOM 2499 N N . TYR A 1 334 ? -8.215 2.214 13.776 1.00 63.16 334 TYR A N 1
ATOM 2500 C CA . TYR A 1 334 ? -7.643 2.822 14.974 1.00 63.16 334 TYR A CA 1
ATOM 2501 C C . TYR A 1 334 ? -8.576 3.828 15.662 1.00 63.16 334 TYR A C 1
ATOM 2503 O O . TYR A 1 334 ? -8.589 3.897 16.885 1.00 63.16 334 TYR A O 1
ATOM 2511 N N . ALA A 1 335 ? -9.368 4.601 14.914 1.00 64.62 335 ALA A N 1
ATOM 2512 C CA . ALA A 1 335 ? -10.389 5.476 15.495 1.00 64.62 335 ALA A CA 1
ATOM 2513 C C . ALA A 1 335 ? -11.539 4.655 16.098 1.00 64.62 335 ALA A C 1
ATOM 2515 O O . ALA A 1 335 ? -12.015 4.972 17.185 1.00 64.62 335 ALA A O 1
ATOM 2516 N N . ASP A 1 336 ? -11.945 3.581 15.419 1.00 71.00 336 ASP A N 1
ATOM 2517 C CA . ASP A 1 336 ? -12.923 2.623 15.929 1.00 71.00 336 ASP A CA 1
ATOM 2518 C C . ASP A 1 336 ? -12.359 1.869 17.142 1.00 71.00 336 ASP A C 1
ATOM 2520 O O . ASP A 1 336 ? -13.011 1.841 18.181 1.00 71.00 336 ASP A O 1
ATOM 2524 N N . ARG A 1 337 ? -11.116 1.369 17.077 1.00 76.44 337 ARG A N 1
ATOM 2525 C CA . ARG A 1 337 ? -10.393 0.760 18.208 1.00 76.44 337 ARG A CA 1
ATOM 2526 C C . ARG A 1 337 ? -10.316 1.693 19.410 1.00 76.44 337 ARG A C 1
ATOM 2528 O O . ARG A 1 337 ? -10.615 1.274 20.521 1.00 76.44 337 ARG A O 1
ATOM 2535 N N . ASN A 1 338 ? -9.919 2.951 19.217 1.00 77.44 338 ASN A N 1
ATOM 2536 C CA . ASN A 1 338 ? -9.823 3.915 20.313 1.00 77.44 338 ASN A CA 1
ATOM 2537 C C . ASN A 1 338 ? -11.202 4.197 20.915 1.00 77.44 338 ASN A C 1
ATOM 2539 O O . ASN A 1 338 ? -11.333 4.160 22.135 1.00 77.44 338 ASN A O 1
ATOM 2543 N N . ARG A 1 339 ? -12.244 4.356 20.085 1.00 81.38 339 ARG A N 1
ATOM 2544 C CA . ARG A 1 339 ? -13.633 4.465 20.561 1.00 81.38 339 ARG A CA 1
ATOM 2545 C C . ARG A 1 339 ? -14.074 3.225 21.345 1.00 81.38 339 ARG A C 1
ATOM 2547 O O . ARG A 1 339 ? -14.722 3.357 22.377 1.00 81.38 339 ARG A O 1
ATOM 2554 N N . GLN A 1 340 ? -13.697 2.024 20.906 1.00 85.50 340 GLN A N 1
ATOM 2555 C CA . GLN A 1 340 ? -13.981 0.776 21.624 1.00 85.50 340 GLN A CA 1
ATOM 2556 C C . GLN A 1 340 ? -13.248 0.715 22.973 1.00 85.50 340 GLN A C 1
ATOM 2558 O O . GLN A 1 340 ? -13.849 0.342 23.978 1.00 85.50 340 GLN A O 1
ATOM 2563 N N . ILE A 1 341 ? -11.976 1.121 23.030 1.00 85.81 341 ILE A N 1
ATOM 2564 C CA . ILE A 1 341 ? -11.200 1.183 24.278 1.00 85.81 341 ILE A CA 1
ATOM 2565 C C . ILE A 1 341 ? -11.806 2.212 25.242 1.00 85.81 341 ILE A C 1
ATOM 2567 O O . ILE A 1 341 ? -11.984 1.914 26.421 1.00 85.81 341 ILE A O 1
ATOM 2571 N N . GLU A 1 342 ? -12.170 3.399 24.759 1.00 86.06 342 GLU A N 1
ATOM 2572 C CA . GLU A 1 342 ? -12.848 4.429 25.557 1.00 86.06 342 GLU A CA 1
ATOM 2573 C C . GLU A 1 342 ? -14.205 3.949 26.085 1.00 86.06 342 GLU A C 1
ATOM 2575 O O . GLU A 1 342 ? -14.563 4.218 27.236 1.00 86.06 342 GLU A O 1
ATOM 2580 N N . GLN A 1 343 ? -14.945 3.182 25.283 1.00 88.94 343 GLN A N 1
ATOM 2581 C CA . GLN A 1 343 ? -16.193 2.557 25.708 1.00 88.94 343 GLN A CA 1
ATOM 2582 C C . GLN A 1 343 ? -15.959 1.514 26.811 1.00 88.94 343 GLN A C 1
ATOM 2584 O O . GLN A 1 343 ? -16.702 1.488 27.793 1.00 88.94 343 GLN A O 1
ATOM 2589 N N . ILE A 1 344 ? -14.898 0.706 26.708 1.00 89.50 344 ILE A N 1
ATOM 2590 C CA . ILE A 1 344 ? -14.491 -0.230 27.765 1.00 89.50 344 ILE A CA 1
ATOM 2591 C C . ILE A 1 344 ? -14.151 0.534 29.050 1.00 89.50 344 ILE A C 1
ATOM 2593 O O . ILE A 1 344 ? -14.674 0.202 30.112 1.00 89.50 344 ILE A O 1
ATOM 2597 N N . VAL A 1 345 ? -13.341 1.594 28.968 1.00 90.06 345 VAL A N 1
ATOM 2598 C CA . VAL A 1 345 ? -13.016 2.454 30.122 1.00 90.06 345 VAL A CA 1
ATOM 2599 C C . VAL A 1 345 ? -14.290 3.033 30.746 1.00 90.06 345 VAL A C 1
ATOM 2601 O O . VAL A 1 345 ? -14.433 3.041 31.970 1.00 90.06 345 VAL A O 1
ATOM 2604 N N . THR A 1 346 ? -15.243 3.462 29.916 1.00 90.62 346 THR A N 1
ATOM 2605 C CA . THR A 1 346 ? -16.557 3.931 30.367 1.00 90.62 346 THR A CA 1
ATOM 2606 C C . THR A 1 346 ? -17.306 2.843 31.137 1.00 90.62 346 THR A C 1
ATOM 2608 O O . THR A 1 346 ? -17.788 3.125 32.229 1.00 90.62 346 THR A O 1
ATOM 2611 N N . TRP A 1 347 ? -17.353 1.600 30.648 1.00 90.44 347 TRP A N 1
ATOM 2612 C CA . TRP A 1 347 ? -17.999 0.486 31.356 1.00 90.44 347 TRP A CA 1
ATOM 2613 C C . TRP A 1 347 ? -17.333 0.137 32.685 1.00 90.44 347 TRP A C 1
ATOM 2615 O O . TRP A 1 347 ? -18.031 -0.132 33.658 1.00 90.44 347 TRP A O 1
ATOM 2625 N N . PHE A 1 348 ? -16.003 0.195 32.779 1.00 90.12 348 PHE A N 1
ATOM 2626 C CA . PHE A 1 348 ? -15.320 0.049 34.069 1.00 90.12 348 PHE A CA 1
ATOM 2627 C C . PHE A 1 348 ? -15.794 1.116 35.067 1.00 90.12 348 PHE A C 1
ATOM 2629 O O . PHE A 1 348 ? -16.162 0.795 36.202 1.00 90.12 348 PHE A O 1
ATOM 2636 N N . ARG A 1 349 ? -15.872 2.377 34.625 1.00 89.88 349 ARG A N 1
ATOM 2637 C CA . ARG A 1 349 ? -16.321 3.488 35.473 1.00 89.88 349 ARG A CA 1
ATOM 2638 C C . ARG A 1 349 ? -17.792 3.359 35.863 1.00 89.88 349 ARG A C 1
ATOM 2640 O O . ARG A 1 349 ? -18.119 3.584 37.022 1.00 89.88 349 ARG A O 1
ATOM 2647 N N . THR A 1 350 ? -18.676 2.988 34.940 1.00 88.38 350 THR A N 1
ATOM 2648 C CA . THR A 1 350 ? -20.124 2.949 35.201 1.00 88.38 350 THR A CA 1
ATOM 2649 C C . THR A 1 350 ? -20.568 1.670 35.904 1.00 88.38 350 THR A C 1
ATOM 2651 O O . THR A 1 350 ? -21.316 1.744 36.877 1.00 88.38 350 THR A O 1
ATOM 2654 N N . TYR A 1 351 ? -20.096 0.499 35.470 1.00 88.38 351 TYR A N 1
ATOM 2655 C CA . TYR A 1 351 ? -20.509 -0.789 36.036 1.00 88.38 351 TYR A CA 1
ATOM 2656 C C . TYR A 1 351 ? -19.772 -1.073 37.346 1.00 88.38 351 TYR A C 1
ATOM 2658 O O . TYR A 1 351 ? -20.394 -1.316 38.385 1.00 88.38 351 TYR A O 1
ATOM 2666 N N . LEU A 1 352 ? -18.440 -0.975 37.331 1.00 87.50 352 LEU A N 1
ATOM 2667 C CA . LEU A 1 352 ? -17.613 -1.318 38.491 1.00 87.50 352 LEU A CA 1
ATOM 2668 C C . LEU A 1 352 ? -17.381 -0.127 39.429 1.00 87.50 352 LEU A C 1
ATOM 2670 O O . LEU A 1 352 ? -17.098 -0.331 40.605 1.00 87.50 352 LEU A O 1
ATOM 2674 N N . GLY A 1 353 ? -17.575 1.113 38.968 1.00 87.75 353 GLY A N 1
ATOM 2675 C CA . GLY A 1 353 ? -17.340 2.307 39.789 1.00 87.75 353 GLY A CA 1
ATOM 2676 C C . GLY A 1 353 ? -15.861 2.671 39.932 1.00 87.75 353 GLY A C 1
ATOM 2677 O O . GLY A 1 353 ? -15.500 3.363 40.880 1.00 87.75 353 GLY A O 1
ATOM 2678 N N . ARG A 1 354 ? -14.993 2.185 39.036 1.00 90.94 354 ARG A N 1
ATOM 2679 C CA . ARG A 1 354 ? -13.540 2.416 39.082 1.00 90.94 354 ARG A CA 1
ATOM 2680 C C . ARG A 1 354 ? -12.934 2.523 37.689 1.00 90.94 354 ARG A C 1
ATOM 2682 O O . ARG A 1 354 ? -13.554 2.141 36.706 1.00 90.94 354 ARG A O 1
ATOM 2689 N N . GLU A 1 355 ? -11.694 2.985 37.603 1.00 86.69 355 GLU A N 1
ATOM 2690 C CA . GLU A 1 355 ? -10.928 2.899 36.358 1.00 86.69 355 GLU A CA 1
ATOM 2691 C C . GLU A 1 355 ? -10.346 1.490 36.141 1.00 86.69 355 GLU A C 1
ATOM 2693 O O . GLU A 1 355 ? -10.106 0.758 37.115 1.00 86.69 355 GLU A O 1
ATOM 2698 N N . PRO A 1 356 ? -10.131 1.075 34.877 1.00 87.62 356 PRO A N 1
ATOM 2699 C CA . PRO A 1 356 ? -9.430 -0.168 34.590 1.00 87.62 356 PRO A CA 1
ATOM 2700 C C . PRO A 1 356 ? -7.972 -0.076 35.049 1.00 87.62 356 PRO A C 1
ATOM 2702 O O . PRO A 1 356 ? -7.308 0.947 34.885 1.00 87.62 356 PRO A O 1
ATOM 2705 N N . ARG A 1 357 ? -7.453 -1.170 35.609 1.00 88.12 357 ARG A N 1
ATOM 2706 C CA . ARG A 1 357 ? -6.036 -1.284 35.981 1.00 88.12 357 ARG A CA 1
ATOM 2707 C C . ARG A 1 357 ? -5.180 -1.399 34.716 1.00 88.12 357 ARG A C 1
ATOM 2709 O O . ARG A 1 357 ? -5.656 -1.869 33.684 1.00 88.12 357 ARG A O 1
ATOM 2716 N N . ALA A 1 358 ? -3.892 -1.061 34.808 1.00 75.25 358 ALA A N 1
ATOM 2717 C CA . ALA A 1 358 ? -2.973 -1.103 33.662 1.00 75.25 358 ALA A CA 1
ATOM 2718 C C . ALA A 1 358 ? -2.943 -2.475 32.957 1.00 75.25 358 ALA A C 1
ATOM 2720 O O . ALA A 1 358 ? -3.006 -2.540 31.731 1.00 75.25 358 ALA A O 1
ATOM 2721 N N . LEU A 1 359 ? -2.921 -3.572 33.726 1.00 78.25 359 LEU A N 1
ATOM 2722 C CA . LEU A 1 359 ? -2.946 -4.933 33.181 1.00 78.25 359 LEU A CA 1
ATOM 2723 C C . LEU A 1 359 ? -4.279 -5.269 32.490 1.00 78.25 359 LEU A C 1
ATOM 2725 O O . LEU A 1 359 ? -4.287 -5.913 31.445 1.00 78.25 359 LEU A O 1
ATOM 2729 N N . GLU A 1 360 ? -5.404 -4.814 33.048 1.00 86.25 360 GLU A N 1
ATOM 2730 C CA . GLU A 1 360 ? -6.734 -5.029 32.465 1.00 86.25 360 GLU A CA 1
ATOM 2731 C C . GLU A 1 360 ? -6.853 -4.275 31.140 1.00 86.25 360 GLU A C 1
ATOM 2733 O O . GLU A 1 360 ? -7.262 -4.850 30.135 1.00 86.25 360 GLU A O 1
ATOM 2738 N N . LEU A 1 361 ? -6.431 -3.007 31.117 1.00 81.75 361 LEU A N 1
ATOM 2739 C CA . LEU A 1 361 ? -6.443 -2.187 29.910 1.00 81.75 361 LEU A CA 1
ATOM 2740 C C . LEU A 1 361 ? -5.571 -2.799 28.805 1.00 81.75 361 LEU A C 1
ATOM 2742 O O . LEU A 1 361 ? -6.011 -2.867 27.660 1.00 81.75 361 LEU A O 1
ATOM 2746 N N . ALA A 1 362 ? -4.380 -3.296 29.150 1.00 77.75 362 ALA A N 1
ATOM 2747 C CA . ALA A 1 362 ? -3.502 -3.981 28.205 1.00 77.75 362 ALA A CA 1
ATOM 2748 C C . ALA A 1 362 ? -4.143 -5.263 27.636 1.00 77.75 362 ALA A C 1
ATOM 2750 O O . ALA A 1 362 ? -4.072 -5.506 26.431 1.00 77.75 362 ALA A O 1
ATOM 2751 N N . ALA A 1 363 ? -4.822 -6.058 28.469 1.00 81.81 363 ALA A N 1
ATOM 2752 C CA . ALA A 1 363 ? -5.530 -7.257 28.017 1.00 81.81 363 ALA A CA 1
ATOM 2753 C C . ALA A 1 363 ? -6.699 -6.923 27.070 1.00 81.81 363 ALA A C 1
ATOM 2755 O O . ALA A 1 363 ? -6.883 -7.596 26.055 1.00 81.81 363 ALA A O 1
ATOM 2756 N N . TRP A 1 364 ? -7.459 -5.859 27.354 1.00 85.38 364 TRP A N 1
ATOM 2757 C CA . TRP A 1 364 ? -8.545 -5.398 26.481 1.00 85.38 364 TRP A CA 1
ATOM 2758 C C . TRP A 1 364 ? -8.041 -4.841 25.155 1.00 85.38 364 TRP A C 1
ATOM 2760 O O . TRP A 1 364 ? -8.613 -5.148 24.113 1.00 85.38 364 TRP A O 1
ATOM 2770 N N . GLN A 1 365 ? -6.942 -4.088 25.173 1.00 82.88 365 GLN A N 1
ATOM 2771 C CA . GLN A 1 365 ? -6.266 -3.652 23.952 1.00 82.88 365 GLN A CA 1
ATOM 2772 C C . GLN A 1 365 ? -5.872 -4.859 23.094 1.00 82.88 365 GLN A C 1
ATOM 2774 O O . GLN A 1 365 ? -6.267 -4.933 21.935 1.00 82.88 365 GLN A O 1
ATOM 2779 N N . ALA A 1 366 ? -5.218 -5.860 23.691 1.00 79.56 366 ALA A N 1
ATOM 2780 C CA . ALA A 1 366 ? -4.832 -7.087 22.999 1.00 79.56 366 ALA A CA 1
ATOM 2781 C C . ALA A 1 366 ? -6.029 -7.936 22.520 1.00 79.56 366 ALA A C 1
ATOM 2783 O O . ALA A 1 366 ? -5.901 -8.717 21.577 1.00 79.56 366 ALA A O 1
ATOM 2784 N N . HIS A 1 367 ? -7.193 -7.846 23.168 1.00 82.69 367 HIS A N 1
ATOM 2785 C CA . HIS A 1 367 ? -8.435 -8.478 22.702 1.00 82.69 367 HIS A CA 1
ATOM 2786 C C . HIS A 1 367 ? -8.956 -7.814 21.428 1.00 82.69 367 HIS A C 1
ATOM 2788 O O . HIS A 1 367 ? -9.204 -8.508 20.445 1.00 82.69 367 HIS A O 1
ATOM 2794 N N . ILE A 1 368 ? -9.051 -6.482 21.420 1.00 83.56 368 ILE A N 1
ATOM 2795 C CA . ILE A 1 368 ? -9.481 -5.720 20.239 1.00 83.56 368 ILE A CA 1
ATOM 2796 C C . ILE A 1 368 ? -8.485 -5.892 19.086 1.00 83.56 368 ILE A C 1
ATOM 2798 O O . ILE A 1 368 ? -8.896 -6.111 17.950 1.00 83.56 368 ILE A O 1
ATOM 2802 N N . ASP A 1 369 ? -7.181 -5.896 19.378 1.00 75.81 369 ASP A N 1
ATOM 2803 C CA . ASP A 1 369 ? -6.124 -6.095 18.376 1.00 75.81 369 ASP A CA 1
ATOM 2804 C C . ASP A 1 369 ? -6.199 -7.467 17.692 1.00 75.81 369 ASP A C 1
ATOM 2806 O O . ASP A 1 369 ? -5.843 -7.602 16.523 1.00 75.81 369 ASP A O 1
ATOM 2810 N N . ARG A 1 370 ? -6.710 -8.485 18.393 1.00 79.75 370 ARG A N 1
ATOM 2811 C CA . ARG A 1 370 ? -6.968 -9.824 17.840 1.00 79.75 370 ARG A CA 1
ATOM 2812 C C . ARG A 1 370 ? -8.310 -9.932 17.102 1.00 79.75 370 ARG A C 1
ATOM 2814 O O . ARG A 1 370 ? -8.690 -11.033 16.713 1.00 79.75 370 ARG A O 1
ATOM 2821 N N . GLY A 1 371 ? -9.028 -8.822 16.916 1.00 75.00 371 GLY A N 1
ATOM 2822 C CA . GLY A 1 371 ? -10.347 -8.790 16.278 1.00 75.00 371 GLY A CA 1
ATOM 2823 C C . GLY A 1 371 ? -11.492 -9.233 17.192 1.00 75.00 371 GLY A C 1
ATOM 2824 O O . GLY A 1 371 ? -12.554 -9.616 16.705 1.00 75.00 371 GLY A O 1
ATOM 2825 N N . GLY A 1 372 ? -11.287 -9.217 18.511 1.00 78.56 372 GLY A N 1
ATOM 2826 C CA . GLY A 1 372 ? -12.314 -9.566 19.483 1.00 78.56 372 GLY A CA 1
ATOM 2827 C C . GLY A 1 372 ? -13.495 -8.590 19.472 1.00 78.56 372 GLY A C 1
ATOM 2828 O O . GLY A 1 372 ? -13.328 -7.385 19.282 1.00 78.56 372 GLY A O 1
ATOM 2829 N N . SER A 1 373 ? -14.706 -9.101 19.707 1.00 83.31 373 SER A N 1
ATOM 2830 C CA . SER A 1 373 ? -15.915 -8.272 19.728 1.00 83.31 373 SER A CA 1
ATOM 2831 C C . SER A 1 373 ? -15.964 -7.374 20.966 1.00 83.31 373 SER A C 1
ATOM 2833 O O . SER A 1 373 ? -15.630 -7.800 22.077 1.00 83.31 373 SER A O 1
ATOM 2835 N N . ILE A 1 374 ? -16.454 -6.141 20.794 1.00 83.94 374 ILE A N 1
ATOM 2836 C CA . ILE A 1 374 ? -16.735 -5.233 21.915 1.00 83.94 374 ILE A CA 1
ATOM 2837 C C . ILE A 1 374 ? -17.873 -5.769 22.804 1.00 83.94 374 ILE A C 1
ATOM 2839 O O . ILE A 1 374 ? -17.856 -5.557 24.015 1.00 83.94 374 ILE A O 1
ATOM 2843 N N . ASN A 1 375 ? -18.820 -6.525 22.234 1.00 85.62 375 ASN A N 1
ATOM 2844 C CA . ASN A 1 375 ? -19.898 -7.157 23.001 1.00 85.62 375 ASN A CA 1
ATOM 2845 C C . ASN A 1 375 ? -19.343 -8.243 23.925 1.00 85.62 375 ASN A C 1
ATOM 2847 O O . ASN A 1 375 ? -19.753 -8.333 25.079 1.00 85.62 375 ASN A O 1
ATOM 2851 N N . ASP A 1 376 ? -18.359 -9.015 23.453 1.00 84.31 376 ASP A N 1
ATOM 2852 C CA . ASP A 1 376 ? -17.675 -9.997 24.296 1.00 84.31 376 ASP A CA 1
ATOM 2853 C C . ASP A 1 376 ? -16.949 -9.303 25.452 1.00 84.31 376 ASP A C 1
ATOM 2855 O O . ASP A 1 376 ? -16.999 -9.779 26.586 1.00 84.31 376 ASP A O 1
ATOM 2859 N N . ALA A 1 377 ? -16.336 -8.139 25.199 1.00 86.88 377 ALA A N 1
ATOM 2860 C CA . ALA A 1 377 ? -15.732 -7.334 26.257 1.00 86.88 377 ALA A CA 1
ATOM 2861 C C . ALA A 1 377 ? -16.777 -6.858 27.283 1.00 86.88 377 ALA A C 1
ATOM 2863 O O . ALA A 1 377 ? -16.547 -6.980 28.486 1.00 86.88 377 ALA A O 1
ATOM 2864 N N . GLN A 1 378 ? -17.951 -6.396 26.837 1.00 88.94 378 GLN A N 1
ATOM 2865 C CA . GLN A 1 378 ? -19.042 -5.996 27.733 1.00 88.94 378 GLN A CA 1
ATOM 2866 C C . GLN A 1 378 ? -19.526 -7.159 28.611 1.00 88.94 378 GLN A C 1
ATOM 2868 O O . GLN A 1 378 ? -19.647 -6.997 29.826 1.00 88.94 378 GLN A O 1
ATOM 2873 N N . VAL A 1 379 ? -19.754 -8.338 28.014 1.00 86.25 379 VAL A N 1
ATOM 2874 C CA . VAL A 1 379 ? -20.163 -9.564 28.724 1.00 86.25 379 VAL A CA 1
ATOM 2875 C C . VAL A 1 379 ? -19.161 -9.909 29.817 1.00 86.25 379 VAL A C 1
ATOM 2877 O O . VAL A 1 379 ? -19.551 -10.154 30.959 1.00 86.25 379 VAL A O 1
ATOM 2880 N N . GLN A 1 380 ? -17.869 -9.908 29.491 1.00 84.88 380 GLN A N 1
ATOM 2881 C CA . GLN A 1 380 ? -16.820 -10.249 30.447 1.00 84.88 380 GLN A CA 1
ATOM 2882 C C . GLN A 1 380 ? -16.756 -9.248 31.607 1.00 84.88 380 GLN A C 1
ATOM 2884 O O . GLN A 1 380 ? -16.646 -9.666 32.758 1.00 84.88 380 GLN A O 1
ATOM 2889 N N . ILE A 1 381 ? -16.899 -7.944 31.339 1.00 87.38 381 ILE A N 1
ATOM 2890 C CA . ILE A 1 381 ? -16.921 -6.907 32.385 1.00 87.38 381 ILE A CA 1
ATOM 2891 C C . ILE A 1 381 ? -18.129 -7.095 33.316 1.00 87.38 381 ILE A C 1
ATOM 2893 O O . ILE A 1 381 ? -17.965 -7.092 34.536 1.00 87.38 381 ILE A O 1
ATOM 2897 N N . LEU A 1 382 ? -19.324 -7.331 32.764 1.00 86.25 382 LEU A N 1
ATOM 2898 C CA . LEU A 1 382 ? -20.546 -7.604 33.540 1.00 86.25 382 LEU A CA 1
ATOM 2899 C C . LEU A 1 382 ? -20.494 -8.929 34.316 1.00 86.25 382 LEU A C 1
ATOM 2901 O O . LEU A 1 382 ? -21.271 -9.143 35.247 1.00 86.25 382 LEU A O 1
ATOM 2905 N N . SER A 1 383 ? -19.588 -9.824 33.934 1.00 84.75 383 SER A N 1
ATOM 2906 C CA . SER A 1 383 ? -19.399 -11.128 34.573 1.00 84.75 383 SER A CA 1
ATOM 2907 C C . SER A 1 383 ? -18.310 -11.125 35.638 1.00 84.75 383 SER A C 1
ATOM 2909 O O . SER A 1 383 ? -18.138 -12.128 36.336 1.00 84.75 383 SER A O 1
ATOM 2911 N N . MET A 1 384 ? -17.579 -10.016 35.790 1.00 83.44 384 MET A N 1
ATOM 2912 C CA . MET A 1 384 ? -16.499 -9.935 36.763 1.00 83.44 384 MET A CA 1
ATOM 2913 C C . MET A 1 384 ? -17.024 -10.143 38.192 1.00 83.44 384 MET A C 1
ATOM 2915 O O . MET A 1 384 ? -18.095 -9.635 38.544 1.00 83.44 384 MET A O 1
ATOM 2919 N N . PRO A 1 385 ? -16.258 -10.831 39.062 1.00 81.19 385 PRO A N 1
ATOM 2920 C CA . PRO A 1 385 ? -16.634 -11.028 40.460 1.00 81.19 385 PRO A CA 1
ATOM 2921 C C . PRO A 1 385 ? -16.955 -9.723 41.189 1.00 81.19 385 PRO A C 1
ATOM 2923 O O . PRO A 1 385 ? -17.881 -9.685 41.990 1.00 81.19 385 PRO A O 1
ATOM 2926 N N . GLU A 1 386 ? -16.234 -8.648 40.868 1.00 84.06 386 GLU A N 1
ATOM 2927 C CA . GLU A 1 386 ? -16.432 -7.320 41.454 1.00 84.06 386 GLU A CA 1
ATOM 2928 C C . GLU A 1 386 ? -17.848 -6.776 41.210 1.00 84.06 386 GLU A C 1
ATOM 2930 O O . GLU A 1 386 ? -18.460 -6.240 42.132 1.00 84.06 386 GLU A O 1
ATOM 2935 N N . PHE A 1 387 ? -18.404 -6.972 40.009 1.00 84.50 387 PHE A N 1
ATOM 2936 C CA . PHE A 1 387 ? -19.762 -6.531 39.691 1.00 84.50 387 PHE A CA 1
ATOM 2937 C C . PHE A 1 387 ? -20.806 -7.284 40.525 1.00 84.50 387 PHE A C 1
ATOM 2939 O O . PHE A 1 387 ? -21.702 -6.684 41.111 1.00 84.50 387 PHE A O 1
ATOM 2946 N N . TYR A 1 388 ? -20.657 -8.604 40.636 1.00 82.88 388 TYR A N 1
ATOM 2947 C CA . TYR A 1 388 ? -21.573 -9.437 41.416 1.00 82.88 388 TYR A CA 1
ATOM 2948 C C . TYR A 1 388 ? -21.470 -9.179 42.924 1.00 82.88 388 TYR A C 1
ATOM 2950 O O . TYR A 1 388 ? -22.478 -9.154 43.624 1.00 82.88 388 TYR A O 1
ATOM 2958 N N . ASN A 1 389 ? -20.260 -8.945 43.433 1.00 83.44 389 ASN A N 1
ATOM 2959 C CA . ASN A 1 389 ? -20.049 -8.620 44.843 1.00 83.44 389 ASN A CA 1
ATOM 2960 C C . ASN A 1 389 ? -20.674 -7.268 45.209 1.00 83.44 389 ASN A C 1
ATOM 2962 O O . ASN A 1 389 ? -21.185 -7.117 46.312 1.00 83.44 389 ASN A O 1
ATOM 2966 N N . LYS A 1 390 ? -20.680 -6.308 44.276 1.00 78.94 390 LYS A N 1
ATOM 2967 C CA . LYS A 1 390 ? -21.389 -5.029 44.427 1.00 78.94 390 LYS A CA 1
ATOM 2968 C C . LYS A 1 390 ? -22.913 -5.199 44.449 1.00 78.94 390 LYS A C 1
ATOM 2970 O O . LYS A 1 390 ? -23.601 -4.382 45.045 1.00 78.94 390 LYS A O 1
ATOM 2975 N N . ALA A 1 391 ? -23.426 -6.269 43.846 1.00 80.94 391 ALA A N 1
ATOM 2976 C CA 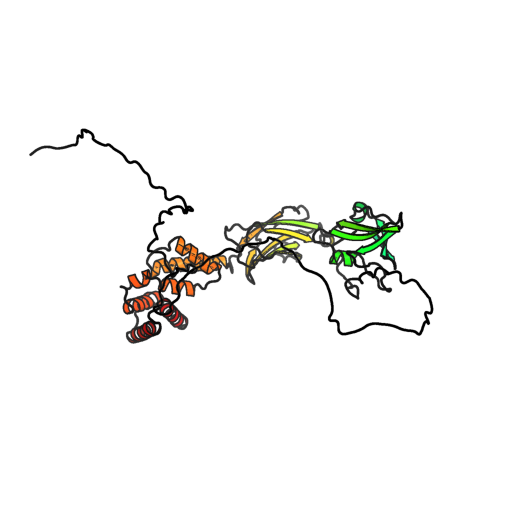. ALA A 1 391 ? -24.828 -6.673 43.903 1.00 80.94 391 ALA A CA 1
ATOM 2977 C C . ALA A 1 391 ? -25.127 -7.592 45.109 1.00 80.94 391 ALA A C 1
ATOM 2979 O O . ALA A 1 391 ? -25.900 -8.544 44.994 1.00 80.94 391 ALA A O 1
ATOM 2980 N N . ASP A 1 392 ? -24.472 -7.358 46.251 1.00 81.50 392 ASP A N 1
ATOM 2981 C CA . ASP A 1 392 ? -24.622 -8.123 47.502 1.00 81.50 392 ASP A CA 1
ATOM 2982 C C . ASP A 1 392 ? -24.447 -9.643 47.351 1.00 81.50 392 ASP A C 1
ATOM 2984 O O . ASP A 1 392 ? -25.005 -10.434 48.113 1.00 81.50 392 ASP A O 1
ATOM 2988 N N . ALA A 1 393 ? -23.695 -10.067 46.333 1.00 81.06 393 ALA A N 1
ATOM 2989 C CA . ALA A 1 393 ? -23.528 -11.466 45.969 1.00 81.06 393 ALA A CA 1
ATOM 2990 C C . ALA A 1 393 ? -24.858 -12.235 45.787 1.00 81.06 393 ALA A C 1
ATOM 2992 O O . ALA A 1 393 ? -24.928 -13.442 46.044 1.00 81.06 393 ALA A O 1
ATOM 2993 N N . SER A 1 394 ? -25.901 -11.547 45.311 1.00 85.88 394 SER A N 1
ATOM 2994 C CA . SER A 1 394 ? -27.249 -12.083 45.115 1.00 85.88 394 SER A CA 1
ATOM 2995 C C . SER A 1 394 ? -27.630 -12.114 43.637 1.00 85.88 394 SER A C 1
ATOM 2997 O O . SER A 1 394 ? -27.615 -11.082 42.966 1.00 85.88 394 SER A O 1
ATOM 2999 N N . ASP A 1 395 ? -28.066 -13.279 43.145 1.00 85.06 395 ASP A N 1
ATOM 3000 C CA . ASP A 1 395 ? -28.584 -13.446 41.778 1.00 85.06 395 ASP A CA 1
ATOM 3001 C C . ASP A 1 395 ? -29.740 -12.468 41.486 1.00 85.06 395 ASP A C 1
ATOM 3003 O O . ASP A 1 395 ? -29.843 -11.915 40.392 1.00 85.06 395 ASP A O 1
ATOM 3007 N N . VAL A 1 396 ? -30.592 -12.201 42.482 1.00 88.81 396 VAL A N 1
ATOM 3008 C CA . VAL A 1 396 ? -31.742 -11.291 42.350 1.00 88.81 396 VAL A CA 1
ATOM 3009 C C . VAL A 1 396 ? -31.280 -9.849 42.164 1.00 88.81 396 VAL A C 1
ATOM 3011 O O . VAL A 1 396 ? -31.757 -9.147 41.270 1.00 88.81 396 VAL A O 1
ATOM 3014 N N . THR A 1 397 ? -30.352 -9.399 43.009 1.00 88.12 397 THR A N 1
ATOM 3015 C CA . THR A 1 397 ? -29.814 -8.036 42.949 1.00 88.12 397 THR A CA 1
ATOM 3016 C C . THR A 1 397 ? -28.984 -7.849 41.681 1.00 88.12 397 THR A C 1
ATOM 3018 O O . THR A 1 397 ? -29.099 -6.817 41.029 1.00 88.12 397 THR A O 1
ATOM 3021 N N . TYR A 1 398 ? -28.242 -8.876 41.257 1.00 87.88 398 TYR A N 1
ATOM 3022 C CA . TYR A 1 398 ? -27.487 -8.881 40.005 1.00 87.88 398 TYR A CA 1
ATOM 3023 C C . TYR A 1 398 ? -28.387 -8.624 38.787 1.00 87.88 398 TYR A C 1
ATOM 3025 O O . TYR A 1 398 ? -28.106 -7.724 37.995 1.00 87.88 398 TYR A O 1
ATOM 3033 N N . ILE A 1 399 ? -29.508 -9.345 38.658 1.00 88.31 399 ILE A N 1
ATOM 3034 C CA . ILE A 1 399 ? -30.457 -9.131 37.553 1.00 88.31 399 ILE A CA 1
ATOM 3035 C C . ILE A 1 399 ? -31.093 -7.734 37.610 1.00 88.31 399 ILE A C 1
ATOM 3037 O O . ILE A 1 399 ? -31.287 -7.111 36.562 1.00 88.31 399 ILE A O 1
ATOM 3041 N N . ARG A 1 400 ? -31.403 -7.214 38.805 1.00 89.81 400 ARG A N 1
ATOM 3042 C CA . ARG A 1 400 ? -31.920 -5.842 38.959 1.00 89.81 400 ARG A CA 1
ATOM 3043 C C . ARG A 1 400 ? -30.913 -4.792 38.499 1.00 89.81 400 ARG A C 1
ATOM 3045 O O . ARG A 1 400 ? -31.288 -3.896 37.747 1.00 89.81 400 ARG A O 1
ATOM 3052 N N . GLU A 1 401 ? -29.650 -4.927 38.894 1.00 86.88 401 GLU A N 1
ATOM 3053 C CA . GLU A 1 401 ? -28.584 -4.010 38.479 1.00 86.88 401 GLU A CA 1
ATOM 3054 C C . GLU A 1 401 ? -28.329 -4.074 36.967 1.00 86.88 401 GLU A C 1
ATOM 3056 O O . GLU A 1 401 ? -28.146 -3.031 36.340 1.00 86.88 401 GLU A O 1
ATOM 3061 N N . LEU A 1 402 ? -28.412 -5.258 36.344 1.00 87.56 402 LEU A N 1
ATOM 3062 C CA . LEU A 1 402 ? -28.336 -5.382 34.882 1.00 87.56 402 LEU A CA 1
ATOM 3063 C C . LEU A 1 402 ? -29.435 -4.581 34.171 1.00 87.56 402 LEU A C 1
ATOM 3065 O O . LEU A 1 402 ? -29.131 -3.799 33.269 1.00 87.56 402 LEU A O 1
ATOM 3069 N N . HIS A 1 403 ? -30.699 -4.720 34.587 1.00 88.31 403 HIS A N 1
ATOM 3070 C CA . HIS A 1 403 ? -31.803 -3.955 33.991 1.00 88.31 403 HIS A CA 1
ATOM 3071 C C . HIS A 1 403 ? -31.622 -2.451 34.207 1.00 88.31 403 HIS A C 1
ATOM 3073 O O . HIS A 1 403 ? -31.778 -1.662 33.274 1.00 88.31 403 HIS A O 1
ATOM 3079 N N . LYS A 1 404 ? -31.221 -2.042 35.412 1.00 87.12 404 LYS A N 1
ATOM 3080 C CA . LYS A 1 404 ? -31.025 -0.631 35.738 1.00 87.12 404 LYS A CA 1
ATOM 3081 C C . LYS A 1 404 ? -29.896 0.002 34.924 1.00 87.12 404 LYS A C 1
ATOM 3083 O O . LYS A 1 404 ? -30.060 1.111 34.434 1.00 87.12 404 LYS A O 1
ATOM 3088 N N . LEU A 1 405 ? -28.770 -0.685 34.746 1.00 84.94 405 LEU A N 1
ATOM 3089 C CA . LEU A 1 405 ? -27.609 -0.137 34.038 1.00 84.94 405 LEU A CA 1
ATOM 3090 C C . LEU A 1 405 ? -27.743 -0.184 32.514 1.00 84.94 405 LEU A C 1
ATOM 3092 O O . LEU A 1 405 ? -27.205 0.688 31.835 1.00 84.94 405 LEU A O 1
ATOM 3096 N N . ILE A 1 406 ? -28.419 -1.201 31.976 1.00 85.44 406 ILE A N 1
ATOM 3097 C CA . ILE A 1 406 ? -28.487 -1.434 30.527 1.00 85.44 406 ILE A CA 1
ATOM 3098 C C . ILE A 1 406 ? -29.783 -0.871 29.933 1.00 85.44 406 ILE A C 1
ATOM 3100 O O . ILE A 1 406 ? -29.745 -0.232 28.887 1.00 85.44 406 ILE A O 1
ATOM 3104 N N . LEU A 1 407 ? -30.922 -1.084 30.597 1.00 86.19 407 LEU A N 1
ATOM 3105 C CA . LEU A 1 407 ? -32.245 -0.655 30.121 1.00 86.19 407 LEU A CA 1
ATOM 3106 C C . LEU A 1 407 ? -32.729 0.641 30.778 1.00 86.19 407 LEU A C 1
ATOM 3108 O O . LEU A 1 407 ? -33.764 1.173 30.376 1.00 86.19 407 LEU A O 1
ATOM 3112 N N . ASN A 1 408 ? -32.009 1.141 31.789 1.00 86.62 408 ASN A N 1
ATOM 3113 C CA . ASN A 1 408 ? -32.416 2.289 32.599 1.00 86.62 408 ASN A CA 1
ATOM 3114 C C . ASN A 1 408 ? -33.825 2.122 33.207 1.00 86.62 408 ASN A C 1
ATOM 3116 O O . ASN A 1 408 ? -34.593 3.081 33.304 1.00 86.62 408 ASN A O 1
ATOM 3120 N N . LYS A 1 409 ? -34.190 0.883 33.573 1.00 88.31 409 LYS A N 1
ATOM 3121 C CA . LYS A 1 409 ? -35.497 0.511 34.141 1.00 88.31 409 LYS A CA 1
ATOM 3122 C C . LYS A 1 409 ? -35.340 -0.555 35.220 1.00 88.31 409 LYS A C 1
ATOM 3124 O O . LYS A 1 409 ? -34.430 -1.377 35.150 1.00 88.31 409 LYS A O 1
ATOM 3129 N N . GLU A 1 410 ? -36.242 -0.564 36.198 1.00 87.88 410 GLU A N 1
ATOM 3130 C CA . GLU A 1 410 ? -36.356 -1.696 37.123 1.00 87.88 410 GLU A CA 1
ATOM 3131 C C . GLU A 1 410 ? -37.110 -2.857 36.455 1.00 87.88 410 GLU A C 1
ATOM 3133 O O . GLU A 1 410 ? -38.080 -2.607 35.734 1.00 87.88 410 GLU A O 1
ATOM 3138 N N . PRO A 1 411 ? -36.691 -4.117 36.677 1.00 89.31 411 PRO A N 1
ATOM 3139 C CA . PRO A 1 411 ? -37.375 -5.267 36.106 1.00 89.31 411 PRO A CA 1
ATOM 3140 C C . PRO A 1 411 ? -38.748 -5.453 36.748 1.00 89.31 411 PRO A C 1
ATOM 3142 O O . PRO A 1 411 ? -38.898 -5.385 37.972 1.00 89.31 411 PRO A O 1
ATOM 3145 N N . THR A 1 412 ? -39.744 -5.780 35.931 1.00 90.62 412 THR A N 1
ATOM 3146 C CA . THR A 1 412 ? -41.036 -6.252 36.433 1.00 90.62 412 THR A CA 1
ATOM 3147 C C . THR A 1 412 ? -40.881 -7.604 37.135 1.00 90.62 412 THR A C 1
ATOM 3149 O O . THR A 1 412 ? -39.922 -8.349 36.922 1.00 90.62 412 THR A O 1
ATOM 3152 N N . GLN A 1 413 ? -41.856 -7.975 37.969 1.00 87.31 413 GLN A N 1
ATOM 3153 C CA . GLN A 1 413 ? -41.818 -9.252 38.689 1.00 87.31 413 GLN A CA 1
ATOM 3154 C C . GLN A 1 413 ? -41.812 -10.468 37.743 1.00 87.31 413 GLN A C 1
ATOM 3156 O O . GLN A 1 413 ? -41.203 -11.489 38.059 1.00 87.31 413 GLN A O 1
ATOM 3161 N N . GLN A 1 414 ? -42.440 -10.344 36.568 1.00 88.25 414 GLN A N 1
ATOM 3162 C CA . GLN A 1 414 ? -42.436 -11.378 35.531 1.00 88.25 414 GLN A CA 1
ATOM 3163 C C . GLN A 1 414 ? -41.064 -11.503 34.853 1.00 88.25 414 GLN A C 1
ATOM 3165 O O . GLN A 1 414 ? -40.555 -12.615 34.720 1.00 88.25 414 GLN A O 1
ATOM 3170 N N . GLU A 1 415 ? -40.433 -10.384 34.483 1.00 88.69 415 GLU A N 1
ATOM 3171 C CA . GLU A 1 415 ? -39.087 -10.378 33.889 1.00 88.69 415 GLU A CA 1
ATOM 3172 C C . GLU A 1 415 ? -38.042 -10.910 34.870 1.00 88.69 415 GLU A C 1
ATOM 3174 O O . GLU A 1 415 ? -37.197 -11.724 34.500 1.00 88.69 415 GLU A O 1
ATOM 3179 N N . LEU A 1 416 ? -38.127 -10.513 36.142 1.00 89.94 416 LEU A N 1
ATOM 3180 C CA . LEU A 1 416 ? -37.234 -11.014 37.181 1.00 89.94 416 LEU A CA 1
ATOM 3181 C C . LEU A 1 416 ? -37.357 -12.538 37.339 1.00 89.94 416 LEU A C 1
ATOM 3183 O O . LEU A 1 416 ? -36.340 -13.229 37.376 1.00 89.94 416 LEU A O 1
ATOM 3187 N N . ALA A 1 417 ? -38.583 -13.071 37.384 1.00 89.31 417 ALA A N 1
ATOM 3188 C CA . ALA A 1 417 ? -38.818 -14.513 37.461 1.00 89.31 417 ALA A CA 1
ATOM 3189 C C . ALA A 1 417 ? -38.292 -15.252 36.217 1.00 89.31 417 ALA A C 1
ATOM 3191 O O . ALA A 1 417 ? -37.676 -16.313 36.337 1.00 89.31 417 ALA A O 1
ATOM 3192 N N . TYR A 1 418 ? -38.481 -14.673 35.028 1.00 91.31 418 TYR A N 1
ATOM 3193 C CA . TYR A 1 418 ? -37.955 -15.212 33.776 1.00 91.31 418 TYR A CA 1
ATOM 3194 C C . TYR A 1 418 ? -36.423 -15.312 33.798 1.00 91.31 418 TYR A C 1
ATOM 3196 O O . TYR A 1 418 ? -35.863 -16.387 33.570 1.00 91.31 418 TYR A O 1
ATOM 3204 N N . TRP A 1 419 ? -35.737 -14.218 34.135 1.00 88.50 419 TRP A N 1
ATOM 3205 C CA . TRP A 1 419 ? -34.276 -14.185 34.173 1.00 88.50 419 TRP A CA 1
ATOM 3206 C C . TRP A 1 419 ? -33.695 -15.063 35.281 1.00 88.50 419 TRP A C 1
ATOM 3208 O O . TRP A 1 419 ? -32.670 -15.707 35.068 1.00 88.50 419 TRP A O 1
ATOM 3218 N N . MET A 1 420 ? -34.369 -15.188 36.425 1.00 89.75 420 MET A N 1
ATOM 3219 C CA . MET A 1 420 ? -33.970 -16.137 37.467 1.00 89.75 420 MET A CA 1
ATOM 3220 C C . MET A 1 420 ? -34.010 -17.596 36.996 1.00 89.75 420 MET A C 1
ATOM 3222 O O . MET A 1 420 ? -33.101 -18.363 37.319 1.00 89.75 420 MET A O 1
ATOM 3226 N N . ASN A 1 421 ? -35.013 -17.984 36.201 1.00 89.56 421 ASN A N 1
ATOM 3227 C CA . ASN A 1 421 ? -35.052 -19.322 35.606 1.00 89.56 421 ASN A CA 1
ATOM 3228 C C . ASN A 1 421 ? -33.876 -19.542 34.640 1.00 89.56 421 ASN A C 1
ATOM 3230 O O . ASN A 1 421 ? -33.283 -20.620 34.637 1.00 89.56 421 ASN A O 1
ATOM 3234 N N . ARG A 1 422 ? -33.479 -18.517 33.870 1.00 87.19 422 ARG A N 1
ATOM 3235 C CA . ARG A 1 422 ? -32.293 -18.581 32.992 1.00 87.19 422 ARG A CA 1
ATOM 3236 C C . ARG A 1 422 ? -30.989 -18.707 33.780 1.00 87.19 422 ARG A C 1
ATOM 3238 O O . ARG A 1 422 ? -30.141 -19.515 33.415 1.00 87.19 422 ARG A O 1
ATOM 3245 N N . VAL A 1 423 ? -30.843 -17.975 34.887 1.00 86.25 423 VAL A N 1
ATOM 3246 C CA . VAL A 1 423 ? -29.682 -18.097 35.789 1.00 86.25 423 VAL A CA 1
ATOM 3247 C C . VAL A 1 423 ? -29.522 -19.537 36.279 1.00 86.25 423 VAL A C 1
ATOM 3249 O O . VAL A 1 423 ? -28.415 -20.073 36.253 1.00 86.25 423 VAL A O 1
ATOM 3252 N N . GLN A 1 424 ? -30.619 -20.190 36.675 1.00 85.62 424 GLN A N 1
ATOM 3253 C CA . GLN A 1 424 ? -30.589 -21.595 37.091 1.00 85.62 424 GLN A CA 1
ATOM 3254 C C . GLN A 1 424 ? -30.271 -22.542 35.928 1.00 85.62 424 GLN A C 1
ATOM 3256 O O . GLN A 1 424 ? -29.438 -23.431 36.091 1.00 85.62 424 GLN A O 1
ATOM 3261 N N . ALA A 1 425 ? -30.877 -22.326 34.757 1.00 83.81 425 ALA A N 1
ATOM 3262 C CA . ALA A 1 425 ? -30.640 -23.139 33.563 1.00 83.81 425 ALA A CA 1
ATOM 3263 C C . ALA A 1 425 ? -29.175 -23.096 33.089 1.00 83.81 425 ALA A C 1
ATOM 3265 O O . ALA A 1 425 ? -28.657 -24.096 32.604 1.00 83.81 425 ALA A O 1
ATOM 3266 N N . ASN A 1 426 ? -28.494 -21.966 33.290 1.00 82.19 426 ASN A N 1
ATOM 3267 C CA . ASN A 1 426 ? -27.089 -21.769 32.928 1.00 82.19 426 ASN A CA 1
ATOM 3268 C C . ASN A 1 426 ? -26.108 -22.137 34.055 1.00 82.19 426 ASN A C 1
ATOM 3270 O O . ASN A 1 426 ? -24.991 -21.624 34.089 1.00 82.19 426 ASN A O 1
ATOM 3274 N N . ASN A 1 427 ? -26.502 -22.987 35.012 1.00 82.12 427 ASN A N 1
A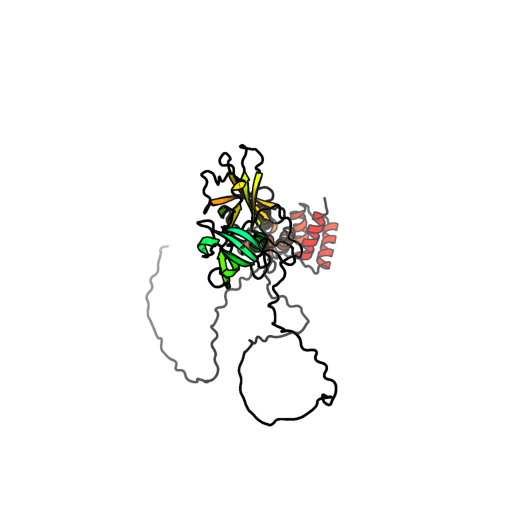TOM 3275 C CA . ASN A 1 427 ? -25.675 -23.378 36.164 1.00 82.12 427 ASN A CA 1
ATOM 3276 C C . ASN A 1 427 ? -25.110 -22.183 36.958 1.00 82.12 427 ASN A C 1
ATOM 3278 O O . ASN A 1 427 ? -24.036 -22.275 37.554 1.00 82.12 427 ASN A O 1
ATOM 3282 N N . ARG A 1 428 ? -25.813 -21.042 36.958 1.00 79.94 428 ARG A N 1
ATOM 3283 C CA . ARG A 1 428 ? -25.366 -19.770 37.554 1.00 79.94 428 ARG A CA 1
ATOM 3284 C C . ARG A 1 428 ? -24.061 -19.217 36.964 1.00 79.94 428 ARG A C 1
ATOM 3286 O O . ARG A 1 428 ? -23.392 -18.392 37.591 1.00 79.94 428 ARG A O 1
ATOM 3293 N N . LEU A 1 429 ? -23.699 -19.628 35.747 1.00 80.12 429 LEU A N 1
ATOM 3294 C CA . LEU A 1 429 ? -22.584 -19.046 35.006 1.00 80.12 429 LEU A CA 1
ATOM 3295 C C . LEU A 1 429 ? -22.958 -17.636 34.543 1.00 80.12 429 LEU A C 1
ATOM 3297 O O . LEU A 1 429 ? -23.721 -17.439 33.599 1.00 80.12 429 LEU A O 1
ATOM 3301 N N . ARG A 1 430 ? -22.379 -16.638 35.210 1.00 82.19 430 ARG A N 1
ATOM 3302 C CA . ARG A 1 430 ? -22.619 -15.211 34.938 1.00 82.19 430 ARG A CA 1
ATOM 3303 C C . ARG A 1 430 ? -22.306 -14.801 33.490 1.00 82.19 430 ARG A C 1
ATOM 3305 O O . ARG A 1 430 ? -23.132 -14.087 32.929 1.00 82.19 430 ARG A O 1
ATOM 3312 N N . PRO A 1 431 ? -21.218 -15.286 32.850 1.00 81.81 431 PRO A N 1
ATOM 3313 C CA . PRO A 1 431 ? -20.951 -14.995 31.438 1.00 81.81 431 PRO A CA 1
ATOM 3314 C C . PRO A 1 431 ? -22.075 -15.410 30.494 1.00 81.81 431 PRO A C 1
ATOM 3316 O O . PRO A 1 431 ? -22.390 -14.669 29.567 1.00 81.81 431 PRO A O 1
ATOM 3319 N N . GLU A 1 432 ? -22.709 -16.556 30.743 1.00 83.19 432 GLU A N 1
ATOM 3320 C CA . GLU A 1 432 ? -23.812 -17.049 29.913 1.00 83.19 432 GLU A CA 1
ATOM 3321 C C . GLU A 1 432 ? -25.068 -16.194 30.104 1.00 83.19 432 GLU A C 1
ATOM 3323 O O . GLU A 1 432 ? -25.685 -15.756 29.135 1.00 83.19 432 GLU A O 1
ATOM 3328 N N . VAL A 1 433 ? -25.396 -15.861 31.356 1.00 85.38 433 VAL A N 1
ATOM 3329 C CA . VAL A 1 433 ? -26.547 -15.006 31.679 1.00 85.38 433 VAL A CA 1
ATOM 3330 C C . VAL A 1 433 ? -26.376 -13.596 31.108 1.00 85.38 433 VAL A C 1
ATOM 3332 O O . VAL A 1 433 ? -27.298 -13.083 30.480 1.00 85.38 433 VAL A O 1
ATOM 3335 N N . ALA A 1 434 ? -25.207 -12.972 31.278 1.00 85.06 434 ALA A N 1
ATOM 3336 C CA . ALA A 1 434 ? -24.928 -11.638 30.746 1.00 85.06 434 ALA A CA 1
ATOM 3337 C C . ALA A 1 434 ? -24.975 -11.610 29.211 1.00 85.06 434 ALA A C 1
ATOM 3339 O O . ALA A 1 434 ? -25.502 -10.662 28.627 1.00 85.06 434 ALA A O 1
ATOM 3340 N N . ARG A 1 435 ? -24.461 -12.658 28.553 1.00 85.19 435 ARG A N 1
ATOM 3341 C CA . ARG A 1 435 ? -24.517 -12.802 27.093 1.00 85.19 435 ARG A CA 1
ATOM 3342 C C . ARG A 1 435 ? -25.954 -12.897 26.594 1.00 85.19 435 ARG A C 1
ATOM 3344 O O . ARG A 1 435 ? -26.320 -12.172 25.674 1.00 85.19 435 ARG A O 1
ATOM 3351 N N . GLU A 1 436 ? -26.770 -13.748 27.207 1.00 86.44 436 GLU A N 1
ATOM 3352 C CA . GLU A 1 436 ? -28.187 -13.874 26.854 1.00 86.44 436 GLU A CA 1
ATOM 3353 C C . GLU A 1 436 ? -28.974 -12.597 27.131 1.00 86.44 436 GLU A C 1
ATOM 3355 O O . GLU A 1 436 ? -29.820 -12.213 26.326 1.00 86.44 436 GLU A O 1
ATOM 3360 N N . PHE A 1 437 ? -28.676 -11.921 28.242 1.00 87.56 437 PHE A N 1
ATOM 3361 C CA . PHE A 1 437 ? -29.294 -10.650 28.588 1.00 87.56 437 PHE A CA 1
ATOM 3362 C C . PHE A 1 437 ? -29.010 -9.587 27.528 1.00 87.56 437 PHE A C 1
ATOM 3364 O O . PHE A 1 437 ? -29.938 -9.002 26.973 1.00 87.56 437 PHE A O 1
ATOM 3371 N N . LEU A 1 438 ? -27.738 -9.383 27.180 1.00 85.56 438 LEU A N 1
ATOM 3372 C CA . LEU A 1 438 ? -27.348 -8.429 26.142 1.00 85.56 438 LEU A CA 1
ATOM 3373 C C . LEU A 1 438 ? -27.909 -8.807 24.765 1.00 85.56 438 LEU A C 1
ATOM 3375 O O . LEU A 1 438 ? -28.322 -7.922 24.018 1.00 85.56 438 LEU A O 1
ATOM 3379 N N . ALA A 1 439 ? -27.984 -10.101 24.444 1.00 84.38 439 ALA A N 1
ATOM 3380 C CA . ALA A 1 439 ? -28.622 -10.569 23.218 1.00 84.38 439 ALA A CA 1
ATOM 3381 C C . ALA A 1 439 ? -30.126 -10.244 23.194 1.00 84.38 439 ALA A C 1
ATOM 3383 O O . ALA A 1 439 ? -30.628 -9.771 22.178 1.00 84.38 439 ALA A O 1
ATOM 3384 N N . ALA A 1 440 ? -30.839 -10.435 24.308 1.00 83.50 440 ALA A N 1
ATOM 3385 C CA . ALA A 1 440 ? -32.260 -10.110 24.413 1.00 83.50 440 ALA A CA 1
ATOM 3386 C C . ALA A 1 440 ? -32.521 -8.599 24.297 1.00 83.50 440 ALA A C 1
ATOM 3388 O O . ALA A 1 440 ? -33.458 -8.193 23.610 1.00 83.50 440 ALA A O 1
ATOM 3389 N N . VAL A 1 441 ? -31.672 -7.766 24.910 1.00 79.94 441 VAL A N 1
ATOM 3390 C CA . VAL A 1 441 ? -31.764 -6.302 24.803 1.00 79.94 441 VAL A CA 1
ATOM 3391 C C . VAL A 1 441 ? -31.450 -5.823 23.385 1.00 79.94 441 VAL A C 1
ATOM 3393 O O . VAL A 1 441 ? -32.189 -5.010 22.843 1.00 79.94 441 VAL A O 1
ATOM 3396 N N . GLY A 1 442 ? -30.402 -6.354 22.748 1.00 58.81 442 GLY A N 1
ATOM 3397 C CA . GLY A 1 442 ? -30.010 -5.974 21.385 1.00 58.81 442 GLY A CA 1
ATOM 3398 C C . GLY A 1 442 ? -31.036 -6.331 20.300 1.00 58.81 442 GLY A C 1
ATOM 3399 O O . GLY A 1 442 ? -30.982 -5.782 19.202 1.00 58.81 442 GLY A O 1
ATOM 3400 N N . VAL A 1 443 ? -31.978 -7.233 20.597 1.00 44.19 443 VAL A N 1
ATOM 3401 C CA . VAL A 1 443 ? -33.093 -7.605 19.708 1.00 44.19 443 VAL A CA 1
ATOM 3402 C C . VAL A 1 443 ? -34.299 -6.666 19.865 1.00 44.19 443 VAL A C 1
ATOM 3404 O O . VAL A 1 443 ? -35.117 -6.575 18.948 1.00 44.19 443 VAL A O 1
ATOM 3407 N N . GLN A 1 444 ? -34.409 -5.918 20.967 1.00 35.16 444 GLN A N 1
ATOM 3408 C CA . GLN A 1 444 ? -35.473 -4.929 21.140 1.00 35.16 444 GLN A CA 1
ATOM 3409 C C . GLN A 1 444 ? -35.077 -3.602 20.478 1.00 35.16 444 GLN A C 1
ATOM 3411 O O . GLN A 1 444 ? -34.373 -2.782 21.063 1.00 35.16 444 GLN A O 1
ATOM 3416 N N . ARG A 1 445 ? -35.499 -3.446 19.217 1.00 31.33 445 ARG A N 1
ATOM 3417 C CA . ARG A 1 445 ? -35.425 -2.196 18.446 1.00 31.33 445 ARG A CA 1
ATOM 3418 C C . ARG A 1 445 ? -36.400 -1.142 18.946 1.00 31.33 445 ARG A C 1
ATOM 3420 O O . ARG A 1 445 ? -37.561 -1.519 19.224 1.00 31.33 445 ARG A O 1
#